Protein AF-0000000074025459 (afdb_homodimer)

Radius of gyration: 25.46 Å; Cα contacts (8 Å, |Δi|>4): 873; chains: 2; bounding box: 68×77×52 Å

Organism: NCBI:txid1655543

Foldseek 3Di:
DPPPCPPPPLVQLCVVPVDDPVVVVLLLVQLLLQCVLPCVFQVWQEEEEAACRLPSVVLNSVVSHHHYAYEEACSCVPPHHSDDPVRYDHDDLLDADDDPAATQEYEYEADVQQHDQVCLLRSLVNRVNRHQKYKYFHAAPQLDGPRGDHHHFLLVNQVSLVVVQKFKFPRFLVSQVPDPSHDVRSVQTIIMIGGPPDDGGPSGVVRTDHSVRSGDGDPVSVVVSVVVVVVVVVVVVVVVVVVVD/DPPPPPPPPLVQLCVVPVDDPVSVVLLLVQLLLQCVLPCVFQVWQEEEEAACRLPSVVLNSVVSHHHYAYEEACSCVPPHHSDDPVSYDHDDLLDADDDPAATQEYEYEADLQQHDQVCLLRSLVNRVNRHQKYKYFHAAPQLDGPNGDHHHFLLVNQVSLVVVQKFKFPRFLVSQVPDPSHDVRSVQTIIMIGGPPDDGGPSGVVRTDHSVRSGDGDPVSVVVSVVVVVVVVVVVVVVVVVVVD

InterPro domains:
  IPR029063 S-adenosyl-L-methionine-dependent methyltransferase superfamily [G3DSA:3.40.50.150] (28-195)
  IPR029063 S-adenosyl-L-methionine-dependent methyltransferase superfamily [SSF53335] (31-174)

Structure (mmCIF, N/CA/C/O backbone):
data_AF-0000000074025459-model_v1
#
loop_
_entity.id
_entity.type
_entity.pdbx_description
1 polymer 'Bifunctional 3-demethylubiquinone-9 3-methyltransferase/ 2-octaprenyl-6-hydroxy phenol methylase'
#
loop_
_atom_site.group_PDB
_atom_site.id
_atom_site.type_symbol
_atom_site.label_atom_id
_atom_site.label_alt_id
_atom_site.label_comp_id
_atom_site.label_asym_id
_atom_site.label_entity_id
_atom_site.label_seq_id
_atom_site.pdbx_PDB_ins_code
_atom_site.Cartn_x
_atom_site.Cartn_y
_atom_site.Cartn_z
_atom_site.occupancy
_atom_site.B_iso_or_equiv
_atom_site.auth_seq_id
_atom_site.auth_comp_id
_atom_site.auth_asym_id
_atom_site.auth_atom_id
_atom_site.pdbx_PDB_model_num
ATOM 1 N N . MET A 1 1 ? 28.328 -19.516 -28.703 1 23.42 1 MET A N 1
ATOM 2 C CA . MET A 1 1 ? 26.906 -19.266 -28.625 1 23.42 1 MET A CA 1
ATOM 3 C C . MET A 1 1 ? 26.375 -19.484 -27.219 1 23.42 1 MET A C 1
ATOM 5 O O . MET A 1 1 ? 26.547 -20.578 -26.656 1 23.42 1 MET A O 1
ATOM 9 N N . PRO A 1 2 ? 26.266 -18.469 -26.219 1 27.95 2 PRO A N 1
ATOM 10 C CA . PRO A 1 2 ? 26.266 -18.797 -24.781 1 27.95 2 PRO A CA 1
ATOM 11 C C . PRO A 1 2 ? 25.125 -19.719 -24.391 1 27.95 2 PRO A C 1
ATOM 13 O O . PRO A 1 2 ? 24.062 -19.719 -25.031 1 27.95 2 PRO A O 1
ATOM 16 N N . HIS A 1 3 ? 25.359 -20.938 -24.156 1 27.53 3 HIS A N 1
ATOM 17 C CA . HIS A 1 3 ? 24.406 -21.984 -23.781 1 27.53 3 HIS A CA 1
ATOM 18 C C . HIS A 1 3 ? 23.438 -21.484 -22.719 1 27.53 3 HIS A C 1
ATOM 20 O O . HIS A 1 3 ? 23.859 -20.953 -21.688 1 27.53 3 HIS A O 1
ATOM 26 N N . SER A 1 4 ? 22.344 -20.984 -23.078 1 30.95 4 SER A N 1
ATOM 27 C CA . SER A 1 4 ? 21.203 -20.438 -22.359 1 30.95 4 SER A CA 1
ATOM 28 C C . SER A 1 4 ? 20.797 -21.344 -21.219 1 30.95 4 SER A C 1
ATOM 30 O O . SER A 1 4 ? 20.406 -22.5 -21.438 1 30.95 4 SER A O 1
ATOM 32 N N . LEU A 1 5 ? 21.484 -21.453 -20.156 1 34.47 5 LEU A N 1
ATOM 33 C CA . LEU A 1 5 ? 21.203 -22.312 -19.016 1 34.47 5 LEU A CA 1
ATOM 34 C C . LEU A 1 5 ? 19.719 -22.297 -18.656 1 34.47 5 LEU A C 1
ATOM 36 O O . LEU A 1 5 ? 19.219 -21.312 -18.109 1 34.47 5 LEU A O 1
ATOM 40 N N . GLU A 1 6 ? 18.844 -22.891 -19.438 1 34.69 6 GLU A N 1
ATOM 41 C CA . GLU A 1 6 ? 17.469 -23.219 -19.109 1 34.69 6 GLU A CA 1
ATOM 42 C C . GLU A 1 6 ? 17.359 -23.859 -17.734 1 34.69 6 GLU A C 1
ATOM 44 O O . GLU A 1 6 ? 17.703 -25.031 -17.562 1 34.69 6 GLU A O 1
ATOM 49 N N . ILE A 1 7 ? 17.641 -23.203 -16.703 1 44 7 ILE A N 1
ATOM 50 C CA . ILE A 1 7 ? 17.391 -23.75 -15.367 1 44 7 ILE A CA 1
ATOM 51 C C . ILE A 1 7 ? 16.047 -24.484 -15.359 1 44 7 ILE A C 1
ATOM 53 O O . ILE A 1 7 ? 15.023 -23.938 -15.758 1 44 7 ILE A O 1
ATOM 57 N N . ASP A 1 8 ? 15.969 -25.828 -15.32 1 43.72 8 ASP A N 1
ATOM 58 C CA . ASP A 1 8 ? 14.859 -26.781 -15.297 1 43.72 8 ASP A CA 1
ATOM 59 C C . ASP A 1 8 ? 13.844 -26.422 -14.219 1 43.72 8 ASP A C 1
ATOM 61 O O . ASP A 1 8 ? 14.188 -26.359 -13.039 1 43.72 8 ASP A O 1
ATOM 65 N N . SER A 1 9 ? 12.68 -25.922 -14.555 1 54.59 9 SER A N 1
ATOM 66 C CA . SER A 1 9 ? 11.539 -25.531 -13.734 1 54.59 9 SER A CA 1
ATOM 67 C C . SER A 1 9 ? 11.25 -26.578 -12.656 1 54.59 9 SER A C 1
ATOM 69 O O . SER A 1 9 ? 10.891 -26.234 -11.531 1 54.59 9 SER A O 1
ATOM 71 N N . THR A 1 10 ? 11.531 -27.797 -12.93 1 51.59 10 THR A N 1
ATOM 72 C CA . THR A 1 10 ? 11.273 -28.891 -11.984 1 51.59 10 THR A CA 1
ATOM 73 C C . THR A 1 10 ? 12.211 -28.781 -10.789 1 51.59 10 THR A C 1
ATOM 75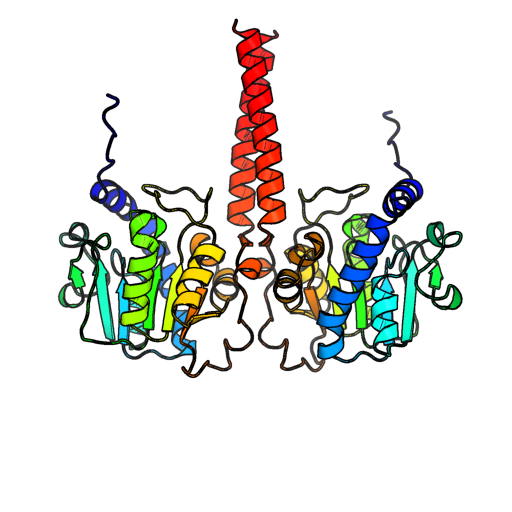 O O . THR A 1 10 ? 11.781 -28.953 -9.641 1 51.59 10 THR A O 1
ATOM 78 N N . GLU A 1 11 ? 13.445 -28.625 -11.094 1 48.5 11 GLU A N 1
ATOM 79 C CA . GLU A 1 11 ? 14.438 -28.531 -10.023 1 48.5 11 GLU A CA 1
ATOM 80 C C . GLU A 1 11 ? 14.141 -27.344 -9.109 1 48.5 11 GLU A C 1
ATOM 82 O O . GLU A 1 11 ? 14.289 -27.453 -7.887 1 48.5 11 GLU A O 1
ATOM 87 N N . VAL A 1 12 ? 13.727 -26.328 -9.648 1 51.94 12 VAL A N 1
ATOM 88 C CA . VAL A 1 12 ? 13.383 -25.141 -8.875 1 51.94 12 VAL A CA 1
ATOM 89 C C . VAL A 1 12 ? 12.227 -25.453 -7.93 1 51.94 12 VAL A C 1
ATOM 91 O O . VAL A 1 12 ? 12.266 -25.094 -6.75 1 51.94 12 VAL A O 1
ATOM 94 N N . HIS A 1 13 ? 11.359 -26.188 -8.383 1 56.25 13 HIS A N 1
ATOM 95 C CA . HIS A 1 13 ? 10.164 -26.484 -7.605 1 56.25 13 HIS A CA 1
ATOM 96 C C . HIS A 1 13 ? 10.461 -27.516 -6.512 1 56.25 13 HIS A C 1
ATOM 98 O O . HIS A 1 13 ? 9.977 -27.375 -5.387 1 56.25 13 HIS A O 1
ATOM 104 N N . LEU A 1 14 ? 11.242 -28.469 -6.91 1 52.34 14 LEU A N 1
ATOM 105 C CA . LEU A 1 14 ? 11.617 -29.469 -5.922 1 52.34 14 LEU A CA 1
ATOM 106 C C . LEU A 1 14 ? 12.406 -28.828 -4.777 1 52.34 14 LEU A C 1
ATOM 108 O O . LEU A 1 14 ? 12.219 -29.203 -3.615 1 52.34 14 LEU A O 1
ATOM 112 N N . ASN A 1 15 ? 13.164 -27.938 -5.121 1 53.28 15 ASN A N 1
ATOM 113 C CA . ASN A 1 15 ? 13.953 -27.234 -4.109 1 53.28 15 ASN A CA 1
ATOM 114 C C . ASN A 1 15 ? 13.078 -26.328 -3.248 1 53.28 15 ASN A C 1
ATOM 116 O O . ASN A 1 15 ? 13.328 -26.172 -2.051 1 53.28 15 ASN A O 1
ATOM 120 N N . MET A 1 16 ? 12.102 -25.859 -3.846 1 55.31 16 MET A N 1
ATOM 121 C CA . MET A 1 16 ? 11.164 -25 -3.131 1 55.31 16 MET A CA 1
ATOM 122 C C . MET A 1 16 ? 10.414 -25.781 -2.061 1 55.31 16 MET A C 1
ATOM 124 O O . MET A 1 16 ? 10.117 -25.25 -0.989 1 55.31 16 MET A O 1
ATOM 128 N N . PHE A 1 17 ? 10.203 -27.047 -2.355 1 54.91 17 PHE A N 1
ATOM 129 C CA . PHE A 1 17 ? 9.344 -27.812 -1.463 1 54.91 17 PHE A CA 1
ATOM 130 C C . PHE A 1 17 ? 10.164 -28.812 -0.658 1 54.91 17 PHE A C 1
ATOM 132 O O . PHE A 1 17 ? 9.617 -29.531 0.193 1 54.91 17 PHE A O 1
ATOM 139 N N . ALA A 1 18 ? 11.438 -29 -0.96 1 51.72 18 ALA A N 1
ATOM 140 C CA . ALA A 1 18 ? 12.305 -29.938 -0.253 1 51.72 18 ALA A CA 1
ATOM 141 C C . ALA A 1 18 ? 12.539 -29.484 1.186 1 51.72 18 ALA A C 1
ATOM 143 O O . ALA A 1 18 ? 13.156 -30.203 1.978 1 51.72 18 ALA A O 1
ATOM 144 N N . GLY A 1 19 ? 12.023 -28.391 1.594 1 48.81 19 GLY A N 1
ATOM 145 C CA . GLY A 1 19 ? 12.484 -27.891 2.881 1 48.81 19 GLY A CA 1
ATOM 146 C C . GLY A 1 19 ? 11.938 -28.688 4.055 1 48.81 19 GLY A C 1
ATOM 147 O O . GLY A 1 19 ? 11 -29.469 3.896 1 48.81 19 GLY A O 1
ATOM 148 N N . HIS A 1 20 ? 12.633 -28.516 5.195 1 53.94 20 HIS A N 1
ATOM 149 C CA . HIS A 1 20 ? 12.492 -29.078 6.535 1 53.94 20 HIS A CA 1
ATOM 150 C C . HIS A 1 20 ? 11.086 -28.859 7.078 1 53.94 20 HIS A C 1
ATOM 152 O O . HIS A 1 20 ? 10.344 -28.016 6.562 1 53.94 20 HIS A O 1
ATOM 158 N N . ASP A 1 21 ? 10.602 -29.625 8.094 1 56.94 21 ASP A N 1
ATOM 159 C CA . ASP A 1 21 ? 9.383 -29.656 8.891 1 56.94 21 ASP A CA 1
ATOM 160 C C . ASP A 1 21 ? 8.859 -28.234 9.141 1 56.94 21 ASP A C 1
ATOM 162 O O . ASP A 1 21 ? 7.656 -27.984 9.031 1 56.94 21 ASP A O 1
ATOM 166 N N . ASN A 1 22 ? 9.734 -27.281 9.297 1 71.69 22 ASN A N 1
ATOM 167 C CA . ASN A 1 22 ? 9.336 -25.906 9.602 1 71.69 22 ASN A CA 1
ATOM 168 C C . ASN A 1 22 ? 8.75 -25.219 8.375 1 71.69 22 ASN A C 1
ATOM 170 O O . ASN A 1 22 ? 7.812 -24.422 8.5 1 71.69 22 ASN A O 1
ATOM 174 N N . GLY A 1 23 ? 9.109 -25.75 7.262 1 83.06 23 GLY A N 1
ATOM 175 C CA . GLY A 1 23 ? 8.578 -25.172 6.035 1 83.06 23 GLY A CA 1
ATOM 176 C C . GLY A 1 23 ? 7.148 -25.594 5.75 1 83.06 23 GLY A C 1
ATOM 177 O O . GLY A 1 23 ? 6.32 -24.75 5.375 1 83.06 23 GLY A O 1
ATOM 178 N N . ARG A 1 24 ? 6.871 -26.781 6.082 1 89.38 24 ARG A N 1
ATOM 179 C CA . ARG A 1 24 ? 5.516 -27.266 5.859 1 89.38 24 ARG A CA 1
ATOM 180 C C . ARG A 1 24 ? 4.523 -26.594 6.793 1 89.38 24 ARG A C 1
ATOM 182 O O . ARG A 1 24 ? 3.432 -26.203 6.371 1 89.38 24 ARG A O 1
ATOM 189 N N . ILE A 1 25 ? 4.879 -26.438 8.039 1 90.81 25 ILE A N 1
ATOM 190 C CA . ILE A 1 25 ? 4.016 -25.797 9.031 1 90.81 25 ILE A CA 1
ATOM 191 C C . ILE A 1 25 ? 3.674 -24.375 8.586 1 90.81 25 ILE A C 1
ATOM 193 O O . ILE A 1 25 ? 2.514 -23.969 8.641 1 90.81 25 ILE A O 1
ATOM 197 N N . ARG A 1 26 ? 4.613 -23.688 8.086 1 93.75 26 ARG A N 1
ATOM 198 C CA . ARG A 1 26 ? 4.398 -22.328 7.633 1 93.75 26 ARG A CA 1
ATOM 199 C C . ARG A 1 26 ? 3.498 -22.281 6.402 1 93.75 26 ARG A C 1
ATOM 201 O O . ARG A 1 26 ? 2.654 -21.391 6.27 1 93.75 26 ARG A O 1
ATOM 208 N N . ARG A 1 27 ? 3.711 -23.234 5.59 1 95.12 27 ARG A N 1
ATOM 209 C CA . ARG A 1 27 ? 2.893 -23.297 4.383 1 95.12 27 ARG A CA 1
ATOM 210 C C . ARG A 1 27 ? 1.444 -23.641 4.719 1 95.12 27 ARG A C 1
ATOM 212 O O . ARG A 1 27 ? 0.516 -23.062 4.141 1 95.12 27 ARG A O 1
ATOM 219 N N . LEU A 1 28 ? 1.256 -24.531 5.645 1 95.5 28 LEU A N 1
ATOM 220 C CA . LEU A 1 28 ? -0.086 -24.875 6.105 1 95.5 28 LEU A CA 1
ATOM 221 C C . LEU A 1 28 ? -0.762 -23.672 6.742 1 95.5 28 LEU A C 1
ATOM 223 O O . LEU A 1 28 ? -1.925 -23.375 6.453 1 95.5 28 LEU A O 1
ATOM 227 N N . GLU A 1 29 ? -0.016 -22.969 7.531 1 96.62 29 GLU A N 1
ATOM 228 C CA . GLU A 1 29 ? -0.534 -21.781 8.219 1 96.62 29 GLU A CA 1
ATOM 229 C C . GLU A 1 29 ? -0.946 -20.703 7.223 1 96.62 29 GLU A C 1
ATOM 231 O O . GLU A 1 29 ? -2.02 -20.109 7.352 1 96.62 29 GLU A O 1
ATOM 236 N N . ASN A 1 30 ? -0.144 -20.453 6.273 1 97.69 30 ASN A N 1
ATOM 237 C CA . ASN A 1 30 ? -0.449 -19.406 5.309 1 97.69 30 ASN A CA 1
ATOM 238 C C . ASN A 1 30 ? -1.565 -19.828 4.359 1 97.69 30 ASN A C 1
ATOM 240 O O . ASN A 1 30 ? -2.336 -18.984 3.893 1 97.69 30 ASN A O 1
ATOM 244 N N . GLY A 1 31 ? -1.644 -21.188 4.043 1 97.94 31 GLY A N 1
ATOM 245 C CA . GLY A 1 31 ? -2.834 -21.672 3.357 1 97.94 31 GLY A CA 1
ATOM 246 C C . GLY A 1 31 ? -4.117 -21.375 4.113 1 97.94 31 GLY A C 1
ATOM 247 O O . GLY A 1 31 ? -5.098 -20.906 3.525 1 97.94 31 GLY A O 1
ATOM 248 N N . ARG A 1 32 ? -4.062 -21.609 5.387 1 97.88 32 ARG A N 1
ATOM 249 C CA . ARG A 1 32 ? -5.207 -21.344 6.25 1 97.88 32 ARG A CA 1
ATOM 250 C C . ARG A 1 32 ? -5.523 -19.844 6.285 1 97.88 32 ARG A C 1
ATOM 252 O O . ARG A 1 32 ? -6.691 -19.453 6.227 1 97.88 32 ARG A O 1
ATOM 259 N N . TYR A 1 33 ? -4.48 -18.984 6.402 1 97.81 33 TYR A N 1
ATOM 260 C CA . TYR A 1 33 ? -4.688 -17.547 6.41 1 97.81 33 TYR A CA 1
ATOM 261 C C . TYR A 1 33 ? -5.441 -17.094 5.164 1 97.81 33 TYR A C 1
ATOM 263 O O . TYR A 1 33 ? -6.402 -16.328 5.254 1 97.81 33 TYR A O 1
ATOM 271 N N . MET A 1 34 ? -5.004 -17.609 4.016 1 98.06 34 MET A N 1
ATOM 272 C CA . MET A 1 34 ? -5.641 -17.234 2.76 1 98.06 34 MET A CA 1
ATOM 273 C C . MET A 1 34 ? -7.094 -17.688 2.721 1 98.06 34 MET A C 1
ATOM 275 O O . MET A 1 34 ? -7.973 -16.938 2.281 1 98.06 34 MET A O 1
ATOM 279 N N . ALA A 1 35 ? -7.359 -18.859 3.211 1 98.38 35 ALA A N 1
ATOM 280 C CA . ALA A 1 35 ? -8.727 -19.375 3.248 1 98.38 35 ALA A CA 1
ATOM 281 C C . ALA A 1 35 ? -9.602 -18.547 4.188 1 98.38 35 ALA A C 1
ATOM 283 O O . ALA A 1 35 ? -10.758 -18.266 3.881 1 98.38 35 ALA A O 1
ATOM 284 N N . GLU A 1 36 ? -9.031 -18.188 5.297 1 97.38 36 GLU A N 1
ATOM 285 C CA . GLU A 1 36 ? -9.758 -17.391 6.281 1 97.38 36 GLU A CA 1
ATOM 286 C C . GLU A 1 36 ? -10.156 -16.031 5.707 1 97.38 36 GLU A C 1
ATOM 288 O O . GLU A 1 36 ? -11.188 -15.469 6.078 1 97.38 36 GLU A O 1
ATOM 293 N N . VAL A 1 37 ? -9.352 -15.531 4.832 1 96.88 37 VAL A N 1
ATOM 294 C CA . VAL A 1 37 ? -9.609 -14.227 4.223 1 96.88 37 VAL A CA 1
ATOM 295 C C . VAL A 1 37 ? -10.633 -14.375 3.1 1 96.88 37 VAL A C 1
ATOM 297 O O . VAL A 1 37 ? -11.539 -13.547 2.961 1 96.88 37 VAL A O 1
ATOM 300 N N . LEU A 1 38 ? -10.57 -15.453 2.355 1 97.62 38 LEU A N 1
ATOM 301 C CA . LEU A 1 38 ? -11.328 -15.555 1.111 1 97.62 38 LEU A CA 1
ATOM 302 C C . LEU A 1 38 ? -12.664 -16.25 1.345 1 97.62 38 LEU A C 1
ATOM 304 O O . LEU A 1 38 ? -13.68 -15.859 0.773 1 97.62 38 LEU A O 1
ATOM 308 N N . TYR A 1 39 ? -12.703 -17.25 2.197 1 97.81 39 TYR A N 1
ATOM 309 C CA . TYR A 1 39 ? -13.883 -18.094 2.307 1 97.81 39 TYR A CA 1
ATOM 310 C C . TYR A 1 39 ? -15.086 -17.297 2.809 1 97.81 39 TYR A C 1
ATOM 312 O O . TYR A 1 39 ? -16.188 -17.422 2.262 1 97.81 39 TYR A O 1
ATOM 320 N N . PRO A 1 40 ? -14.922 -16.438 3.805 1 95.44 40 PRO A N 1
ATOM 321 C CA . PRO A 1 40 ? -16.094 -15.734 4.348 1 95.44 40 PRO A CA 1
ATOM 322 C C . PRO A 1 40 ? -16.719 -14.773 3.342 1 95.44 40 PRO A C 1
ATOM 324 O O . PRO A 1 40 ? -17.859 -14.344 3.521 1 95.44 40 PRO A O 1
ATOM 327 N N . VAL A 1 41 ? -15.938 -14.422 2.381 1 91.31 41 VAL A N 1
ATOM 328 C CA . VAL A 1 41 ? -16.406 -13.414 1.441 1 91.31 41 VAL A CA 1
ATOM 329 C C . VAL A 1 41 ? -17.516 -14 0.569 1 91.31 41 VAL A C 1
ATOM 331 O O . VAL A 1 41 ? -18.562 -13.367 0.359 1 91.31 41 VAL A O 1
ATOM 334 N N . PHE A 1 42 ? -17.328 -15.305 0.089 1 90.75 42 PHE A N 1
ATOM 335 C CA . PHE A 1 42 ? -18.297 -15.836 -0.87 1 90.75 42 PHE A CA 1
ATOM 336 C C . PHE A 1 42 ? -18.703 -17.25 -0.492 1 90.75 42 PHE A C 1
ATOM 338 O O . PHE A 1 42 ? -19.641 -17.812 -1.069 1 90.75 42 PHE A O 1
ATOM 345 N N . LYS A 1 43 ? -18.094 -17.812 0.405 1 95.94 43 LYS A N 1
ATOM 346 C CA . LYS A 1 43 ? -18.297 -19.219 0.739 1 95.94 43 LYS A CA 1
ATOM 347 C C . LYS A 1 43 ? -18.359 -20.078 -0.519 1 95.94 43 LYS A C 1
ATOM 349 O O . LYS A 1 43 ? -19.328 -20.812 -0.729 1 95.94 43 LYS A O 1
ATOM 354 N N . PRO A 1 44 ? -17.297 -20.016 -1.289 1 98 44 PRO A N 1
ATOM 355 C CA . PRO A 1 44 ? -17.312 -20.703 -2.584 1 98 44 PRO A CA 1
ATOM 356 C C . PRO A 1 44 ? -17.453 -22.219 -2.445 1 98 44 PRO A C 1
ATOM 358 O O . PRO A 1 44 ? -16.656 -22.844 -1.767 1 98 44 PRO A O 1
ATOM 361 N N . LYS A 1 45 ? -18.422 -22.781 -3.186 1 98.12 45 LYS A N 1
ATOM 362 C CA . LYS A 1 45 ? -18.672 -24.219 -3.148 1 98.12 45 LYS A CA 1
ATOM 363 C C . LYS A 1 45 ? -17.609 -24.984 -3.951 1 98.12 45 LYS A C 1
ATOM 365 O O . LYS A 1 45 ? -17.297 -26.125 -3.641 1 98.12 45 LYS A O 1
ATOM 370 N N . THR A 1 46 ? -17.141 -24.359 -4.957 1 98.62 46 THR A N 1
ATOM 371 C CA . THR A 1 46 ? -16.125 -24.953 -5.809 1 98.62 46 THR A CA 1
ATOM 372 C C . THR A 1 46 ? -14.953 -24 -6 1 98.62 46 THR A C 1
ATOM 374 O O . THR A 1 46 ? -15.148 -22.797 -6.207 1 98.62 46 THR A O 1
ATOM 377 N N . VAL A 1 47 ? -13.727 -24.5 -5.82 1 98.75 47 VAL A N 1
ATOM 378 C CA . VAL A 1 47 ? -12.508 -23.703 -5.949 1 98.75 47 VAL A CA 1
ATOM 379 C C . VAL A 1 47 ? -11.516 -24.438 -6.855 1 98.75 47 VAL A C 1
ATOM 381 O O . VAL A 1 47 ? -11.305 -25.641 -6.707 1 98.75 47 VAL A O 1
ATOM 384 N N . ILE A 1 48 ? -10.938 -23.75 -7.812 1 98.88 48 ILE A N 1
ATOM 385 C CA . ILE A 1 48 ? -9.828 -24.266 -8.602 1 98.88 48 ILE A CA 1
ATOM 386 C C . ILE A 1 48 ? -8.602 -23.391 -8.398 1 98.88 48 ILE A C 1
ATOM 388 O O . ILE A 1 48 ? -8.711 -22.156 -8.328 1 98.88 48 ILE A O 1
ATOM 392 N N . ASP A 1 49 ? -7.449 -24.016 -8.25 1 98.88 49 ASP A N 1
ATOM 393 C CA . ASP A 1 49 ? -6.191 -23.297 -8.055 1 98.88 49 ASP A CA 1
ATOM 394 C C . ASP A 1 49 ? -5.176 -23.672 -9.125 1 98.88 49 ASP A C 1
ATOM 396 O O . ASP A 1 49 ? -4.742 -24.828 -9.211 1 98.88 49 ASP A O 1
ATOM 400 N N . LEU A 1 50 ? -4.844 -22.719 -10.039 1 98.81 50 LEU A N 1
ATOM 401 C CA . LEU A 1 50 ? -3.812 -22.906 -11.047 1 98.81 50 LEU A CA 1
ATOM 402 C C . LEU A 1 50 ? -2.426 -22.656 -10.469 1 98.81 50 LEU A C 1
ATOM 404 O O . LEU A 1 50 ? -2.102 -21.531 -10.086 1 98.81 50 LEU A O 1
ATOM 408 N N . GLY A 1 51 ? -1.588 -23.625 -10.5 1 98.25 51 GLY A N 1
ATOM 409 C CA . GLY A 1 51 ? -0.294 -23.562 -9.836 1 98.25 51 GLY A CA 1
ATOM 410 C C . GLY A 1 51 ? -0.381 -23.766 -8.336 1 98.25 51 GLY A C 1
ATOM 411 O O . GLY A 1 51 ? 0.16 -22.969 -7.566 1 98.25 51 GLY A O 1
ATOM 412 N N . CYS A 1 52 ? -1 -24.859 -7.902 1 97.56 52 CYS A N 1
ATOM 413 C CA . CYS A 1 52 ? -1.389 -25.047 -6.508 1 97.56 52 CYS A CA 1
ATOM 414 C C . CYS A 1 52 ? -0.24 -25.641 -5.695 1 97.56 52 CYS A C 1
ATOM 416 O O . CYS A 1 52 ? -0.29 -25.656 -4.465 1 97.56 52 CYS A O 1
ATOM 418 N N . GLY A 1 53 ? 0.839 -26.125 -6.355 1 95.81 53 GLY A N 1
ATOM 419 C CA . GLY A 1 53 ? 1.895 -26.828 -5.648 1 95.81 53 GLY A CA 1
ATOM 420 C C . GLY A 1 53 ? 1.404 -28.078 -4.934 1 95.81 53 GLY A C 1
ATOM 421 O O . GLY A 1 53 ? 0.739 -28.922 -5.535 1 95.81 53 GLY A O 1
ATOM 422 N N . LEU A 1 54 ? 1.691 -28.156 -3.705 1 95.56 54 LEU A N 1
ATOM 423 C CA . LEU A 1 54 ? 1.308 -29.344 -2.963 1 95.56 54 LEU A CA 1
ATOM 424 C C . LEU A 1 54 ? -0.102 -29.203 -2.398 1 95.56 54 LEU A C 1
ATOM 426 O O . LEU A 1 54 ? -0.593 -30.109 -1.712 1 95.56 54 LEU A O 1
ATOM 430 N N . GLY A 1 55 ? -0.757 -28.109 -2.578 1 97.69 55 GLY A N 1
ATOM 431 C CA . GLY A 1 55 ? -2.18 -27.984 -2.303 1 97.69 55 GLY A CA 1
ATOM 432 C C . GLY A 1 55 ? -2.475 -27.438 -0.918 1 97.69 55 GLY A C 1
ATOM 433 O O . GLY A 1 55 ? -3.541 -27.703 -0.357 1 97.69 55 GLY A O 1
ATOM 434 N N . PHE A 1 56 ? -1.613 -26.609 -0.323 1 97.31 56 PHE A N 1
ATOM 435 C CA . PHE A 1 56 ? -1.774 -26.141 1.044 1 97.31 56 PHE A CA 1
ATOM 436 C C . PHE A 1 56 ? -3.014 -25.25 1.166 1 97.31 56 PHE A C 1
ATOM 438 O O . PHE A 1 56 ? -3.832 -25.453 2.068 1 97.31 56 PHE A O 1
ATOM 445 N N . PHE A 1 57 ? -3.143 -24.297 0.272 1 98.44 57 PHE A N 1
ATOM 446 C CA . PHE A 1 57 ? -4.312 -23.438 0.26 1 98.44 57 PHE A CA 1
ATOM 447 C C . PHE A 1 57 ? -5.586 -24.234 0.024 1 98.44 57 PHE A C 1
ATOM 449 O O . PHE A 1 57 ? -6.586 -24.031 0.712 1 98.44 57 PHE A O 1
ATOM 456 N N . LEU A 1 58 ? -5.555 -25.172 -0.847 1 98.75 58 LEU A N 1
ATOM 457 C CA . LEU A 1 58 ? -6.719 -25.969 -1.205 1 98.75 58 LEU A CA 1
ATOM 458 C C . LEU A 1 58 ? -7.152 -26.859 -0.039 1 98.75 58 LEU A C 1
ATOM 460 O O . LEU A 1 58 ? -8.344 -27.094 0.154 1 98.75 58 LEU A O 1
ATOM 464 N N . LYS A 1 59 ? -6.172 -27.375 0.65 1 98.5 59 LYS A N 1
ATOM 465 C CA . LYS A 1 59 ? -6.512 -28.141 1.852 1 98.5 59 LYS A CA 1
ATOM 466 C C . LYS A 1 59 ? -7.367 -27.297 2.801 1 98.5 59 LYS A C 1
ATOM 468 O O . LYS A 1 59 ? -8.375 -27.781 3.322 1 98.5 59 LYS A O 1
ATOM 473 N N . ALA A 1 60 ? -6.949 -26.078 3.037 1 98.69 60 ALA A N 1
ATOM 474 C CA . ALA A 1 60 ? -7.676 -25.172 3.934 1 98.69 60 ALA A CA 1
ATOM 475 C C . ALA A 1 60 ? -9.078 -24.891 3.402 1 98.69 60 ALA A C 1
ATOM 477 O O . ALA A 1 60 ? -10.047 -24.875 4.168 1 98.69 60 ALA A O 1
ATOM 478 N N . MET A 1 61 ? -9.211 -24.688 2.102 1 98.56 61 MET A N 1
ATOM 479 C CA . MET A 1 61 ? -10.523 -24.438 1.497 1 98.56 61 MET A CA 1
ATOM 480 C C . MET A 1 61 ? -11.422 -25.656 1.63 1 98.56 61 MET A C 1
ATOM 482 O O . MET A 1 61 ? -12.617 -25.531 1.91 1 98.56 61 MET A O 1
ATOM 486 N N . ALA A 1 62 ? -10.844 -26.812 1.4 1 98.44 62 ALA A N 1
ATOM 487 C CA . ALA A 1 62 ? -11.602 -28.047 1.549 1 98.44 62 ALA A CA 1
ATOM 488 C C . ALA A 1 62 ? -12.109 -28.219 2.977 1 98.44 62 ALA A C 1
ATOM 490 O O . ALA A 1 62 ? -13.242 -28.656 3.193 1 98.44 62 ALA A O 1
ATOM 491 N N . ASN A 1 63 ? -11.25 -27.859 3.885 1 97.94 63 ASN A N 1
ATOM 492 C CA . ASN A 1 63 ? -11.625 -27.938 5.293 1 97.94 63 ASN A CA 1
ATOM 493 C C . ASN A 1 63 ? -12.812 -27.047 5.605 1 97.94 63 ASN A C 1
ATOM 495 O O . ASN A 1 63 ? -13.586 -27.312 6.531 1 97.94 63 ASN A O 1
ATOM 499 N N . GLU A 1 64 ? -12.969 -25.953 4.875 1 96.94 64 GLU A N 1
ATOM 500 C CA . GLU A 1 64 ? -14.102 -25.047 5.066 1 96.94 64 GLU A CA 1
ATOM 501 C C . GLU A 1 64 ? -15.359 -25.594 4.379 1 96.94 64 GLU A C 1
ATOM 503 O O . GLU A 1 64 ? -16.453 -25.094 4.621 1 96.94 64 GLU A O 1
ATOM 508 N N . GLY A 1 65 ? -15.164 -26.516 3.428 1 96.5 65 GLY A N 1
ATOM 509 C CA . GLY A 1 65 ? -16.328 -27.141 2.826 1 96.5 65 GLY A CA 1
ATOM 510 C C . GLY A 1 65 ? -16.359 -27.047 1.313 1 96.5 65 GLY A C 1
ATOM 511 O O . GLY A 1 65 ? -17.297 -27.5 0.667 1 96.5 65 GLY A O 1
ATOM 512 N N . SER A 1 66 ? -15.352 -26.5 0.718 1 98.44 66 SER A N 1
ATOM 513 C CA . SER A 1 66 ? -15.312 -26.359 -0.733 1 98.44 66 SER A CA 1
ATOM 514 C C . SER A 1 66 ? -14.883 -27.656 -1.405 1 98.44 66 SER A C 1
ATOM 516 O O . SER A 1 66 ? -14.055 -28.406 -0.867 1 98.44 66 SER A O 1
ATOM 518 N N . THR A 1 67 ? -15.469 -27.922 -2.535 1 98.5 67 THR A N 1
ATOM 519 C CA . THR A 1 67 ? -14.875 -28.906 -3.449 1 98.5 67 THR A CA 1
ATOM 520 C C . THR A 1 67 ? -13.742 -28.266 -4.246 1 98.5 67 THR A C 1
ATOM 522 O O . THR A 1 67 ? -13.914 -27.219 -4.871 1 98.5 67 THR A O 1
ATOM 525 N N . VAL A 1 68 ? -12.578 -28.938 -4.23 1 98.56 68 VAL A N 1
ATOM 526 C CA . VAL A 1 68 ? -11.398 -28.234 -4.754 1 98.56 68 VAL A CA 1
ATOM 527 C C . VAL A 1 68 ? -10.852 -29 -5.965 1 98.56 68 VAL A C 1
ATOM 529 O O . VAL A 1 68 ? -10.984 -30.219 -6.051 1 98.56 68 VAL A O 1
ATOM 532 N N . THR A 1 69 ? -10.336 -28.312 -6.902 1 98.69 69 THR A N 1
ATOM 533 C CA . THR A 1 69 ? -9.57 -28.797 -8.047 1 98.69 69 THR A CA 1
ATOM 534 C C . THR A 1 69 ? -8.172 -28.188 -8.062 1 98.69 69 THR A C 1
ATOM 536 O O . THR A 1 69 ? -8.016 -26.969 -8.016 1 98.69 69 THR A O 1
ATOM 539 N N . ALA A 1 70 ? -7.223 -29.078 -8.133 1 98.5 70 ALA A N 1
ATOM 540 C CA . ALA A 1 70 ? -5.816 -28.688 -8.086 1 98.5 70 ALA A CA 1
ATOM 541 C C . ALA A 1 70 ? -5.172 -28.812 -9.469 1 98.5 70 ALA A C 1
ATOM 543 O O . ALA A 1 70 ? -5.273 -29.859 -10.117 1 98.5 70 ALA A O 1
ATOM 544 N N . VAL A 1 71 ? -4.516 -27.719 -9.93 1 98.38 71 VAL A N 1
ATOM 545 C CA . VAL A 1 71 ? -3.824 -27.781 -11.211 1 98.38 71 VAL A CA 1
ATOM 546 C C . VAL A 1 71 ? -2.35 -27.422 -11.023 1 98.38 71 VAL A C 1
ATOM 548 O O . VAL A 1 71 ? -2.023 -26.344 -10.516 1 98.38 71 VAL A O 1
ATOM 551 N N . ASP A 1 72 ? -1.497 -28.281 -11.312 1 97.25 72 ASP A N 1
ATOM 552 C CA . ASP A 1 72 ? -0.06 -28.031 -11.359 1 97.25 72 ASP A CA 1
ATOM 553 C C . ASP A 1 72 ? 0.63 -28.984 -12.336 1 97.25 72 ASP A C 1
ATOM 555 O O . ASP A 1 72 ? -0.021 -29.828 -12.945 1 97.25 72 ASP A O 1
ATOM 559 N N . ASN A 1 73 ? 1.903 -28.75 -12.562 1 93.62 73 ASN A N 1
ATOM 560 C CA . ASN A 1 73 ? 2.662 -29.547 -13.508 1 93.62 73 ASN A CA 1
ATOM 561 C C . ASN A 1 73 ? 2.955 -30.938 -12.953 1 93.62 73 ASN A C 1
ATOM 563 O O . ASN A 1 73 ? 2.607 -31.25 -11.812 1 93.62 73 ASN A O 1
ATOM 567 N N . ASP A 1 74 ? 3.639 -31.797 -13.695 1 90.38 74 ASP A N 1
ATOM 568 C CA . ASP A 1 74 ? 3.865 -33.219 -13.43 1 90.38 74 ASP A CA 1
ATOM 569 C C . ASP A 1 74 ? 4.863 -33.406 -12.289 1 90.38 74 ASP A C 1
ATOM 571 O O . ASP A 1 74 ? 4.941 -34.5 -11.703 1 90.38 74 ASP A O 1
ATOM 575 N N . TRP A 1 75 ? 5.602 -32.375 -11.938 1 85.62 75 TRP A N 1
ATOM 576 C CA . TRP A 1 75 ? 6.613 -32.531 -10.891 1 85.62 75 TRP A CA 1
ATOM 577 C C . TRP A 1 75 ? 5.969 -32.875 -9.562 1 85.62 75 TRP A C 1
ATOM 579 O O . TRP A 1 75 ? 6.637 -33.406 -8.664 1 85.62 75 TRP A O 1
ATOM 589 N N . VAL A 1 76 ? 4.629 -32.656 -9.43 1 90.19 76 VAL A N 1
ATOM 590 C CA . VAL A 1 76 ? 3.936 -32.906 -8.164 1 90.19 76 VAL A CA 1
ATOM 591 C C . VAL A 1 76 ? 3.479 -34.344 -8.102 1 90.19 76 VAL A C 1
ATOM 593 O O . VAL A 1 76 ? 3.158 -34.844 -7.023 1 90.19 76 VAL A O 1
ATOM 596 N N . LYS A 1 77 ? 3.465 -35.031 -9.227 1 88.44 77 LYS A N 1
ATOM 597 C CA . LYS A 1 77 ? 2.826 -36.344 -9.367 1 88.44 77 LYS A CA 1
ATOM 598 C C . LYS A 1 77 ? 3.379 -37.344 -8.352 1 88.44 77 LYS A C 1
ATOM 600 O O . LYS A 1 77 ? 2.627 -38.125 -7.773 1 88.44 77 LYS A O 1
ATOM 605 N N . ASP A 1 78 ? 4.66 -37.281 -8.102 1 87.81 78 ASP A N 1
ATOM 606 C CA . ASP A 1 78 ? 5.293 -38.281 -7.273 1 87.81 78 ASP A CA 1
ATOM 607 C C . ASP A 1 78 ? 5.543 -37.781 -5.859 1 87.81 78 ASP A C 1
ATOM 609 O O . ASP A 1 78 ? 6.266 -38.406 -5.082 1 87.81 78 ASP A O 1
ATOM 613 N N . LEU A 1 79 ? 4.969 -36.688 -5.516 1 89.25 79 LEU A N 1
ATOM 614 C CA . LEU A 1 79 ? 5.16 -36.094 -4.191 1 89.25 79 LEU A CA 1
ATOM 615 C C . LEU A 1 79 ? 3.912 -36.281 -3.332 1 89.25 79 LEU A C 1
ATOM 617 O O . LEU A 1 79 ? 2.826 -36.531 -3.855 1 89.25 79 LEU A O 1
ATOM 621 N N . GLN A 1 80 ? 4.113 -36.188 -2.068 1 90.75 80 GLN A N 1
ATOM 622 C CA . GLN A 1 80 ? 2.98 -36.156 -1.148 1 90.75 80 GLN A CA 1
ATOM 623 C C . GLN A 1 80 ? 2.289 -34.812 -1.178 1 90.75 80 GLN A C 1
ATOM 625 O O . GLN A 1 80 ? 2.938 -33.781 -1.022 1 90.75 80 GLN A O 1
ATOM 630 N N . THR A 1 81 ? 1.031 -34.844 -1.438 1 94.62 81 THR A N 1
ATOM 631 C CA . THR A 1 81 ? 0.261 -33.594 -1.531 1 94.62 81 THR A CA 1
ATOM 632 C C . THR A 1 81 ? -0.681 -33.469 -0.34 1 94.62 81 THR A C 1
ATOM 634 O O . THR A 1 81 ? -0.891 -34.406 0.41 1 94.62 81 THR A O 1
ATOM 637 N N . GLU A 1 82 ? -1.207 -32.25 -0.124 1 96.12 82 GLU A N 1
ATOM 638 C CA . GLU A 1 82 ? -2.076 -31.938 1.006 1 96.12 82 GLU A CA 1
ATOM 639 C C . GLU A 1 82 ? -3.541 -32.188 0.664 1 96.12 82 GLU A C 1
ATOM 641 O O . GLU A 1 82 ? -4.391 -32.25 1.554 1 96.12 82 GLU A O 1
ATOM 646 N N . VAL A 1 83 ? -3.891 -32.375 -0.619 1 96.75 83 VAL A N 1
ATOM 647 C CA . VAL A 1 83 ? -5.207 -32.812 -1.079 1 96.75 83 VAL A CA 1
ATOM 648 C C . VAL A 1 83 ? -5.082 -34.062 -1.912 1 96.75 83 VAL A C 1
ATOM 650 O O . VAL A 1 83 ? -3.996 -34.406 -2.406 1 96.75 83 VAL A O 1
ATOM 653 N N . PRO A 1 84 ? -6.137 -34.844 -2.047 1 95.81 84 PRO A N 1
ATOM 654 C CA . PRO A 1 84 ? -6.062 -36.094 -2.781 1 95.81 84 PRO A CA 1
ATOM 655 C C . PRO A 1 84 ? -5.621 -35.906 -4.23 1 95.81 84 PRO A C 1
ATOM 657 O O . PRO A 1 84 ? -6.027 -34.938 -4.887 1 95.81 84 PRO A O 1
ATOM 660 N N . LYS A 1 85 ? -4.832 -36.844 -4.695 1 94.44 85 LYS A N 1
ATOM 661 C CA . LYS A 1 85 ? -4.297 -36.812 -6.055 1 94.44 85 LYS A CA 1
ATOM 662 C C . LYS A 1 85 ? -5.422 -36.812 -7.086 1 94.44 85 LYS A C 1
ATOM 664 O O . LYS A 1 85 ? -5.277 -36.219 -8.172 1 94.44 85 LYS A O 1
ATOM 669 N N . ASP A 1 86 ? -6.547 -37.406 -6.703 1 94.75 86 ASP A N 1
ATOM 670 C CA . ASP A 1 86 ? -7.684 -37.469 -7.617 1 94.75 86 ASP A CA 1
ATOM 671 C C . ASP A 1 86 ? -8.258 -36.062 -7.887 1 94.75 86 ASP A C 1
ATOM 673 O O . ASP A 1 86 ? -9.016 -35.875 -8.836 1 94.75 86 ASP A O 1
ATOM 677 N N . SER A 1 87 ? -7.891 -35.094 -7.07 1 95.88 87 SER A N 1
ATOM 678 C CA . SER A 1 87 ? -8.344 -33.719 -7.258 1 95.88 87 SER A CA 1
ATOM 679 C C . SER A 1 87 ? -7.402 -32.938 -8.172 1 95.88 87 SER A C 1
ATOM 681 O O . SER A 1 87 ? -7.68 -31.797 -8.531 1 95.88 87 SER A O 1
ATOM 683 N N . TYR A 1 88 ? -6.277 -33.531 -8.578 1 96.69 88 TYR A N 1
ATOM 684 C CA . TYR A 1 88 ? -5.266 -32.844 -9.375 1 96.69 88 TYR A CA 1
ATOM 685 C C . TYR A 1 88 ? -5.531 -33.031 -10.867 1 96.69 88 TYR A C 1
ATOM 687 O O . TYR A 1 88 ? -5.93 -34.125 -11.305 1 96.69 88 TYR A O 1
ATOM 695 N N . VAL A 1 89 ? -5.406 -32.062 -11.562 1 96.88 89 VAL A N 1
ATOM 696 C CA . VAL A 1 89 ? -5.215 -32.062 -13.008 1 96.88 89 VAL A CA 1
ATOM 697 C C . VAL A 1 89 ? -3.789 -31.641 -13.336 1 96.88 89 VAL A C 1
ATOM 699 O O . VAL A 1 89 ? -3.387 -30.516 -13.023 1 96.88 89 VAL A O 1
ATOM 702 N N . PHE A 1 90 ? -3.008 -32.531 -13.914 1 96.12 90 PHE A N 1
ATOM 703 C CA . PHE A 1 90 ? -1.623 -32.219 -14.25 1 96.12 90 PHE A CA 1
ATOM 704 C C . PHE A 1 90 ? -1.542 -31.484 -15.594 1 96.12 90 PHE A C 1
ATOM 706 O O . PHE A 1 90 ? -2.021 -32 -16.609 1 96.12 90 PHE A O 1
ATOM 713 N N . HIS A 1 91 ? -0.972 -30.25 -15.586 1 97.06 91 HIS A N 1
ATOM 714 C CA . HIS A 1 91 ? -0.952 -29.406 -16.766 1 97.06 91 HIS A CA 1
ATOM 715 C C . HIS A 1 91 ? 0.201 -28.406 -16.703 1 97.06 91 HIS A C 1
ATOM 717 O O . HIS A 1 91 ? 0.483 -27.844 -15.656 1 97.06 91 HIS A O 1
ATOM 723 N N . ASP A 1 92 ? 0.929 -28.266 -17.812 1 97.44 92 ASP A N 1
ATOM 724 C CA . ASP A 1 92 ? 1.912 -27.203 -17.938 1 97.44 92 ASP A CA 1
ATOM 725 C C . ASP A 1 92 ? 1.229 -25.859 -18.172 1 97.44 92 ASP A C 1
ATOM 727 O O . ASP A 1 92 ? 0.695 -25.594 -19.25 1 97.44 92 ASP A O 1
ATOM 731 N N . LEU A 1 93 ? 1.342 -24.969 -17.219 1 97.94 93 LEU A N 1
ATOM 732 C CA . LEU A 1 93 ? 0.586 -23.719 -17.219 1 97.94 93 LEU A CA 1
ATOM 733 C C . LEU A 1 93 ? 1.184 -22.734 -18.219 1 97.94 93 LEU A C 1
ATOM 735 O O . LEU A 1 93 ? 0.612 -21.672 -18.453 1 97.94 93 LEU A O 1
ATOM 739 N N . ASN A 1 94 ? 2.301 -23.016 -18.844 1 97.81 94 ASN A N 1
ATOM 740 C CA . ASN A 1 94 ? 2.756 -22.219 -19.984 1 97.81 94 ASN A CA 1
ATOM 741 C C . ASN A 1 94 ? 1.875 -22.469 -21.203 1 97.81 94 ASN A C 1
ATOM 743 O O . ASN A 1 94 ? 1.951 -21.719 -22.188 1 97.81 94 ASN A O 1
ATOM 747 N N . GLU A 1 95 ? 1.097 -23.5 -21.125 1 97.88 95 GLU A N 1
ATOM 748 C CA . GLU A 1 95 ? 0.104 -23.797 -22.156 1 97.88 95 GLU A CA 1
ATOM 749 C C . GLU A 1 95 ? -1.305 -23.453 -21.672 1 97.88 95 GLU A C 1
ATOM 751 O O . GLU A 1 95 ? -1.588 -23.5 -20.484 1 97.88 95 GLU A O 1
ATOM 756 N N . PRO A 1 96 ? -2.174 -23.125 -22.609 1 97.81 96 PRO A N 1
ATOM 757 C CA . PRO A 1 96 ? -3.541 -22.781 -22.219 1 97.81 96 PRO A CA 1
ATOM 758 C C . PRO A 1 96 ? -4.238 -23.906 -21.453 1 97.81 96 PRO A C 1
ATOM 760 O O . PRO A 1 96 ? -4.074 -25.078 -21.781 1 97.81 96 PRO A O 1
ATOM 763 N N . PHE A 1 97 ? -4.887 -23.531 -20.391 1 97.31 97 PHE A N 1
ATOM 764 C CA . PHE A 1 97 ? -5.695 -24.438 -19.594 1 97.31 97 PHE A CA 1
ATOM 765 C C . PHE A 1 97 ? -7.18 -24.203 -19.844 1 97.31 97 PHE A C 1
ATOM 767 O O . PHE A 1 97 ? -7.691 -23.109 -19.594 1 97.31 97 PHE A O 1
ATOM 774 N N . LYS A 1 98 ? -7.898 -25.188 -20.297 1 90.75 98 LYS A N 1
ATOM 775 C CA . LYS A 1 98 ? -9.328 -25.094 -20.578 1 90.75 98 LYS A CA 1
ATOM 776 C C . LYS A 1 98 ? -10.117 -26.109 -19.766 1 90.75 98 LYS A C 1
ATOM 778 O O . LYS A 1 98 ? -9.664 -27.234 -19.547 1 90.75 98 LYS A O 1
ATOM 783 N N . SER A 1 99 ? -11.102 -25.609 -19.188 1 91.88 99 SER A N 1
ATOM 784 C CA . SER A 1 99 ? -12.055 -26.453 -18.469 1 91.88 99 SER A CA 1
ATOM 785 C C . SER A 1 99 ? -13.484 -26.156 -18.906 1 91.88 99 SER A C 1
ATOM 787 O O . SER A 1 99 ? -13.828 -25.016 -19.219 1 91.88 99 SER A O 1
ATOM 789 N N . ARG A 1 100 ? -14.305 -27.156 -19.031 1 90.25 100 ARG A N 1
ATOM 790 C CA . ARG A 1 100 ? -15.719 -26.984 -19.344 1 90.25 100 ARG A CA 1
ATOM 791 C C . ARG A 1 100 ? -16.484 -26.516 -18.109 1 90.25 100 ARG A C 1
ATOM 793 O O . ARG A 1 100 ? -17.578 -25.953 -18.234 1 90.25 100 ARG A O 1
ATOM 800 N N . LYS A 1 101 ? -15.898 -26.75 -17.047 1 93.94 101 LYS A N 1
ATOM 801 C CA . LYS A 1 101 ? -16.531 -26.391 -15.773 1 93.94 101 LYS A CA 1
ATOM 802 C C . LYS A 1 101 ? -16.125 -25 -15.328 1 93.94 101 LYS A C 1
ATOM 804 O O . LYS A 1 101 ? -14.992 -24.562 -15.555 1 93.94 101 LYS A O 1
ATOM 809 N N . ARG A 1 102 ? -17.109 -24.297 -14.82 1 97.12 102 ARG A N 1
ATOM 810 C CA . ARG A 1 102 ? -16.812 -23.047 -14.133 1 97.12 102 ARG A CA 1
ATOM 811 C C . ARG A 1 102 ? -16.828 -23.234 -12.617 1 97.12 102 ARG A C 1
ATOM 813 O O . ARG A 1 102 ? -17.484 -24.141 -12.102 1 97.12 102 ARG A O 1
ATOM 820 N N . TYR A 1 103 ? -16.109 -22.422 -11.914 1 98.5 103 TYR A N 1
ATOM 821 C CA . TYR A 1 103 ? -15.961 -22.531 -10.469 1 98.5 103 TYR A CA 1
ATOM 822 C C . TYR A 1 103 ? -16.438 -21.266 -9.773 1 98.5 103 TYR A C 1
ATOM 824 O O . TYR A 1 103 ? -16.469 -20.188 -10.383 1 98.5 103 TYR A O 1
ATOM 832 N N . ALA A 1 104 ? -16.844 -21.391 -8.547 1 98.5 104 ALA A N 1
ATOM 833 C CA . ALA A 1 104 ? -17.234 -20.234 -7.758 1 98.5 104 ALA A CA 1
ATOM 834 C C . ALA A 1 104 ? -16.047 -19.312 -7.508 1 98.5 104 ALA A C 1
ATOM 836 O O . ALA A 1 104 ? -16.203 -18.094 -7.406 1 98.5 104 ALA A O 1
ATOM 837 N N . LEU A 1 105 ? -14.844 -19.906 -7.434 1 98.69 105 LEU A N 1
ATOM 838 C CA . LEU A 1 105 ? -13.609 -19.172 -7.219 1 98.69 105 LEU A CA 1
ATOM 839 C C . LEU A 1 105 ? -12.453 -19.812 -7.977 1 98.69 105 LEU A C 1
ATOM 841 O O . LEU A 1 105 ? -12.258 -21.031 -7.902 1 98.69 105 LEU A O 1
ATOM 845 N N . ALA A 1 106 ? -11.758 -19.031 -8.773 1 98.88 106 ALA A N 1
ATOM 846 C CA . ALA A 1 106 ? -10.477 -19.422 -9.336 1 98.88 106 ALA A CA 1
ATOM 847 C C . ALA A 1 106 ? -9.32 -18.672 -8.672 1 98.88 106 ALA A C 1
ATOM 849 O O . ALA A 1 106 ? -9.438 -17.484 -8.383 1 98.88 106 ALA A O 1
ATOM 850 N N . THR A 1 107 ? -8.266 -19.391 -8.383 1 98.88 107 THR A N 1
ATOM 851 C CA . THR A 1 107 ? -7.125 -18.75 -7.734 1 98.88 107 THR A CA 1
ATOM 852 C C . THR A 1 107 ? -5.824 -19.109 -8.453 1 98.88 107 THR A C 1
ATOM 854 O O . THR A 1 107 ? -5.75 -20.125 -9.141 1 98.88 107 THR A O 1
ATOM 857 N N . SER A 1 108 ? -4.844 -18.312 -8.359 1 98.94 108 SER A N 1
ATOM 858 C CA . SER A 1 108 ? -3.443 -18.516 -8.719 1 98.94 108 SER A CA 1
ATOM 859 C C . SER A 1 108 ? -2.525 -17.609 -7.926 1 98.94 108 SER A C 1
ATOM 861 O O . SER A 1 108 ? -2.545 -16.391 -8.109 1 98.94 108 SER A O 1
ATOM 863 N N . PHE A 1 109 ? -1.789 -18.156 -7.074 1 98.56 109 PHE A N 1
ATOM 864 C CA . PHE A 1 109 ? -0.946 -17.375 -6.188 1 98.56 109 PHE A CA 1
ATOM 865 C C . PHE A 1 109 ? 0.529 -17.625 -6.469 1 98.56 109 PHE A C 1
ATOM 867 O O . PHE A 1 109 ? 1.023 -18.734 -6.258 1 98.56 109 PHE A O 1
ATOM 874 N N . GLU A 1 110 ? 1.219 -16.578 -6.895 1 97.56 110 GLU A N 1
ATOM 875 C CA . GLU A 1 110 ? 2.666 -16.625 -7.078 1 97.56 110 GLU A CA 1
ATOM 876 C C . GLU A 1 110 ? 3.061 -17.688 -8.094 1 97.56 110 GLU A C 1
ATOM 878 O O . GLU A 1 110 ? 3.922 -18.516 -7.824 1 97.56 110 GLU A O 1
ATOM 883 N N . VAL A 1 111 ? 2.357 -17.641 -9.203 1 98.25 111 VAL A N 1
ATOM 884 C CA . VAL A 1 111 ? 2.594 -18.594 -10.273 1 98.25 111 VAL A CA 1
ATOM 885 C C . VAL A 1 111 ? 3.006 -17.859 -11.547 1 98.25 111 VAL A C 1
ATOM 887 O O . VAL A 1 111 ? 3.984 -18.234 -12.195 1 98.25 111 VAL A O 1
ATOM 890 N N . ALA A 1 112 ? 2.332 -16.766 -11.883 1 98.62 112 ALA A N 1
ATOM 891 C CA . ALA A 1 112 ? 2.486 -16.078 -13.164 1 98.62 112 ALA A CA 1
ATOM 892 C C . ALA A 1 112 ? 3.92 -15.586 -13.352 1 98.62 112 ALA A C 1
ATOM 894 O O . ALA A 1 112 ? 4.41 -15.516 -14.477 1 98.62 112 ALA A O 1
ATOM 895 N N . GLU A 1 113 ? 4.656 -15.281 -12.227 1 98.12 113 GLU A N 1
ATOM 896 C CA . GLU A 1 113 ? 6.035 -14.805 -12.32 1 98.12 113 GLU A CA 1
ATOM 897 C C . GLU A 1 113 ? 6.965 -15.906 -12.828 1 98.12 113 GLU A C 1
ATOM 899 O O . GLU A 1 113 ? 8.094 -15.625 -13.242 1 98.12 113 GLU A O 1
ATOM 904 N N . HIS A 1 114 ? 6.5 -17.156 -12.812 1 97.25 114 HIS A N 1
ATOM 905 C CA . HIS A 1 114 ? 7.293 -18.281 -13.281 1 97.25 114 HIS A CA 1
ATOM 906 C C . HIS A 1 114 ? 6.973 -18.625 -14.734 1 97.25 114 HIS A C 1
ATOM 908 O O . HIS A 1 114 ? 7.648 -19.453 -15.344 1 97.25 114 HIS A O 1
ATOM 914 N N . LEU A 1 115 ? 5.953 -18.094 -15.273 1 98 115 LEU A N 1
ATOM 915 C CA . LEU A 1 115 ? 5.535 -18.391 -16.641 1 98 115 LEU A CA 1
ATOM 916 C C . LEU A 1 115 ? 6.25 -17.484 -17.641 1 98 115 LEU A C 1
ATOM 918 O O . LEU A 1 115 ? 6.707 -16.406 -17.281 1 98 115 LEU A O 1
ATOM 922 N N . LYS A 1 116 ? 6.285 -17.984 -18.906 1 97.88 116 LYS A N 1
ATOM 923 C CA . LYS A 1 116 ? 6.832 -17.125 -19.969 1 97.88 116 LYS A CA 1
ATOM 924 C C . LYS A 1 116 ? 6.062 -15.812 -20.062 1 97.88 116 LYS A C 1
ATOM 926 O O . LYS A 1 116 ? 4.836 -15.805 -19.984 1 97.88 116 LYS A O 1
ATOM 931 N N . PRO A 1 117 ? 6.785 -14.68 -20.203 1 98.12 117 PRO A N 1
ATOM 932 C CA . PRO A 1 117 ? 6.125 -13.375 -20.25 1 98.12 117 PRO A CA 1
ATOM 933 C C . PRO A 1 117 ? 5 -13.312 -21.281 1 98.12 117 PRO A C 1
ATOM 935 O O . PRO A 1 117 ? 3.969 -12.68 -21.031 1 98.12 117 PRO A O 1
ATOM 938 N N . GLU A 1 118 ? 5.168 -13.961 -22.438 1 98.06 118 GLU A N 1
ATOM 939 C CA . GLU A 1 118 ? 4.168 -13.922 -23.5 1 98.06 118 GLU A CA 1
ATOM 940 C C . GLU A 1 118 ? 2.889 -14.641 -23.078 1 98.06 118 GLU A C 1
ATOM 942 O O . GLU A 1 118 ? 1.85 -14.5 -23.719 1 98.06 118 GLU A O 1
ATOM 947 N N . ARG A 1 119 ? 2.963 -15.383 -21.969 1 98.38 119 ARG A N 1
ATOM 948 C CA . ARG A 1 119 ? 1.838 -16.156 -21.453 1 98.38 119 ARG A CA 1
ATOM 949 C C . ARG A 1 119 ? 0.922 -15.289 -20.594 1 98.38 119 ARG A C 1
ATOM 951 O O . ARG A 1 119 ? -0.226 -15.656 -20.344 1 98.38 119 ARG A O 1
ATOM 958 N N . SER A 1 120 ? 1.269 -14.109 -20.234 1 98.75 120 SER A N 1
ATOM 959 C CA . SER A 1 120 ? 0.609 -13.297 -19.219 1 98.75 120 SER A CA 1
ATOM 960 C C . SER A 1 120 ? -0.863 -13.078 -19.547 1 98.75 120 SER A C 1
ATOM 962 O O . SER A 1 120 ? -1.743 -13.469 -18.766 1 98.75 120 SER A O 1
ATOM 964 N N . GLU A 1 121 ? -1.157 -12.578 -20.703 1 98.69 121 GLU A N 1
ATOM 965 C CA . GLU A 1 121 ? -2.531 -12.25 -21.078 1 98.69 121 GLU A CA 1
ATOM 966 C C . GLU A 1 121 ? -3.387 -13.508 -21.188 1 98.69 121 GLU A C 1
ATOM 968 O O . GLU A 1 121 ? -4.512 -13.547 -20.688 1 98.69 121 GLU A O 1
ATOM 973 N N . SER A 1 122 ? -2.846 -14.5 -21.859 1 98.69 122 SER A N 1
ATOM 974 C CA . SER A 1 122 ? -3.631 -15.719 -22.062 1 98.69 122 SER A CA 1
ATOM 975 C C . SER A 1 122 ? -3.818 -16.469 -20.75 1 98.69 122 SER A C 1
ATOM 977 O O . SER A 1 122 ? -4.797 -17.203 -20.578 1 98.69 122 SER A O 1
ATOM 979 N N . PHE A 1 123 ? -2.844 -16.344 -19.797 1 98.81 123 PHE A N 1
ATOM 980 C CA . PHE A 1 123 ? -3.018 -16.953 -18.484 1 98.81 123 PHE A CA 1
ATOM 981 C C . PHE A 1 123 ? -4.176 -16.297 -17.734 1 98.81 123 PHE A C 1
ATOM 983 O O . PHE A 1 123 ? -4.969 -16.969 -17.094 1 98.81 123 PHE A O 1
ATOM 990 N N . VAL A 1 124 ? -4.277 -14.93 -17.828 1 98.88 124 VAL A N 1
ATOM 991 C CA . VAL A 1 124 ? -5.406 -14.203 -17.266 1 98.88 124 VAL A CA 1
ATOM 992 C C . VAL A 1 124 ? -6.703 -14.648 -17.938 1 98.88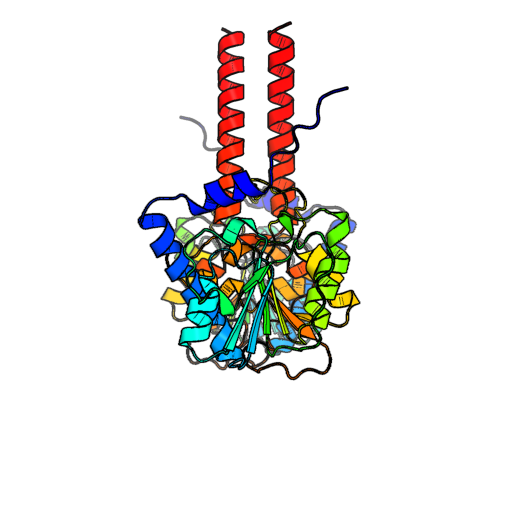 124 VAL A C 1
ATOM 994 O O . VAL A 1 124 ? -7.73 -14.812 -17.266 1 98.88 124 VAL A O 1
ATOM 997 N N . ASP A 1 125 ? -6.66 -14.969 -19.266 1 98.75 125 ASP A N 1
ATOM 998 C CA . ASP A 1 125 ? -7.816 -15.516 -19.969 1 98.75 125 ASP A CA 1
ATOM 999 C C . ASP A 1 125 ? -8.281 -16.812 -19.328 1 98.75 125 ASP A C 1
ATOM 1001 O O . ASP A 1 125 ? -9.477 -17.031 -19.125 1 98.75 125 ASP A O 1
ATOM 1005 N N . ASP A 1 126 ? -7.297 -17.688 -19.047 1 98.81 126 ASP A N 1
ATOM 1006 C CA . ASP A 1 126 ? -7.633 -18.969 -18.438 1 98.81 126 ASP A CA 1
ATOM 1007 C C . ASP A 1 126 ? -8.406 -18.766 -17.141 1 98.81 126 ASP A C 1
ATOM 1009 O O . ASP A 1 126 ? -9.445 -19.391 -16.922 1 98.81 126 ASP A O 1
ATOM 1013 N N . LEU A 1 127 ? -7.91 -17.875 -16.297 1 98.88 127 LEU A N 1
ATOM 1014 C CA . LEU A 1 127 ? -8.531 -17.641 -14.992 1 98.88 127 LEU A CA 1
ATOM 1015 C C . LEU A 1 127 ? -9.93 -17.062 -15.164 1 98.88 127 LEU A C 1
ATOM 1017 O O . LEU A 1 127 ? -10.867 -17.484 -14.484 1 98.88 127 LEU A O 1
ATOM 1021 N N . CYS A 1 128 ? -10.062 -16.109 -16.125 1 98.62 128 CYS A N 1
ATOM 1022 C CA . CYS A 1 128 ? -11.336 -15.445 -16.359 1 98.62 128 CYS A CA 1
ATOM 1023 C C . CYS A 1 128 ? -12.367 -16.422 -16.906 1 98.62 128 CYS A C 1
ATOM 1025 O O . CYS A 1 128 ? -13.57 -16.266 -16.672 1 98.62 128 CYS A O 1
ATOM 1027 N N . GLU A 1 129 ? -11.891 -17.438 -17.641 1 98.31 129 GLU A N 1
ATOM 1028 C CA . GLU A 1 129 ? -12.797 -18.453 -18.172 1 98.31 129 GLU A CA 1
ATOM 1029 C C . GLU A 1 129 ? -13.258 -19.406 -17.078 1 98.31 129 GLU A C 1
ATOM 1031 O O . GLU A 1 129 ? -14.352 -19.984 -17.172 1 98.31 129 GLU A O 1
ATOM 1036 N N . LEU A 1 130 ? -12.531 -19.484 -16.031 1 98.75 130 LEU A N 1
ATOM 1037 C CA . LEU A 1 130 ? -12.797 -20.469 -14.992 1 98.75 130 LEU A CA 1
ATOM 1038 C C . LEU A 1 130 ? -13.781 -19.922 -13.961 1 98.75 130 LEU A C 1
ATOM 1040 O O . LEU A 1 130 ? -14.469 -20.688 -13.289 1 98.75 130 LEU A O 1
ATOM 1044 N N . SER A 1 131 ? -13.82 -18.547 -13.805 1 98.69 131 SER A N 1
ATOM 1045 C CA . SER A 1 131 ? -14.664 -18.016 -12.734 1 98.69 131 SER A CA 1
ATOM 1046 C C . SER A 1 131 ? -14.914 -16.516 -12.93 1 98.69 131 SER A C 1
ATOM 1048 O O . SER A 1 131 ? -14.094 -15.82 -13.531 1 98.69 131 SER A O 1
ATOM 1050 N N . ASN A 1 132 ? -16.016 -16.031 -12.43 1 98.62 132 ASN A N 1
ATOM 1051 C CA . ASN A 1 132 ? -16.297 -14.602 -12.359 1 98.62 132 ASN A CA 1
ATOM 1052 C C . ASN A 1 132 ? -15.602 -13.953 -11.164 1 98.62 132 ASN A C 1
ATOM 1054 O O . ASN A 1 132 ? -15.641 -12.727 -11.008 1 98.62 132 ASN A O 1
ATOM 1058 N N . THR A 1 133 ? -15.008 -14.758 -10.336 1 98.69 133 THR A N 1
ATOM 1059 C CA . THR A 1 133 ? -14.266 -14.32 -9.164 1 98.69 133 THR A CA 1
ATOM 1060 C C . THR A 1 133 ? -12.883 -14.969 -9.117 1 98.69 133 THR A C 1
ATOM 1062 O O . THR A 1 133 ? -12.773 -16.203 -9.094 1 98.69 133 THR A O 1
ATOM 1065 N N . VAL A 1 134 ? -11.852 -14.125 -9.141 1 98.88 134 VAL A N 1
ATOM 1066 C CA . VAL A 1 134 ? -10.484 -14.633 -9.219 1 98.88 134 VAL A CA 1
ATOM 1067 C C . VAL A 1 134 ? -9.641 -14.008 -8.109 1 98.88 134 VAL A C 1
ATOM 1069 O O . VAL A 1 134 ? -9.641 -12.789 -7.93 1 98.88 134 VAL A O 1
ATOM 1072 N N . ALA A 1 135 ? -9 -14.781 -7.289 1 98.88 135 ALA A N 1
ATOM 1073 C CA . ALA A 1 135 ? -7.938 -14.32 -6.402 1 98.88 135 ALA A CA 1
ATOM 1074 C C . ALA A 1 135 ? -6.562 -14.594 -7.008 1 98.88 135 ALA A C 1
ATOM 1076 O O . ALA A 1 135 ? -6.273 -15.719 -7.422 1 98.88 135 ALA A O 1
ATOM 1077 N N . PHE A 1 136 ? -5.734 -13.57 -7.066 1 98.94 136 PHE A N 1
ATOM 1078 C CA . PHE A 1 136 ? -4.531 -13.641 -7.891 1 98.94 136 PHE A CA 1
ATOM 1079 C C . PHE A 1 136 ? -3.387 -12.867 -7.25 1 98.94 136 PHE A C 1
ATOM 1081 O O . PHE A 1 136 ? -3.6 -11.797 -6.676 1 98.94 136 PHE A O 1
ATOM 1088 N N . SER A 1 137 ? -2.215 -13.461 -7.273 1 98.75 137 SER A N 1
ATOM 1089 C CA . SER A 1 137 ? -0.999 -12.742 -6.91 1 98.75 137 SER A CA 1
ATOM 1090 C C . SER A 1 137 ? 0.173 -13.156 -7.797 1 98.75 137 SER A C 1
ATOM 1092 O O . SER A 1 137 ? 0.26 -14.305 -8.219 1 98.75 137 SER A O 1
ATOM 1094 N N . ALA A 1 138 ? 1.04 -12.242 -8.094 1 98.69 138 ALA A N 1
ATOM 1095 C CA . ALA A 1 138 ? 2.285 -12.484 -8.812 1 98.69 138 ALA A CA 1
ATOM 1096 C C . ALA A 1 138 ? 3.375 -11.508 -8.375 1 98.69 138 ALA A C 1
ATOM 1098 O O . ALA A 1 138 ? 3.092 -10.344 -8.086 1 98.69 138 ALA A O 1
ATOM 1099 N N . ALA A 1 139 ? 4.547 -11.953 -8.398 1 98.19 139 ALA A N 1
ATOM 1100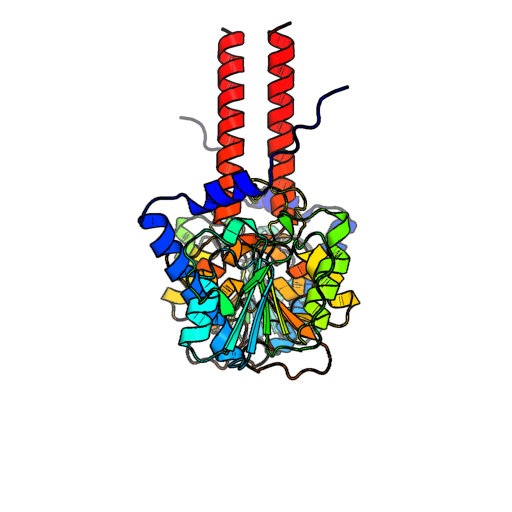 C CA . ALA A 1 139 ? 5.684 -11.203 -7.867 1 98.19 139 ALA A CA 1
ATOM 1101 C C . ALA A 1 139 ? 5.957 -9.961 -8.711 1 98.19 139 ALA A C 1
ATOM 1103 O O . ALA A 1 139 ? 5.844 -9.992 -9.938 1 98.19 139 ALA A O 1
ATOM 1104 N N . ILE A 1 140 ? 6.383 -8.867 -8.031 1 97.81 140 ILE A N 1
ATOM 1105 C CA . ILE A 1 140 ? 6.711 -7.609 -8.688 1 97.81 140 ILE A CA 1
ATOM 1106 C C . ILE A 1 140 ? 8.203 -7.562 -9.008 1 97.81 140 ILE A C 1
ATOM 1108 O O . ILE A 1 140 ? 8.977 -8.367 -8.484 1 97.81 140 ILE A O 1
ATOM 1112 N N . PRO A 1 141 ? 8.602 -6.633 -9.898 1 94.38 141 PRO A N 1
ATOM 1113 C CA . PRO A 1 141 ? 10.031 -6.465 -10.148 1 94.38 141 PRO A CA 1
ATOM 1114 C C . PRO A 1 141 ? 10.828 -6.184 -8.883 1 94.38 141 PRO A C 1
ATOM 1116 O O . PRO A 1 141 ? 10.383 -5.41 -8.031 1 94.38 141 PRO A O 1
ATOM 1119 N N . GLY A 1 142 ? 11.977 -6.871 -8.734 1 89.5 142 GLY A N 1
ATOM 1120 C CA . GLY A 1 142 ? 12.828 -6.656 -7.578 1 89.5 142 GLY A CA 1
ATOM 1121 C C . GLY A 1 142 ? 12.531 -7.598 -6.426 1 89.5 142 GLY A C 1
ATOM 1122 O O . GLY A 1 142 ? 13.344 -7.738 -5.508 1 89.5 142 GLY A O 1
ATOM 1123 N N . GLN A 1 143 ? 11.367 -8.172 -6.406 1 92.38 143 GLN A N 1
ATOM 1124 C CA . GLN A 1 143 ? 11 -9.094 -5.34 1 92.38 143 GLN A CA 1
ATOM 1125 C C . GLN A 1 143 ? 11.953 -10.281 -5.285 1 92.38 143 GLN A C 1
ATOM 1127 O O . GLN A 1 143 ? 12.273 -10.781 -4.203 1 92.38 143 GLN A O 1
ATOM 1132 N N . GLY A 1 144 ? 12.453 -10.633 -6.453 1 85.12 144 GLY A N 1
ATOM 1133 C CA . GLY A 1 144 ? 13.312 -11.805 -6.543 1 85.12 144 GLY A CA 1
ATOM 1134 C C . GLY A 1 144 ? 12.57 -13.109 -6.348 1 85.12 144 GLY A C 1
ATOM 1135 O O . GLY A 1 144 ? 11.336 -13.117 -6.254 1 85.12 144 GLY A O 1
ATOM 1136 N N . GLY A 1 145 ? 13.328 -14.234 -6.359 1 87.44 145 GLY A N 1
ATOM 1137 C CA . GLY A 1 145 ? 12.789 -15.578 -6.254 1 87.44 145 GLY A CA 1
ATOM 1138 C C . GLY A 1 145 ? 13.344 -16.531 -7.293 1 87.44 145 GLY A C 1
ATOM 1139 O O . GLY A 1 145 ? 13.727 -16.109 -8.383 1 87.44 145 GLY A O 1
ATOM 1140 N N . SER A 1 146 ? 13.383 -17.672 -6.887 1 85.12 146 SER A N 1
ATOM 1141 C CA . SER A 1 146 ? 13.914 -18.719 -7.766 1 85.12 146 SER A CA 1
ATOM 1142 C C . SER A 1 146 ? 13.008 -18.953 -8.969 1 85.12 146 SER A C 1
ATOM 1144 O O . SER A 1 146 ? 11.812 -19.203 -8.805 1 85.12 146 SER A O 1
ATOM 1146 N N . GLY A 1 147 ? 13.586 -18.75 -10.117 1 91.12 147 GLY A N 1
ATOM 1147 C CA . GLY A 1 147 ? 12.867 -19.094 -11.328 1 91.12 147 GLY A CA 1
ATOM 1148 C C . GLY A 1 147 ? 11.914 -18.016 -11.789 1 91.12 147 GLY A C 1
ATOM 1149 O O . GLY A 1 147 ? 11.062 -18.25 -12.656 1 91.12 147 GLY A O 1
ATOM 1150 N N . HIS A 1 148 ? 11.969 -16.859 -11.188 1 94.38 148 HIS A N 1
ATOM 1151 C CA . HIS A 1 148 ? 11.094 -15.766 -11.609 1 94.38 148 HIS A CA 1
ATOM 1152 C C . HIS A 1 148 ? 11.555 -15.172 -12.938 1 94.38 148 HIS A C 1
ATOM 1154 O O . HIS A 1 148 ? 12.688 -14.703 -13.055 1 94.38 148 HIS A O 1
ATOM 1160 N N . ILE A 1 149 ? 10.75 -15.18 -13.984 1 95.81 149 ILE A N 1
ATOM 1161 C CA . ILE A 1 149 ? 11.148 -14.672 -15.297 1 95.81 149 ILE A CA 1
ATOM 1162 C C . ILE A 1 149 ? 10.086 -13.711 -15.82 1 95.81 149 ILE A C 1
ATOM 1164 O O . ILE A 1 149 ? 10.227 -13.156 -16.906 1 95.81 149 ILE A O 1
ATOM 1168 N N . ASN A 1 150 ? 8.984 -13.516 -15.172 1 97.81 150 ASN A N 1
ATOM 1169 C CA . ASN A 1 150 ? 7.844 -12.703 -15.578 1 97.81 150 ASN A CA 1
ATOM 1170 C C . ASN A 1 150 ? 7.348 -11.82 -14.438 1 97.81 150 ASN A C 1
ATOM 1172 O O . ASN A 1 150 ? 6.172 -11.875 -14.078 1 97.81 150 ASN A O 1
ATOM 1176 N N . LEU A 1 151 ? 8.289 -11.055 -13.898 1 97.69 151 LEU A N 1
ATOM 1177 C CA . LEU A 1 151 ? 7.934 -10.117 -12.828 1 97.69 151 LEU A CA 1
ATOM 1178 C C . LEU A 1 151 ? 7.285 -8.859 -13.406 1 97.69 151 LEU A C 1
ATOM 1180 O O . LEU A 1 151 ? 7.809 -8.258 -14.344 1 97.69 151 LEU A O 1
ATOM 1184 N N . ARG A 1 152 ? 6.09 -8.5 -12.867 1 98 152 ARG A N 1
ATOM 1185 C CA . ARG A 1 152 ? 5.332 -7.348 -13.336 1 98 152 ARG A CA 1
ATOM 1186 C C . ARG A 1 152 ? 4.734 -6.574 -12.164 1 98 152 ARG A C 1
ATOM 1188 O O . ARG A 1 152 ? 4.426 -7.156 -11.117 1 98 152 ARG A O 1
ATOM 1195 N N . TRP A 1 153 ? 4.637 -5.305 -12.375 1 98.19 153 TRP A N 1
ATOM 1196 C CA . TRP A 1 153 ? 3.943 -4.512 -11.367 1 98.19 153 TRP A CA 1
ATOM 1197 C C . TRP A 1 153 ? 2.479 -4.926 -11.258 1 98.19 153 TRP A C 1
ATOM 1199 O O . TRP A 1 153 ? 1.898 -5.426 -12.227 1 98.19 153 TRP A O 1
ATOM 1209 N N . GLN A 1 154 ? 1.858 -4.68 -10.156 1 98.5 154 GLN A N 1
ATOM 1210 C CA . GLN A 1 154 ? 0.469 -5.031 -9.875 1 98.5 154 GLN A CA 1
ATOM 1211 C C . GLN A 1 154 ? -0.468 -4.426 -10.914 1 98.5 154 GLN A C 1
ATOM 1213 O O . GLN A 1 154 ? -1.435 -5.062 -11.336 1 98.5 154 GLN A O 1
ATOM 1218 N N . SER A 1 155 ? -0.164 -3.186 -11.344 1 98.25 155 SER A N 1
ATOM 1219 C CA . SER A 1 155 ? -1.027 -2.479 -12.281 1 98.25 155 SER A CA 1
ATOM 1220 C C . SER A 1 155 ? -1.157 -3.24 -13.594 1 98.25 155 SER A C 1
ATOM 1222 O O . SER A 1 155 ? -2.211 -3.211 -14.234 1 98.25 155 SER A O 1
ATOM 1224 N N . ASP A 1 156 ? -0.081 -3.943 -14.023 1 98.69 156 ASP A N 1
ATOM 1225 C CA . ASP A 1 156 ? -0.126 -4.703 -15.266 1 98.69 156 ASP A CA 1
ATOM 1226 C C . ASP A 1 156 ? -1.199 -5.785 -15.211 1 98.69 156 ASP A C 1
ATOM 1228 O O . ASP A 1 156 ? -1.976 -5.949 -16.156 1 98.69 156 ASP A O 1
ATOM 1232 N N . TRP A 1 157 ? -1.231 -6.488 -14.141 1 98.88 157 TRP A N 1
ATOM 1233 C CA . TRP A 1 157 ? -2.221 -7.551 -13.977 1 98.88 157 TRP A CA 1
ATOM 1234 C C . TRP A 1 157 ? -3.625 -6.969 -13.844 1 98.88 157 TRP A C 1
ATOM 1236 O O . TRP A 1 157 ? -4.574 -7.492 -14.438 1 98.88 157 TRP A O 1
ATOM 1246 N N . VAL A 1 158 ? -3.756 -5.875 -13.023 1 98.88 158 VAL A N 1
ATOM 1247 C CA . VAL A 1 158 ? -5.047 -5.223 -12.852 1 98.88 158 VAL A CA 1
ATOM 1248 C C . VAL A 1 158 ? -5.605 -4.809 -14.211 1 98.88 158 VAL A C 1
ATOM 1250 O O . VAL A 1 158 ? -6.785 -5.016 -14.492 1 98.88 158 VAL A O 1
ATOM 1253 N N . GLU A 1 159 ? -4.789 -4.293 -15.055 1 98.81 159 GLU A N 1
ATOM 1254 C CA . GLU A 1 159 ? -5.215 -3.844 -16.375 1 98.81 159 GLU A CA 1
ATOM 1255 C C . GLU A 1 159 ? -5.605 -5.027 -17.266 1 98.81 159 GLU A C 1
ATOM 1257 O O . GLU A 1 159 ? -6.57 -4.945 -18.031 1 98.81 159 GLU A O 1
ATOM 1262 N N . MET A 1 160 ? -4.836 -6.117 -17.219 1 98.88 160 MET A N 1
ATOM 1263 C CA . MET A 1 160 ? -5.176 -7.305 -18 1 98.88 160 MET A CA 1
ATOM 1264 C C . MET A 1 160 ? -6.551 -7.836 -17.609 1 98.88 160 MET A C 1
ATOM 1266 O O . MET A 1 160 ? -7.34 -8.219 -18.469 1 98.88 160 MET A O 1
ATOM 1270 N N . PHE A 1 161 ? -6.812 -7.883 -16.297 1 98.94 161 PHE A N 1
ATOM 1271 C CA . PHE A 1 161 ? -8.125 -8.312 -15.828 1 98.94 161 PHE A CA 1
ATOM 1272 C C . PHE A 1 161 ? -9.203 -7.32 -16.25 1 98.94 161 PHE A C 1
ATOM 1274 O O . PHE A 1 161 ? -10.297 -7.719 -16.641 1 98.94 161 PHE A O 1
ATOM 1281 N N . ALA A 1 162 ? -8.883 -6.023 -16.125 1 98.88 162 ALA A N 1
ATOM 1282 C CA . ALA A 1 162 ? -9.836 -4.988 -16.516 1 98.88 162 ALA A CA 1
ATOM 1283 C C . ALA A 1 162 ? -10.242 -5.125 -17.984 1 98.88 162 ALA A C 1
ATOM 1285 O O . ALA A 1 162 ? -11.406 -4.949 -18.328 1 98.88 162 ALA A O 1
ATOM 1286 N N . ASP A 1 163 ? -9.289 -5.418 -18.828 1 98.75 163 ASP A N 1
ATOM 1287 C CA . ASP A 1 163 ? -9.531 -5.609 -20.25 1 98.75 163 ASP A CA 1
ATOM 1288 C C . ASP A 1 163 ? -10.516 -6.746 -20.5 1 98.75 163 ASP A C 1
ATOM 1290 O O . ASP A 1 163 ? -11.086 -6.859 -21.578 1 98.75 163 ASP A O 1
ATOM 1294 N N . ARG A 1 164 ? -10.711 -7.535 -19.531 1 98.75 164 ARG A N 1
ATOM 1295 C CA . ARG A 1 164 ? -11.586 -8.695 -19.641 1 98.75 164 ARG A CA 1
ATOM 1296 C C . ARG A 1 164 ? -12.852 -8.5 -18.812 1 98.75 164 ARG A C 1
ATOM 1298 O O . ARG A 1 164 ? -13.586 -9.461 -18.547 1 98.75 164 ARG A O 1
ATOM 1305 N N . GLY A 1 165 ? -13.031 -7.309 -18.297 1 98.81 165 GLY A N 1
ATOM 1306 C CA . GLY A 1 165 ? -14.281 -6.949 -17.656 1 98.81 165 GLY A CA 1
ATOM 1307 C C . GLY A 1 165 ? -14.281 -7.234 -16.156 1 98.81 165 GLY A C 1
ATOM 1308 O O . GLY A 1 165 ? -15.336 -7.445 -15.562 1 98.81 165 GLY A O 1
ATOM 1309 N N . TYR A 1 166 ? -13.109 -7.344 -15.578 1 98.88 166 TYR A N 1
ATOM 1310 C CA . TYR A 1 166 ? -13.016 -7.562 -14.141 1 98.88 166 TYR A CA 1
ATOM 1311 C C . TYR A 1 166 ? -12.57 -6.293 -13.422 1 98.88 166 TYR A C 1
ATOM 1313 O O . TYR A 1 166 ? -11.781 -5.512 -13.961 1 98.88 166 TYR A O 1
ATOM 1321 N N . ARG A 1 167 ? -13.078 -6.117 -12.25 1 98.62 167 ARG A N 1
ATOM 1322 C CA . ARG A 1 167 ? -12.625 -5.055 -11.352 1 98.62 167 ARG A CA 1
ATOM 1323 C C . ARG A 1 167 ? -11.742 -5.613 -10.242 1 98.62 167 ARG A C 1
ATOM 1325 O O . ARG A 1 167 ? -11.922 -6.758 -9.82 1 98.62 167 ARG A O 1
ATOM 1332 N N . CYS A 1 168 ? -10.82 -4.82 -9.82 1 98.69 168 CYS A N 1
ATOM 1333 C CA . CYS A 1 168 ? -9.867 -5.227 -8.797 1 98.69 168 CYS A CA 1
ATOM 1334 C C . CYS A 1 168 ? -10.289 -4.727 -7.422 1 98.69 168 CYS A C 1
ATOM 1336 O O . CYS A 1 168 ? -10.672 -3.564 -7.27 1 98.69 168 CYS A O 1
ATOM 1338 N N . TYR A 1 169 ? -10.266 -5.566 -6.465 1 98.06 169 TYR A N 1
ATOM 1339 C CA . TYR A 1 169 ? -10.555 -5.234 -5.074 1 98.06 169 TYR A CA 1
ATOM 1340 C C . TYR A 1 169 ? -9.375 -5.586 -4.172 1 98.06 169 TYR A C 1
ATOM 1342 O O . TYR A 1 169 ? -8.938 -6.738 -4.137 1 98.06 169 TYR A O 1
ATOM 1350 N N . ASP A 1 170 ? -8.844 -4.574 -3.459 1 97.19 170 ASP A N 1
ATOM 1351 C CA . ASP A 1 170 ? -7.758 -4.789 -2.506 1 97.19 170 ASP A CA 1
ATOM 1352 C C . ASP A 1 170 ? -8.297 -5.32 -1.178 1 97.19 170 ASP A C 1
ATOM 1354 O O . ASP A 1 170 ? -8.164 -4.664 -0.142 1 97.19 170 ASP A O 1
ATOM 1358 N N . ALA A 1 171 ? -8.789 -6.574 -1.255 1 96.31 171 ALA A N 1
ATOM 1359 C CA . ALA A 1 171 ? -9.531 -7.152 -0.138 1 96.31 171 ALA A CA 1
ATOM 1360 C C . ALA A 1 171 ? -8.688 -8.195 0.597 1 96.31 171 ALA A C 1
ATOM 1362 O O . ALA A 1 171 ? -9.094 -8.703 1.645 1 96.31 171 ALA A O 1
ATOM 1363 N N . ILE A 1 172 ? -7.488 -8.461 0.079 1 97.69 172 ILE A N 1
ATOM 1364 C CA . ILE A 1 172 ? -6.695 -9.555 0.63 1 97.69 172 ILE A CA 1
ATOM 1365 C C . ILE A 1 172 ? -5.496 -8.992 1.392 1 97.69 172 ILE A C 1
ATOM 1367 O O . ILE A 1 172 ? -5.289 -9.32 2.562 1 97.69 172 ILE A O 1
ATOM 1371 N N . ARG A 1 173 ? -4.793 -8.047 0.884 1 96.94 173 ARG A N 1
ATOM 1372 C CA . ARG A 1 173 ? -3.512 -7.586 1.409 1 96.94 173 ARG A CA 1
ATOM 1373 C C . ARG A 1 173 ? -3.664 -7.039 2.824 1 96.94 173 ARG A C 1
ATOM 1375 O O . ARG A 1 173 ? -2.951 -7.461 3.738 1 96.94 173 ARG A O 1
ATOM 1382 N N . PRO A 1 174 ? -4.637 -6.164 3.045 1 95.06 174 PRO A N 1
ATOM 1383 C CA . PRO A 1 174 ? -4.727 -5.641 4.41 1 95.06 174 PRO A CA 1
ATOM 1384 C C . PRO A 1 174 ? -5.055 -6.727 5.434 1 95.06 174 PRO A C 1
ATOM 1386 O O . PRO A 1 174 ? -4.57 -6.672 6.57 1 95.06 174 PRO A O 1
ATOM 1389 N N . GLU A 1 175 ? -5.887 -7.711 5.055 1 95.25 175 GLU A N 1
ATOM 1390 C CA . GLU A 1 175 ? -6.297 -8.766 5.973 1 95.25 175 GLU A CA 1
ATOM 1391 C C . GLU A 1 175 ? -5.133 -9.711 6.281 1 95.25 175 GLU A C 1
ATOM 1393 O O . GLU A 1 175 ? -4.957 -10.125 7.426 1 95.25 175 GLU A O 1
ATOM 1398 N N . ILE A 1 176 ? -4.355 -10.031 5.25 1 96 176 ILE A N 1
ATOM 1399 C CA . ILE A 1 176 ? -3.207 -10.914 5.422 1 96 176 ILE A CA 1
ATOM 1400 C C . ILE A 1 176 ? -2.154 -10.234 6.289 1 96 176 ILE A C 1
ATOM 1402 O O . ILE A 1 176 ? -1.473 -10.883 7.082 1 96 176 ILE A O 1
ATOM 1406 N N . SER A 1 177 ? -2.059 -8.914 6.199 1 92.12 177 SER A N 1
ATOM 1407 C CA . SER A 1 177 ? -1.078 -8.141 6.957 1 92.12 177 SER A CA 1
ATOM 1408 C C . SER A 1 177 ? -1.345 -8.234 8.453 1 92.12 177 SER A C 1
ATOM 1410 O O . SER A 1 177 ? -0.449 -7.988 9.266 1 92.12 177 SER A O 1
ATOM 1412 N N . ASN A 1 178 ? -2.557 -8.602 8.812 1 89.56 178 ASN A N 1
ATOM 1413 C CA . ASN A 1 178 ? -2.945 -8.688 10.211 1 89.56 178 ASN A CA 1
ATOM 1414 C C . ASN A 1 178 ? -2.582 -10.047 10.805 1 89.56 178 ASN A C 1
ATOM 1416 O O . ASN A 1 178 ? -2.715 -10.258 12.016 1 89.56 178 ASN A O 1
ATOM 1420 N N . LYS A 1 179 ? -2.152 -10.961 9.898 1 93.19 179 LYS A N 1
ATOM 1421 C CA . LYS A 1 179 ? -1.816 -12.305 10.352 1 93.19 179 LYS A CA 1
ATOM 1422 C C . LYS A 1 179 ? -0.34 -12.406 10.727 1 93.19 179 LYS A C 1
ATOM 1424 O O . LYS A 1 179 ? 0.533 -12.07 9.922 1 93.19 179 LYS A O 1
ATOM 1429 N N . GLU A 1 180 ? -0.158 -12.945 11.914 1 90.12 180 GLU A N 1
ATOM 1430 C CA . GLU A 1 180 ? 1.218 -13.148 12.359 1 90.12 180 GLU A CA 1
ATOM 1431 C C . GLU A 1 180 ? 1.943 -14.148 11.469 1 90.12 180 GLU A C 1
ATOM 1433 O O . GLU A 1 180 ? 1.388 -15.195 11.117 1 90.12 180 GLU A O 1
ATOM 1438 N N . HIS A 1 181 ? 3.109 -13.867 10.984 1 89.69 181 HIS A N 1
ATOM 1439 C CA . HIS A 1 181 ? 3.992 -14.742 10.227 1 89.69 181 HIS A CA 1
ATOM 1440 C C . HIS A 1 181 ? 3.438 -15.016 8.828 1 89.69 181 HIS A C 1
ATOM 1442 O O . HIS A 1 181 ? 3.76 -16.031 8.211 1 89.69 181 HIS A O 1
ATOM 1448 N N . SER A 1 182 ? 2.502 -14.156 8.414 1 94.88 182 SER A N 1
ATOM 1449 C CA . SER A 1 182 ? 2.037 -14.297 7.035 1 94.88 182 SER A CA 1
ATOM 1450 C C . SER A 1 182 ? 3.172 -14.07 6.043 1 94.88 182 SER A C 1
ATOM 1452 O O . SER A 1 182 ? 4.121 -13.336 6.328 1 94.88 182 SER A O 1
ATOM 1454 N N . TYR A 1 183 ? 3.111 -14.805 4.945 1 94.69 183 TYR A N 1
ATOM 1455 C CA . TYR A 1 183 ? 4.102 -14.602 3.893 1 94.69 183 TYR A CA 1
ATOM 1456 C C . TYR A 1 183 ? 3.986 -13.195 3.309 1 94.69 183 TYR A C 1
ATOM 1458 O O . TYR A 1 183 ? 2.898 -12.758 2.928 1 94.69 183 TYR A O 1
ATOM 1466 N N . PHE A 1 184 ? 5.102 -12.508 3.133 1 93.94 184 PHE A N 1
ATOM 1467 C CA . PHE A 1 184 ? 5.086 -11.117 2.684 1 93.94 184 PHE A CA 1
ATOM 1468 C C . PHE A 1 184 ? 4.559 -11.016 1.259 1 93.94 184 PHE A C 1
ATOM 1470 O O . PHE A 1 184 ? 3.973 -10 0.879 1 93.94 184 PHE A O 1
ATOM 1477 N N . TRP A 1 185 ? 4.773 -12.102 0.435 1 95.5 185 TRP A N 1
ATOM 1478 C CA . TRP A 1 185 ? 4.367 -11.992 -0.962 1 95.5 185 TRP A CA 1
ATOM 1479 C C . TRP A 1 185 ? 2.848 -11.969 -1.088 1 95.5 185 TRP A C 1
ATOM 1481 O O . TRP A 1 185 ? 2.309 -11.484 -2.086 1 95.5 185 TRP A O 1
ATOM 1491 N N . PHE A 1 186 ? 2.09 -12.492 -0.078 1 96.12 186 PHE A N 1
ATOM 1492 C CA . PHE A 1 186 ? 0.641 -12.344 -0.096 1 96.12 186 PHE A CA 1
ATOM 1493 C C . PHE A 1 186 ? 0.24 -10.93 0.319 1 96.12 186 PHE A C 1
ATOM 1495 O O . PHE A 1 186 ? -0.678 -10.344 -0.26 1 96.12 186 PHE A O 1
ATOM 1502 N N . ARG A 1 187 ? 0.964 -10.328 1.271 1 94.62 187 ARG A N 1
ATOM 1503 C CA . ARG A 1 187 ? 0.768 -8.953 1.7 1 94.62 187 ARG A CA 1
ATOM 1504 C C . ARG A 1 187 ? 1.098 -7.977 0.576 1 94.62 187 ARG A C 1
ATOM 1506 O O . ARG A 1 187 ? 0.515 -6.891 0.496 1 94.62 187 ARG A O 1
ATOM 1513 N N . GLN A 1 188 ? 1.875 -8.453 -0.279 1 96.69 188 GLN A N 1
ATOM 1514 C CA . GLN A 1 188 ? 2.438 -7.613 -1.334 1 96.69 188 GLN A CA 1
ATOM 1515 C C . GLN A 1 188 ? 1.576 -7.664 -2.594 1 96.69 188 GLN A C 1
ATOM 1517 O O . GLN A 1 188 ? 1.348 -6.637 -3.234 1 96.69 188 GLN A O 1
ATOM 1522 N N . ASN A 1 189 ? 1.086 -8.867 -2.941 1 98.12 189 ASN A N 1
ATOM 1523 C CA . ASN A 1 189 ? 0.728 -9.055 -4.344 1 98.12 189 ASN A CA 1
ATOM 1524 C C . ASN A 1 189 ? -0.724 -9.5 -4.496 1 98.12 189 ASN A C 1
ATOM 1526 O O . ASN A 1 189 ? -1.259 -9.523 -5.605 1 98.12 189 ASN A O 1
ATOM 1530 N N . ALA A 1 190 ? -1.45 -9.852 -3.455 1 98.69 190 ALA A N 1
ATOM 1531 C CA . ALA A 1 190 ? -2.684 -10.617 -3.629 1 98.69 190 ALA A CA 1
ATOM 1532 C C . ALA A 1 190 ? -3.889 -9.695 -3.762 1 98.69 190 ALA A C 1
ATOM 1534 O O . ALA A 1 190 ? -4.098 -8.812 -2.922 1 98.69 190 ALA A O 1
ATOM 1535 N N . PHE A 1 191 ? -4.684 -9.914 -4.773 1 98.69 191 PHE A N 1
ATOM 1536 C CA . PHE A 1 191 ? -5.898 -9.156 -5.039 1 98.69 191 PHE A CA 1
ATOM 1537 C C . PHE A 1 191 ? -7.07 -10.086 -5.312 1 98.69 191 PHE A C 1
ATOM 1539 O O . PHE A 1 191 ? -6.875 -11.281 -5.57 1 98.69 191 PHE A O 1
ATOM 1546 N N . LEU A 1 192 ? -8.219 -9.523 -5.207 1 98.75 192 LEU A N 1
ATOM 1547 C CA . LEU A 1 192 ? -9.469 -10.141 -5.645 1 98.75 192 LEU A CA 1
ATOM 1548 C C . LEU A 1 192 ? -10.016 -9.445 -6.883 1 98.75 192 LEU A C 1
ATOM 1550 O O . LEU A 1 192 ? -10.062 -8.211 -6.938 1 98.75 192 LEU A O 1
ATOM 1554 N N . PHE A 1 193 ? -10.32 -10.195 -7.906 1 98.88 193 PHE A N 1
ATOM 1555 C CA . PHE A 1 193 ? -10.938 -9.688 -9.125 1 98.88 193 PHE A CA 1
ATOM 1556 C C . PHE A 1 193 ? -12.352 -10.227 -9.281 1 98.88 193 PHE A C 1
ATOM 1558 O O . PHE A 1 193 ? -12.586 -11.43 -9.133 1 98.88 193 PHE A O 1
ATOM 1565 N N . ILE A 1 194 ? -13.297 -9.375 -9.555 1 98.81 194 ILE A N 1
ATOM 1566 C CA . ILE A 1 194 ? -14.688 -9.766 -9.742 1 98.81 194 ILE A CA 1
ATOM 1567 C C . ILE A 1 194 ? -15.203 -9.219 -11.062 1 98.81 194 ILE A C 1
ATOM 1569 O O . ILE A 1 194 ? -15.047 -8.031 -11.352 1 98.81 194 ILE A O 1
ATOM 1573 N N . LYS A 1 195 ? -15.773 -10.078 -11.867 1 98.81 195 LYS A N 1
ATOM 1574 C CA . LYS A 1 195 ? -16.281 -9.703 -13.18 1 98.81 195 LYS A CA 1
ATOM 1575 C C . LYS A 1 195 ? -17.453 -8.727 -13.055 1 98.81 195 LYS A C 1
ATOM 1577 O O . LYS A 1 195 ? -18.312 -8.875 -12.18 1 98.81 195 LYS A O 1
ATOM 1582 N N . ASP A 1 196 ? -17.453 -7.758 -13.945 1 98.31 196 ASP A N 1
ATOM 1583 C CA . ASP A 1 196 ? -18.578 -6.832 -14.008 1 98.31 196 ASP A CA 1
ATOM 1584 C C . ASP A 1 196 ? -19.906 -7.582 -14.125 1 98.31 196 ASP A C 1
ATOM 1586 O O . ASP A 1 196 ? -20 -8.578 -14.852 1 98.31 196 ASP A O 1
ATOM 1590 N N . GLY A 1 197 ? -20.922 -7.145 -13.414 1 97.56 197 GLY A N 1
ATOM 1591 C CA . GLY A 1 197 ? -22.219 -7.793 -13.438 1 97.56 197 GLY A CA 1
ATOM 1592 C C . GLY A 1 197 ? -22.375 -8.859 -12.375 1 97.56 197 GLY A C 1
ATOM 1593 O O . GLY A 1 197 ? -23.484 -9.336 -12.125 1 97.56 197 GLY A O 1
ATOM 1594 N N . THR A 1 198 ? -21.25 -9.289 -11.781 1 97.5 198 THR A N 1
ATOM 1595 C CA . THR A 1 198 ? -21.297 -10.242 -10.672 1 97.5 198 THR A CA 1
ATOM 1596 C C . THR A 1 198 ? -21.547 -9.523 -9.352 1 97.5 198 THR A C 1
ATOM 1598 O O . THR A 1 198 ? -21.031 -8.422 -9.133 1 97.5 198 THR A O 1
ATOM 1601 N N . ARG A 1 199 ? -22.328 -10.102 -8.508 1 95.81 199 ARG A N 1
ATOM 1602 C CA . ARG A 1 199 ? -22.594 -9.516 -7.195 1 95.81 199 ARG A CA 1
ATOM 1603 C C . ARG A 1 199 ? -21.297 -9.344 -6.398 1 95.81 199 ARG A C 1
ATOM 1605 O O . ARG A 1 199 ? -20.547 -10.305 -6.23 1 95.81 199 ARG A O 1
ATOM 1612 N N . VAL A 1 200 ? -21.109 -8.156 -5.945 1 96.75 200 VAL A N 1
ATOM 1613 C CA . VAL A 1 200 ? -19.969 -7.863 -5.094 1 96.75 200 VAL A CA 1
ATOM 1614 C C . VAL A 1 200 ? -20.391 -7.902 -3.625 1 96.75 200 VAL A C 1
ATOM 1616 O O . VAL A 1 200 ? -21.266 -7.145 -3.205 1 96.75 200 VAL A O 1
ATOM 1619 N N . PRO A 1 201 ? -19.828 -8.773 -2.887 1 94.94 201 PRO A N 1
ATOM 1620 C CA . PRO A 1 201 ? -20.172 -8.789 -1.461 1 94.94 201 PRO A CA 1
ATOM 1621 C C . PRO A 1 201 ? -19.875 -7.457 -0.77 1 94.94 201 PRO A C 1
ATOM 1623 O O . PRO A 1 201 ? -18.891 -6.797 -1.081 1 94.94 201 PRO A O 1
ATOM 1626 N N . ALA A 1 202 ? -20.703 -7.121 0.221 1 91.75 202 ALA A N 1
ATOM 1627 C CA . ALA A 1 202 ? -20.594 -5.852 0.935 1 91.75 202 ALA A CA 1
ATOM 1628 C C . ALA A 1 202 ? -19.234 -5.719 1.627 1 91.75 202 ALA A C 1
ATOM 1630 O O . ALA A 1 202 ? -18.688 -4.621 1.721 1 91.75 202 ALA A O 1
ATOM 1631 N N . SER A 1 203 ? -18.703 -6.84 1.998 1 91.88 203 SER A N 1
ATOM 1632 C CA . SER A 1 203 ? -17.469 -6.852 2.781 1 91.88 203 SER A CA 1
ATOM 1633 C C . SER A 1 203 ? -16.281 -6.418 1.941 1 91.88 203 SER A C 1
ATOM 1635 O O . SER A 1 203 ? -15.242 -6.023 2.482 1 91.88 203 SER A O 1
ATOM 1637 N N . VAL A 1 204 ? -16.422 -6.465 0.593 1 94.25 204 VAL A N 1
ATOM 1638 C CA . VAL A 1 204 ? -15.258 -6.109 -0.198 1 94.25 204 VAL A CA 1
ATOM 1639 C C . VAL A 1 204 ? -15.594 -4.961 -1.144 1 94.25 204 VAL A C 1
ATOM 1641 O O . VAL A 1 204 ? -14.719 -4.441 -1.841 1 94.25 204 VAL A O 1
ATOM 1644 N N . ALA A 1 205 ? -16.844 -4.488 -1.138 1 93.31 205 ALA A N 1
ATOM 1645 C CA . ALA A 1 205 ? -17.312 -3.473 -2.076 1 93.31 205 ALA A CA 1
ATOM 1646 C C . ALA A 1 205 ? -16.516 -2.18 -1.926 1 93.31 205 ALA A C 1
ATOM 1648 O O . ALA A 1 205 ? -16.203 -1.521 -2.918 1 93.31 205 ALA A O 1
ATOM 1649 N N . GLY A 1 206 ? -16.141 -1.843 -0.734 1 91.44 206 GLY A N 1
ATOM 1650 C CA . GLY A 1 206 ? -15.43 -0.601 -0.479 1 91.44 206 GLY A CA 1
ATOM 1651 C C . GLY A 1 206 ? -13.945 -0.7 -0.751 1 91.44 206 GLY A C 1
ATOM 1652 O O . GLY A 1 206 ? -13.211 0.27 -0.56 1 91.44 206 GLY A O 1
ATOM 1653 N N . ARG A 1 207 ? -13.484 -1.863 -1.307 1 94.88 207 ARG A N 1
ATOM 1654 C CA . ARG A 1 207 ? -12.055 -2.111 -1.46 1 94.88 207 ARG A CA 1
ATOM 1655 C C . ARG A 1 207 ? -11.641 -2.072 -2.928 1 94.88 207 ARG A C 1
ATOM 1657 O O . ARG A 1 207 ? -10.555 -2.525 -3.287 1 94.88 207 ARG A O 1
ATOM 1664 N N . GLU A 1 208 ? -12.586 -1.58 -3.768 1 95.81 208 GLU A N 1
ATOM 1665 C CA . GLU A 1 208 ? -12.219 -1.448 -5.176 1 95.81 208 GLU A CA 1
ATOM 1666 C C . GLU A 1 208 ? -11.047 -0.482 -5.352 1 95.81 208 GLU A C 1
ATOM 1668 O O . GLU A 1 208 ? -10.977 0.547 -4.68 1 95.81 208 GLU A O 1
ATOM 1673 N N . ILE A 1 209 ? -10.148 -0.848 -6.246 1 96.44 209 ILE A N 1
ATOM 1674 C CA . ILE A 1 209 ? -8.969 -0.008 -6.441 1 96.44 209 ILE A CA 1
ATOM 1675 C C . ILE A 1 209 ? -8.609 0.038 -7.926 1 96.44 209 ILE A C 1
ATOM 1677 O O . ILE A 1 209 ? -8.914 -0.892 -8.672 1 96.44 209 ILE A O 1
ATOM 1681 N N . THR A 1 210 ? -7.984 1.102 -8.32 1 96.38 210 THR A N 1
ATOM 1682 C CA . THR A 1 210 ? -7.504 1.255 -9.688 1 96.38 210 THR A CA 1
ATOM 1683 C C . THR A 1 210 ? -6.129 0.618 -9.852 1 96.38 210 THR A C 1
ATOM 1685 O O . THR A 1 210 ? -5.484 0.252 -8.867 1 96.38 210 THR A O 1
ATOM 1688 N N . ALA A 1 211 ? -5.742 0.466 -11.141 1 97 211 ALA A N 1
ATOM 1689 C CA . ALA A 1 211 ? -4.43 -0.084 -11.461 1 97 211 ALA A CA 1
ATOM 1690 C C . ALA A 1 211 ? -3.318 0.736 -10.805 1 97 211 ALA A C 1
ATOM 1692 O O . ALA A 1 211 ? -2.398 0.178 -10.203 1 97 211 ALA A O 1
ATOM 1693 N N . ASP A 1 212 ? -3.389 2.027 -10.828 1 94.06 212 ASP A N 1
ATOM 1694 C CA . ASP A 1 212 ? -2.355 2.891 -10.266 1 94.06 212 ASP A CA 1
ATOM 1695 C C . ASP A 1 212 ? -2.287 2.75 -8.75 1 94.06 212 ASP A C 1
ATOM 1697 O O . ASP A 1 212 ? -1.199 2.684 -8.172 1 94.06 212 ASP A O 1
ATOM 1701 N N . ALA A 1 213 ? -3.426 2.697 -8.117 1 95.31 213 ALA A N 1
ATOM 1702 C CA . ALA A 1 213 ? -3.49 2.594 -6.66 1 95.31 213 ALA A CA 1
ATOM 1703 C C . ALA A 1 213 ? -2.961 1.245 -6.184 1 95.31 213 ALA A C 1
ATOM 1705 O O . ALA A 1 213 ? -2.514 1.115 -5.039 1 95.31 213 ALA A O 1
ATOM 1706 N N . ALA A 1 214 ? -3 0.274 -7.031 1 97.12 214 ALA A N 1
ATOM 1707 C CA . ALA A 1 214 ? -2.578 -1.079 -6.68 1 97.12 214 ALA A CA 1
ATOM 1708 C C . ALA A 1 214 ? -1.062 -1.158 -6.523 1 97.12 214 ALA A C 1
ATOM 1710 O O . ALA A 1 214 ? -0.546 -2.057 -5.852 1 97.12 214 ALA A O 1
ATOM 1711 N N . ASN A 1 215 ? -0.354 -0.248 -7.133 1 96.25 215 ASN A N 1
ATOM 1712 C CA . ASN A 1 215 ? 1.104 -0.27 -7.156 1 96.25 215 ASN A CA 1
ATOM 1713 C C . ASN A 1 215 ? 1.692 0.15 -5.812 1 96.25 215 ASN A C 1
ATOM 1715 O O . ASN A 1 215 ? 1.963 1.331 -5.59 1 96.25 215 ASN A O 1
ATOM 1719 N N . GLN A 1 216 ? 1.921 -0.828 -4.969 1 95.31 216 GLN A N 1
ATOM 1720 C CA . GLN A 1 216 ? 2.496 -0.613 -3.646 1 95.31 216 GLN A CA 1
ATOM 1721 C C . GLN A 1 216 ? 3.545 -1.673 -3.322 1 95.31 216 GLN A C 1
ATOM 1723 O O . GLN A 1 216 ? 3.51 -2.775 -3.873 1 95.31 216 GLN A O 1
ATOM 1728 N N . VAL A 1 217 ? 4.457 -1.312 -2.49 1 97.12 217 VAL A N 1
ATOM 1729 C CA . VAL A 1 217 ? 5.469 -2.223 -1.97 1 97.12 217 VAL A CA 1
ATOM 1730 C C . VAL A 1 217 ? 5.348 -2.32 -0.45 1 97.12 217 VAL A C 1
ATOM 1732 O O . VAL A 1 217 ? 5.402 -1.306 0.249 1 97.12 217 VAL A O 1
ATOM 1735 N N . CYS A 1 218 ? 5.133 -3.535 0.05 1 96.06 218 CYS A N 1
ATOM 1736 C CA . CYS A 1 218 ? 5.012 -3.686 1.496 1 96.06 218 CYS A CA 1
ATOM 1737 C C . CYS A 1 218 ? 6.336 -3.387 2.189 1 96.06 218 CYS A C 1
ATOM 1739 O O . CYS A 1 218 ? 7.402 -3.555 1.597 1 96.06 218 CYS A O 1
ATOM 1741 N N . ARG A 1 219 ? 6.312 -2.965 3.445 1 94.44 219 ARG A N 1
ATOM 1742 C CA . ARG A 1 219 ? 7.473 -2.518 4.207 1 94.44 219 ARG A CA 1
ATOM 1743 C C . ARG A 1 219 ? 8.547 -3.594 4.246 1 94.44 219 ARG A C 1
ATOM 1745 O O . ARG A 1 219 ? 9.742 -3.295 4.113 1 94.44 219 ARG A O 1
ATOM 1752 N N . ASN A 1 220 ? 8.156 -4.82 4.441 1 92.69 220 ASN A N 1
ATOM 1753 C CA . ASN A 1 220 ? 9.109 -5.922 4.527 1 92.69 220 ASN A CA 1
ATOM 1754 C C . ASN A 1 220 ? 9.969 -6.016 3.27 1 92.69 220 ASN A C 1
ATOM 1756 O O . ASN A 1 220 ? 11.195 -6.105 3.355 1 92.69 220 ASN A O 1
ATOM 1760 N N . LEU A 1 221 ? 9.336 -6.02 2.143 1 94.69 221 LEU A N 1
ATOM 1761 C CA . LEU A 1 221 ? 10.055 -6.094 0.875 1 94.69 221 LEU A CA 1
ATOM 1762 C C . LEU A 1 221 ? 10.914 -4.855 0.663 1 94.69 221 LEU A C 1
ATOM 1764 O O . LEU A 1 221 ? 12.062 -4.957 0.232 1 94.69 221 LEU A O 1
ATOM 1768 N N . TYR A 1 222 ? 10.383 -3.703 0.938 1 96.19 222 TYR A N 1
ATOM 1769 C CA . TYR A 1 222 ? 11.117 -2.451 0.804 1 96.19 222 TYR A CA 1
ATOM 1770 C C . TYR A 1 222 ? 12.391 -2.475 1.64 1 96.19 222 TYR A C 1
ATOM 1772 O O . TYR A 1 222 ? 13.484 -2.195 1.132 1 96.19 222 TYR A O 1
ATOM 1780 N N . ASN A 1 223 ? 12.242 -2.809 2.92 1 94.44 223 ASN A N 1
ATOM 1781 C CA . ASN A 1 223 ? 13.383 -2.848 3.834 1 94.44 223 ASN A CA 1
ATOM 1782 C C . ASN A 1 223 ? 14.43 -3.859 3.381 1 94.44 223 ASN A C 1
ATOM 1784 O O . ASN A 1 223 ? 15.633 -3.609 3.5 1 94.44 223 ASN A O 1
ATOM 1788 N N . ARG A 1 224 ? 13.969 -4.977 2.941 1 94.06 224 ARG A N 1
ATOM 1789 C CA . ARG A 1 224 ? 14.891 -6 2.449 1 94.06 224 ARG A CA 1
ATOM 1790 C C . ARG A 1 224 ? 15.711 -5.477 1.271 1 94.06 224 ARG A C 1
ATOM 1792 O O . ARG A 1 224 ? 16.922 -5.703 1.202 1 94.06 224 ARG A O 1
ATOM 1799 N N . GLN A 1 225 ? 15.055 -4.848 0.351 1 94 225 GLN A N 1
ATOM 1800 C CA . GLN A 1 225 ? 15.734 -4.309 -0.825 1 94 225 GLN A CA 1
ATOM 1801 C C . GLN A 1 225 ? 16.719 -3.215 -0.437 1 94 225 GLN A C 1
ATOM 1803 O O . GLN A 1 225 ? 17.859 -3.195 -0.925 1 94 225 GLN A O 1
ATOM 1808 N N . VAL A 1 226 ? 16.312 -2.344 0.434 1 94.19 226 VAL A N 1
ATOM 1809 C CA . VAL A 1 226 ? 17.172 -1.253 0.888 1 94.19 226 VAL A CA 1
ATOM 1810 C C . VAL A 1 226 ? 18.391 -1.819 1.61 1 94.19 226 VAL A C 1
ATOM 1812 O O . VAL A 1 226 ? 19.516 -1.382 1.372 1 94.19 226 VAL A O 1
ATOM 1815 N N . LYS A 1 227 ? 18.109 -2.744 2.484 1 95 227 LYS A N 1
ATOM 1816 C CA . LYS A 1 227 ? 19.203 -3.369 3.227 1 95 227 LYS A CA 1
ATOM 1817 C C . LYS A 1 227 ? 20.219 -4.008 2.281 1 95 227 LYS A C 1
ATOM 1819 O O . LYS A 1 227 ? 21.422 -3.867 2.473 1 95 227 LYS A O 1
ATOM 1824 N N . ARG A 1 228 ? 19.766 -4.73 1.292 1 94.94 228 ARG A N 1
ATOM 1825 C CA . ARG A 1 228 ? 20.625 -5.391 0.315 1 94.94 228 ARG A CA 1
ATOM 1826 C C . ARG A 1 228 ? 21.469 -4.375 -0.439 1 94.94 228 ARG A C 1
ATOM 1828 O O . ARG A 1 228 ? 22.688 -4.566 -0.61 1 94.94 228 ARG A O 1
ATOM 1835 N N . MET A 1 229 ? 20.891 -3.344 -0.868 1 95.31 229 MET A N 1
ATOM 1836 C CA . MET A 1 229 ? 21.594 -2.334 -1.653 1 95.31 229 MET A CA 1
ATOM 1837 C C . MET A 1 229 ? 22.578 -1.555 -0.785 1 95.31 229 MET A C 1
ATOM 1839 O O . MET A 1 229 ? 23.672 -1.228 -1.227 1 95.31 229 MET A O 1
ATOM 1843 N N . ARG A 1 230 ? 22.156 -1.312 0.427 1 95.81 230 ARG A N 1
ATOM 1844 C CA . ARG A 1 230 ? 23.062 -0.656 1.358 1 95.81 230 ARG A CA 1
ATOM 1845 C C . ARG A 1 230 ? 24.297 -1.52 1.621 1 95.81 230 ARG A C 1
ATOM 1847 O O . ARG A 1 230 ? 25.406 -1.007 1.705 1 95.81 230 ARG A O 1
ATOM 1854 N N . ALA A 1 231 ? 24.062 -2.752 1.796 1 96.81 231 ALA A N 1
ATOM 1855 C CA . ALA A 1 231 ? 25.172 -3.678 2.002 1 96.81 231 ALA A CA 1
ATOM 1856 C C . ALA A 1 231 ? 26.125 -3.666 0.81 1 96.81 231 ALA A C 1
ATOM 1858 O O . ALA A 1 231 ? 27.359 -3.711 0.983 1 96.81 231 ALA A O 1
ATOM 1859 N N . ARG A 1 232 ? 25.562 -3.666 -0.328 1 96.88 232 ARG A N 1
ATOM 1860 C CA . ARG A 1 232 ? 26.375 -3.609 -1.534 1 96.88 232 ARG A CA 1
ATOM 1861 C C . ARG A 1 232 ? 27.188 -2.312 -1.589 1 96.88 232 ARG A C 1
ATOM 1863 O O . ARG A 1 232 ? 28.359 -2.324 -1.935 1 96.88 232 ARG A O 1
ATOM 1870 N N . ILE A 1 233 ? 26.578 -1.239 -1.275 1 97.44 233 ILE A N 1
ATOM 1871 C CA . ILE A 1 233 ? 27.234 0.065 -1.265 1 97.44 233 ILE A CA 1
ATOM 1872 C C . ILE A 1 233 ? 28.391 0.055 -0.262 1 97.44 233 ILE A C 1
ATOM 1874 O O . ILE A 1 233 ? 29.5 0.493 -0.577 1 97.44 233 ILE A O 1
ATOM 1878 N N . LEU A 1 234 ? 28.078 -0.489 0.835 1 97.44 234 LEU A N 1
ATOM 1879 C CA . LEU A 1 234 ? 29.094 -0.55 1.877 1 97.44 234 LEU A CA 1
ATOM 1880 C C . LEU A 1 234 ? 30.281 -1.405 1.431 1 97.44 234 LEU A C 1
ATOM 1882 O O . LEU A 1 234 ? 31.438 -1.056 1.682 1 97.44 234 LEU A O 1
ATOM 1886 N N . LYS A 1 235 ? 30.031 -2.479 0.822 1 97.62 235 LYS A N 1
ATOM 1887 C CA . LYS A 1 235 ? 31.094 -3.354 0.319 1 97.62 235 LYS A CA 1
ATOM 1888 C C . LYS A 1 235 ? 31.938 -2.639 -0.723 1 97.62 235 LYS A C 1
ATOM 1890 O O . LYS A 1 235 ? 33.156 -2.781 -0.731 1 97.62 235 LYS A O 1
ATOM 1895 N N . LEU A 1 236 ? 31.266 -1.923 -1.57 1 97.31 236 LEU A N 1
ATOM 1896 C CA . LEU A 1 236 ? 31.969 -1.184 -2.607 1 97.31 236 LEU A CA 1
ATOM 1897 C C . LEU A 1 236 ? 32.812 -0.072 -1.998 1 97.31 236 LEU A C 1
ATOM 1899 O O . LEU A 1 236 ? 33.938 0.177 -2.445 1 97.31 236 LEU A O 1
ATOM 1903 N N . GLN A 1 237 ? 32.281 0.565 -1.026 1 97.44 237 GLN A N 1
ATOM 1904 C CA . GLN A 1 237 ? 33.031 1.61 -0.337 1 97.44 237 GLN A CA 1
ATOM 1905 C C . GLN A 1 237 ? 34.25 1.038 0.355 1 97.44 237 GLN A C 1
ATOM 1907 O O . GLN A 1 237 ? 35.312 1.659 0.349 1 97.44 237 GLN A O 1
ATOM 1912 N N . GLU A 1 238 ? 34.125 -0.074 0.94 1 97.06 238 GLU A N 1
ATOM 1913 C CA . GLU A 1 238 ? 35.25 -0.742 1.586 1 97.06 238 GLU A CA 1
ATOM 1914 C C . GLU A 1 238 ? 36.344 -1.117 0.569 1 97.06 238 GLU A C 1
ATOM 1916 O O . GLU A 1 238 ? 37.531 -0.972 0.839 1 97.06 238 GLU A O 1
ATOM 1921 N N . ARG A 1 239 ? 35.906 -1.63 -0.506 1 96.81 239 ARG A N 1
ATOM 1922 C CA . ARG A 1 239 ? 36.844 -1.979 -1.562 1 96.81 239 ARG A CA 1
ATOM 1923 C C . ARG A 1 239 ? 37.625 -0.754 -2.031 1 96.81 239 ARG A C 1
ATOM 1925 O O . ARG A 1 239 ? 38.812 -0.838 -2.295 1 96.81 239 ARG A O 1
ATOM 1932 N N . ILE A 1 240 ? 36.969 0.327 -2.209 1 96.62 240 ILE A N 1
ATOM 1933 C CA . ILE A 1 240 ? 37.594 1.572 -2.633 1 96.62 240 ILE A CA 1
ATOM 1934 C C . ILE A 1 240 ? 38.625 2.004 -1.596 1 96.62 240 ILE A C 1
ATOM 1936 O O . ILE A 1 240 ? 39.719 2.424 -1.949 1 96.62 240 ILE A O 1
ATOM 1940 N N . LYS A 1 241 ? 38.312 1.915 -0.365 1 96.31 241 LYS A N 1
ATOM 1941 C CA . LYS A 1 241 ? 39.281 2.254 0.699 1 96.31 241 LYS A CA 1
ATOM 1942 C C . LYS A 1 241 ? 40.531 1.392 0.615 1 96.31 241 LYS A C 1
ATOM 1944 O O . LYS A 1 241 ? 41.625 1.881 0.835 1 96.31 241 LYS A O 1
ATOM 1949 N N . GLU A 1 242 ? 40.25 0.161 0.417 1 95.38 242 GLU A N 1
ATOM 1950 C CA . GLU A 1 242 ? 41.344 -0.769 0.287 1 95.38 242 GLU A CA 1
ATOM 1951 C C . GLU A 1 242 ? 42.281 -0.377 -0.872 1 95.38 242 GLU A C 1
ATOM 1953 O O . GLU A 1 242 ? 43.5 -0.465 -0.762 1 95.38 242 GLU A O 1
ATOM 1958 N N . LEU A 1 243 ? 41.688 0.039 -1.893 1 94.88 243 LEU A N 1
ATOM 1959 C CA . LEU A 1 243 ? 42.438 0.375 -3.094 1 94.88 243 LEU A CA 1
ATOM 1960 C C . LEU A 1 243 ? 43.156 1.716 -2.932 1 94.88 243 LEU A C 1
ATOM 1962 O O . LEU A 1 243 ? 44.219 1.942 -3.531 1 94.88 243 LEU A O 1
ATOM 1966 N N . GLU A 1 244 ? 42.562 2.555 -2.248 1 93.69 244 GLU A N 1
ATOM 1967 C CA . GLU A 1 244 ? 43.156 3.877 -2.037 1 93.69 244 GLU A CA 1
ATOM 1968 C C . GLU A 1 244 ? 44.219 3.844 -0.948 1 93.69 244 GLU A C 1
ATOM 1970 O O . GLU A 1 244 ? 45 4.781 -0.816 1 93.69 244 GLU A O 1
ATOM 1975 N N . ALA A 1 245 ? 44.219 2.904 -0.152 1 87.19 245 ALA A N 1
ATOM 1976 C CA . ALA A 1 245 ? 45.312 2.723 0.826 1 87.19 245 ALA A CA 1
ATOM 1977 C C . ALA A 1 245 ? 46.562 2.178 0.163 1 87.19 245 ALA A C 1
ATOM 1979 O O . ALA A 1 245 ? 47.688 2.576 0.514 1 87.19 245 ALA A O 1
ATOM 1980 N N . MET B 1 1 ? 33.531 20.984 19.281 1 22.56 1 MET B N 1
ATOM 1981 C CA . MET B 1 1 ? 32.156 20.656 19.547 1 22.56 1 MET B CA 1
ATOM 1982 C C . MET B 1 1 ? 31.266 20.938 18.328 1 22.56 1 MET B C 1
ATOM 1984 O O . MET B 1 1 ? 31.203 22.062 17.844 1 22.56 1 MET B O 1
ATOM 1988 N N . PRO B 1 2 ? 31.062 19.953 17.312 1 27.27 2 PRO B N 1
ATOM 1989 C CA . PRO B 1 2 ? 30.672 20.375 15.969 1 27.27 2 PRO B CA 1
ATOM 1990 C C . PRO B 1 2 ? 29.391 21.203 15.945 1 27.27 2 PRO B C 1
ATOM 1992 O O . PRO B 1 2 ? 28.531 21.016 16.828 1 27.27 2 PRO B O 1
ATOM 1995 N N . HIS B 1 3 ? 29.438 22.438 15.727 1 27.58 3 HIS B N 1
ATOM 1996 C CA . HIS B 1 3 ? 28.344 23.406 15.711 1 27.58 3 HIS B CA 1
ATOM 1997 C C . HIS B 1 3 ? 27.156 22.875 14.906 1 27.58 3 HIS B C 1
ATOM 1999 O O . HIS B 1 3 ? 27.312 22.422 13.773 1 27.58 3 HIS B O 1
ATOM 2005 N N . SER B 1 4 ? 26.234 22.281 15.531 1 30.84 4 SER B N 1
ATOM 2006 C CA . SER B 1 4 ? 24.969 21.656 15.125 1 30.84 4 SER B CA 1
ATOM 2007 C C . SER B 1 4 ? 24.188 22.578 14.188 1 30.84 4 SER B C 1
ATOM 2009 O O . SER B 1 4 ? 23.812 23.688 14.562 1 30.84 4 SER B O 1
ATOM 2011 N N . LEU B 1 5 ? 24.578 22.766 12.992 1 34.53 5 LEU B N 1
ATOM 2012 C CA . LEU B 1 5 ? 23.922 23.625 12.016 1 34.53 5 LEU B CA 1
ATOM 2013 C C . LEU B 1 5 ? 22.406 23.469 12.094 1 34.53 5 LEU B C 1
ATOM 2015 O O . LEU B 1 5 ? 21.844 22.469 11.656 1 34.53 5 LEU B O 1
ATOM 2019 N N . GLU B 1 6 ? 21.734 24 13.094 1 34.03 6 GLU B N 1
ATOM 2020 C CA . GLU B 1 6 ? 20.281 24.203 13.188 1 34.03 6 GLU B CA 1
ATOM 2021 C C . GLU B 1 6 ? 19.734 24.828 11.914 1 34.03 6 GLU B C 1
ATOM 2023 O O . GLU B 1 6 ? 19.922 26.031 11.664 1 34.03 6 GLU B O 1
ATOM 2028 N N . ILE B 1 7 ? 19.75 24.188 10.828 1 44.09 7 ILE B N 1
ATOM 2029 C CA . ILE B 1 7 ? 19.094 24.719 9.641 1 44.09 7 ILE B CA 1
ATOM 2030 C C . ILE B 1 7 ? 17.766 25.359 10.031 1 44.09 7 ILE B C 1
ATOM 2032 O O . ILE B 1 7 ? 16.938 24.719 10.688 1 44.09 7 ILE B O 1
ATOM 2036 N N . ASP B 1 8 ? 17.562 26.688 10.047 1 43.53 8 ASP B N 1
ATOM 2037 C CA . ASP B 1 8 ? 16.438 27.547 10.367 1 43.53 8 ASP B CA 1
ATOM 2038 C C . ASP B 1 8 ? 15.18 27.109 9.617 1 43.53 8 ASP B C 1
ATOM 2040 O O . ASP B 1 8 ? 15.172 27.078 8.383 1 43.53 8 ASP B O 1
ATOM 2044 N N . SER B 1 9 ? 14.195 26.531 10.273 1 54.34 9 SER B N 1
ATOM 2045 C CA . SER B 1 9 ? 12.891 26.062 9.805 1 54.34 9 SER B CA 1
ATOM 2046 C C . SER B 1 9 ? 12.242 27.078 8.867 1 54.34 9 SER B C 1
ATOM 2048 O O . SER B 1 9 ? 11.609 26.703 7.883 1 54.34 9 SER B O 1
ATOM 2050 N N . THR B 1 10 ? 12.508 28.328 9.07 1 51.03 10 THR B N 1
ATOM 2051 C CA . THR B 1 10 ? 11.922 29.375 8.25 1 51.03 10 THR B CA 1
ATOM 2052 C C . THR B 1 10 ? 12.492 29.344 6.832 1 51.03 10 THR B C 1
ATOM 2054 O O . THR B 1 10 ? 11.75 29.469 5.859 1 51.03 10 THR B O 1
ATOM 2057 N N . GLU B 1 11 ? 13.773 29.266 6.781 1 47.97 11 GLU B N 1
ATOM 2058 C CA . GLU B 1 11 ? 14.43 29.234 5.473 1 47.97 11 GLU B CA 1
ATOM 2059 C C . GLU B 1 11 ? 13.969 28.016 4.66 1 47.97 11 GLU B C 1
ATOM 2061 O O . GLU B 1 11 ? 13.758 28.125 3.451 1 47.97 11 GLU B O 1
ATOM 2066 N N . VAL B 1 12 ? 13.781 26.984 5.289 1 51.69 12 VAL B N 1
ATOM 2067 C CA . VAL B 1 12 ? 13.312 25.766 4.633 1 51.69 12 VAL B CA 1
ATOM 2068 C C . VAL B 1 12 ? 11.922 26 4.051 1 51.69 12 VAL B C 1
ATOM 2070 O O . VAL B 1 12 ? 11.656 25.641 2.898 1 51.69 12 VAL B O 1
ATOM 2073 N N . HIS B 1 13 ? 11.18 26.672 4.73 1 55.16 13 HIS B N 1
ATOM 2074 C CA . HIS B 1 13 ? 9.797 26.891 4.316 1 55.16 13 HIS B CA 1
ATOM 2075 C C . HIS B 1 13 ? 9.719 27.922 3.193 1 55.16 13 HIS B C 1
ATOM 2077 O O . HIS B 1 13 ? 8.945 27.75 2.242 1 55.16 13 HIS B O 1
ATOM 2083 N N . LEU B 1 14 ? 10.5 28.938 3.371 1 51.78 14 LEU B N 1
ATOM 2084 C CA . LEU B 1 14 ? 10.523 29.969 2.336 1 51.78 14 LEU B CA 1
ATOM 2085 C C . LEU B 1 14 ? 11 29.391 1.006 1 51.78 14 LEU B C 1
ATOM 2087 O O . LEU B 1 14 ? 10.469 29.734 -0.051 1 51.78 14 LEU B O 1
ATOM 2091 N N . ASN B 1 15 ? 11.867 28.531 1.097 1 51.97 15 ASN B N 1
ATOM 2092 C CA . ASN B 1 15 ? 12.383 27.891 -0.109 1 51.97 15 ASN B CA 1
ATOM 2093 C C . ASN B 1 15 ? 11.375 26.922 -0.71 1 51.97 15 ASN B C 1
ATOM 2095 O O . ASN B 1 15 ? 11.281 26.797 -1.932 1 51.97 15 ASN B O 1
ATOM 2099 N N . MET B 1 16 ? 10.68 26.391 0.122 1 54.94 16 MET B N 1
ATOM 2100 C CA . MET B 1 16 ? 9.641 25.469 -0.315 1 54.94 16 MET B CA 1
ATOM 2101 C C . MET B 1 16 ? 8.555 26.188 -1.103 1 54.94 16 MET B C 1
ATOM 2103 O O . MET B 1 16 ? 8.008 25.641 -2.059 1 54.94 16 MET B O 1
ATOM 2107 N N . PHE B 1 17 ? 8.336 27.406 -0.726 1 54.72 17 PHE B N 1
ATOM 2108 C CA . PHE B 1 17 ? 7.195 28.109 -1.306 1 54.72 17 PHE B CA 1
ATOM 2109 C C . PHE B 1 17 ? 7.652 29.172 -2.299 1 54.72 17 PHE B C 1
ATOM 2111 O O . PHE B 1 17 ? 6.824 29.812 -2.957 1 54.72 17 PHE B O 1
ATOM 2118 N N . ALA B 1 18 ? 8.922 29.469 -2.414 1 51.34 18 ALA B N 1
ATOM 2119 C CA . ALA B 1 18 ? 9.469 30.469 -3.332 1 51.34 18 ALA B CA 1
ATOM 2120 C C . ALA B 1 18 ? 9.336 30.016 -4.781 1 51.34 18 ALA B C 1
ATOM 2122 O O . ALA B 1 18 ? 9.648 30.766 -5.707 1 51.34 18 ALA B O 1
ATOM 2123 N N . GLY B 1 19 ? 8.805 28.891 -5.047 1 48.38 19 GLY B N 1
ATOM 2124 C CA . GLY B 1 19 ? 8.938 28.422 -6.418 1 48.38 19 GLY B CA 1
ATOM 2125 C C . GLY B 1 19 ? 8.031 29.141 -7.391 1 48.38 19 GLY B C 1
ATOM 2126 O O . GLY B 1 19 ? 7.109 29.859 -6.977 1 48.38 19 GLY B O 1
ATOM 2127 N N . HIS B 1 20 ? 8.398 29.031 -8.703 1 53.62 20 HIS B N 1
ATOM 2128 C CA . HIS B 1 20 ? 7.824 29.578 -9.93 1 53.62 20 HIS B CA 1
ATOM 2129 C C . HIS B 1 20 ? 6.348 29.219 -10.047 1 53.62 20 HIS B C 1
ATOM 2131 O O . HIS B 1 20 ? 5.855 28.328 -9.359 1 53.62 20 HIS B O 1
ATOM 2137 N N . ASP B 1 21 ? 5.531 29.938 -10.875 1 56.75 21 ASP B N 1
ATOM 2138 C CA . ASP B 1 21 ? 4.137 29.859 -11.289 1 56.75 21 ASP B CA 1
ATOM 2139 C C . ASP B 1 21 ? 3.686 28.391 -11.383 1 56.75 21 ASP B C 1
ATOM 2141 O O . ASP B 1 21 ? 2.59 28.047 -10.938 1 56.75 21 ASP B O 1
ATOM 2145 N N . ASN B 1 22 ? 4.562 27.5 -11.781 1 72.31 22 ASN B N 1
ATOM 2146 C CA . ASN B 1 22 ? 4.215 26.094 -11.969 1 72.31 22 ASN B CA 1
ATOM 2147 C C . ASN B 1 22 ? 4.059 25.391 -10.625 1 72.31 22 ASN B C 1
ATOM 2149 O O . ASN B 1 22 ? 3.197 24.516 -10.477 1 72.31 22 ASN B O 1
ATOM 2153 N N . GLY B 1 23 ? 4.691 25.984 -9.656 1 83 23 GLY B N 1
ATOM 2154 C CA . GLY B 1 23 ? 4.578 25.391 -8.328 1 83 23 GLY B CA 1
ATOM 2155 C C . GLY B 1 23 ? 3.258 25.703 -7.652 1 83 23 GLY B C 1
ATOM 2156 O O . GLY B 1 23 ? 2.635 24.812 -7.07 1 83 23 GLY B O 1
ATOM 2157 N N . ARG B 1 24 ? 2.801 26.859 -7.875 1 89.38 24 ARG B N 1
ATOM 2158 C CA . ARG B 1 24 ? 1.529 27.25 -7.277 1 89.38 24 ARG B CA 1
ATOM 2159 C C . ARG B 1 24 ? 0.37 26.484 -7.902 1 89.38 24 ARG B C 1
ATOM 2161 O O . ARG B 1 24 ? -0.524 26.016 -7.191 1 89.38 24 ARG B O 1
ATOM 2168 N N . ILE B 1 25 ? 0.368 26.344 -9.211 1 90.88 25 ILE B N 1
ATOM 2169 C CA . ILE B 1 25 ? -0.686 25.625 -9.922 1 90.88 25 ILE B CA 1
ATOM 2170 C C . ILE B 1 25 ? -0.778 24.203 -9.406 1 90.88 25 ILE B C 1
ATOM 2172 O O . ILE B 1 25 ? -1.872 23.703 -9.133 1 90.88 25 ILE B O 1
ATOM 2176 N N . ARG B 1 26 ? 0.32 23.578 -9.211 1 93.88 26 ARG B N 1
ATOM 2177 C CA . ARG B 1 26 ? 0.346 22.203 -8.727 1 93.88 26 ARG B CA 1
ATOM 2178 C C . ARG B 1 26 ? -0.165 22.109 -7.293 1 93.88 26 ARG B C 1
ATOM 2180 O O . ARG B 1 26 ? -0.868 21.172 -6.938 1 93.88 26 ARG B O 1
ATOM 2187 N N . ARG B 1 27 ? 0.189 23.094 -6.551 1 95.25 27 ARG B N 1
ATOM 2188 C CA . ARG B 1 27 ? -0.259 23.094 -5.16 1 95.25 27 ARG B CA 1
ATOM 2189 C C . ARG B 1 27 ? -1.764 23.328 -5.07 1 95.25 27 ARG B C 1
ATOM 2191 O O . ARG B 1 27 ? -2.445 22.703 -4.254 1 95.25 27 ARG B O 1
ATOM 2198 N N . LEU B 1 28 ? -2.275 24.203 -5.891 1 95.56 28 LEU B N 1
ATOM 2199 C CA . LEU B 1 28 ? -3.715 24.422 -5.953 1 95.56 28 LEU B CA 1
ATOM 2200 C C . LEU B 1 28 ? -4.449 23.156 -6.387 1 95.56 28 LEU B C 1
ATOM 2202 O O . LEU B 1 28 ? -5.457 22.781 -5.781 1 95.56 28 LEU B O 1
ATOM 2206 N N . GLU B 1 29 ? -3.898 22.516 -7.367 1 96.62 29 GLU B N 1
ATOM 2207 C CA . GLU B 1 29 ? -4.496 21.297 -7.891 1 96.62 29 GLU B CA 1
ATOM 2208 C C . GLU B 1 29 ? -4.531 20.203 -6.828 1 96.62 29 GLU B C 1
ATOM 2210 O O . GLU B 1 29 ? -5.547 19.531 -6.656 1 96.62 29 GLU B O 1
ATOM 2215 N N . ASN B 1 30 ? -3.479 20.016 -6.141 1 97.69 30 ASN B N 1
ATOM 2216 C CA . ASN B 1 30 ? -3.42 18.953 -5.141 1 97.69 30 ASN B CA 1
ATOM 2217 C C . ASN B 1 30 ? -4.254 19.297 -3.908 1 97.69 30 ASN B C 1
ATOM 2219 O O . ASN B 1 30 ? -4.801 18.406 -3.254 1 97.69 30 ASN B O 1
ATOM 2223 N N . GLY B 1 31 ? -4.336 20.672 -3.57 1 97.94 31 GLY B N 1
ATOM 2224 C CA . GLY B 1 31 ? -5.32 21.062 -2.574 1 97.94 31 GLY B CA 1
ATOM 2225 C C . GLY B 1 31 ? -6.738 20.672 -2.941 1 97.94 31 GLY B C 1
ATOM 2226 O O . GLY B 1 31 ? -7.473 20.141 -2.107 1 97.94 31 GLY B O 1
ATOM 2227 N N . ARG B 1 32 ? -7.059 20.891 -4.18 1 97.81 32 ARG B N 1
ATOM 2228 C CA . ARG B 1 32 ? -8.375 20.531 -4.691 1 97.81 32 ARG B CA 1
ATOM 2229 C C . ARG B 1 32 ? -8.578 19.016 -4.648 1 97.81 32 ARG B C 1
ATOM 2231 O O . ARG B 1 32 ? -9.648 18.531 -4.27 1 97.81 32 ARG B O 1
ATOM 2238 N N . TYR B 1 33 ? -7.551 18.234 -5.07 1 97.81 33 TYR B N 1
ATOM 2239 C CA . TYR B 1 33 ? -7.641 16.781 -5.031 1 97.81 33 TYR B CA 1
ATOM 2240 C C . TYR B 1 33 ? -7.973 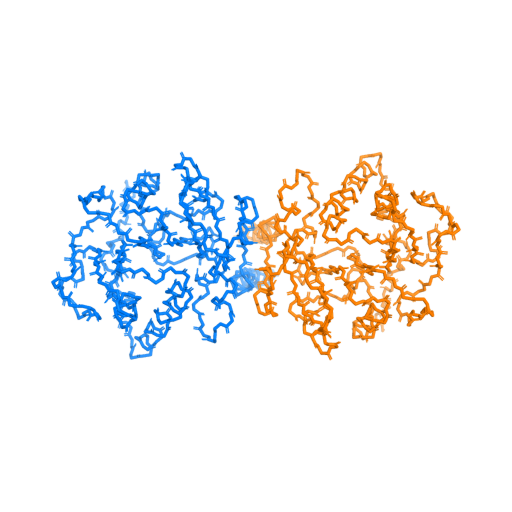16.297 -3.627 1 97.81 33 TYR B C 1
ATOM 2242 O O . TYR B 1 33 ? -8.859 15.453 -3.447 1 97.81 33 TYR B O 1
ATOM 2250 N N . MET B 1 34 ? -7.277 16.844 -2.633 1 98.06 34 MET B N 1
ATOM 2251 C CA . MET B 1 34 ? -7.504 16.438 -1.253 1 98.06 34 MET B CA 1
ATOM 2252 C C . MET B 1 34 ? -8.914 16.781 -0.802 1 98.06 34 MET B C 1
ATOM 2254 O O . MET B 1 34 ? -9.578 15.977 -0.137 1 98.06 34 MET B O 1
ATOM 2258 N N . ALA B 1 35 ? -9.391 17.938 -1.178 1 98.38 35 ALA B N 1
ATOM 2259 C CA . ALA B 1 35 ? -10.75 18.344 -0.823 1 98.38 35 ALA B CA 1
ATOM 2260 C C . ALA B 1 35 ? -11.781 17.438 -1.488 1 98.38 35 ALA B C 1
ATOM 2262 O O . ALA B 1 35 ? -12.789 17.078 -0.872 1 98.38 35 ALA B O 1
ATOM 2263 N N . GLU B 1 36 ? -11.531 17.094 -2.727 1 97.38 36 GLU B N 1
ATOM 2264 C CA . GLU B 1 36 ? -12.445 16.234 -3.473 1 97.38 36 GLU B CA 1
ATOM 2265 C C . GLU B 1 36 ? -12.555 14.859 -2.822 1 97.38 36 GLU B C 1
ATOM 2267 O O . GLU B 1 36 ? -13.602 14.219 -2.898 1 97.38 36 GLU B O 1
ATOM 2272 N N . VAL B 1 37 ? -11.492 14.438 -2.213 1 96.88 37 VAL B N 1
ATOM 2273 C CA . VAL B 1 37 ? -11.469 13.133 -1.567 1 96.88 37 VAL B CA 1
ATOM 2274 C C . VAL B 1 37 ? -12.148 13.219 -0.202 1 96.88 37 VAL B C 1
ATOM 2276 O O . VAL B 1 37 ? -12.906 12.328 0.177 1 96.88 37 VAL B O 1
ATOM 2279 N N . LEU B 1 38 ? -11.969 14.289 0.496 1 97.62 38 LEU B N 1
ATOM 2280 C CA . LEU B 1 38 ? -12.352 14.352 1.902 1 97.62 38 LEU B CA 1
ATOM 2281 C C . LEU B 1 38 ? -13.75 14.945 2.061 1 97.62 38 LEU B C 1
ATOM 2283 O O . LEU B 1 38 ? -14.531 14.484 2.893 1 97.62 38 LEU B O 1
ATOM 2287 N N . TYR B 1 39 ? -14.109 15.93 1.275 1 97.81 39 TYR B N 1
ATOM 2288 C CA . TYR B 1 39 ? -15.328 16.688 1.511 1 97.81 39 TYR B CA 1
ATOM 2289 C C . TYR B 1 39 ? -16.562 15.812 1.355 1 97.81 39 TYR B C 1
ATOM 2291 O O . TYR B 1 39 ? -17.469 15.852 2.189 1 97.81 39 TYR B O 1
ATOM 2299 N N . PRO B 1 40 ? -16.609 14.945 0.347 1 95.44 40 PRO B N 1
ATOM 2300 C CA . PRO B 1 40 ? -17.828 14.156 0.149 1 95.44 40 PRO B CA 1
ATOM 2301 C C . PRO B 1 40 ? -18.078 13.156 1.281 1 95.44 40 PRO B C 1
ATOM 2303 O O . PRO B 1 40 ? -19.188 12.648 1.427 1 95.44 40 PRO B O 1
ATOM 2306 N N . VAL B 1 41 ? -17.047 12.875 1.978 1 91.38 41 VAL B N 1
ATOM 2307 C CA . VAL B 1 41 ? -17.156 11.844 3.006 1 91.38 41 VAL B CA 1
ATOM 2308 C C . VAL B 1 41 ? -18.031 12.352 4.156 1 91.38 41 VAL B C 1
ATOM 2310 O O . VAL B 1 41 ? -18.922 11.648 4.633 1 91.38 41 VAL B O 1
ATOM 2313 N N . PHE B 1 42 ? -17.812 13.672 4.582 1 90.81 42 PHE B N 1
ATOM 2314 C CA . P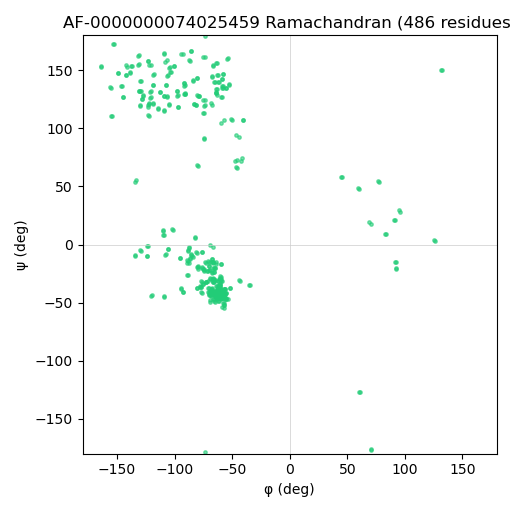HE B 1 42 ? -18.5 14.141 5.773 1 90.81 42 PHE B CA 1
ATOM 2315 C C . PHE B 1 42 ? -19.109 15.523 5.539 1 90.81 42 PHE B C 1
ATOM 2317 O O . PHE B 1 42 ? -19.891 16.016 6.355 1 90.81 42 PHE B O 1
ATOM 2324 N N . LYS B 1 43 ? -18.797 16.125 4.5 1 95.94 43 LYS B N 1
ATOM 2325 C CA . LYS B 1 43 ? -19.203 17.516 4.25 1 95.94 43 LYS B CA 1
ATOM 2326 C C . LYS B 1 43 ? -18.969 18.375 5.484 1 95.94 43 LYS B C 1
ATOM 2328 O O . LYS B 1 43 ? -19.891 19.047 5.961 1 95.94 43 LYS B O 1
ATOM 2333 N N . PRO B 1 44 ? -17.719 18.406 5.922 1 98 44 PRO B N 1
ATOM 2334 C CA . PRO B 1 44 ? -17.438 19.094 7.18 1 98 44 PRO B CA 1
ATOM 2335 C C . PRO B 1 44 ? -17.719 20.594 7.102 1 98 44 PRO B C 1
ATOM 2337 O O . PRO B 1 44 ? -17.188 21.281 6.23 1 98 44 PRO B O 1
ATOM 2340 N N . LYS B 1 45 ? -18.469 21.094 8.094 1 98.12 45 LYS B N 1
ATOM 2341 C CA . LYS B 1 45 ? -18.812 22.516 8.141 1 98.12 45 LYS B CA 1
ATOM 2342 C C . LYS B 1 45 ? -17.641 23.359 8.617 1 98.12 45 LYS B C 1
ATOM 2344 O O . LYS B 1 45 ? -17.5 24.516 8.242 1 98.12 45 LYS B O 1
ATOM 2349 N N . THR B 1 46 ? -16.859 22.781 9.445 1 98.62 46 THR B N 1
ATOM 2350 C CA . THR B 1 46 ? -15.695 23.469 9.984 1 98.62 46 THR B CA 1
ATOM 2351 C C . THR B 1 46 ? -14.445 22.594 9.828 1 98.62 46 THR B C 1
ATOM 2353 O O . THR B 1 46 ? -14.484 21.391 10.07 1 98.62 46 THR B O 1
ATOM 2356 N N . VAL B 1 47 ? -13.359 23.188 9.32 1 98.75 47 VAL B N 1
ATOM 2357 C CA . VAL B 1 47 ? -12.094 22.484 9.094 1 98.75 47 VAL B CA 1
ATOM 2358 C C . VAL B 1 47 ? -10.945 23.297 9.688 1 98.75 47 VAL B C 1
ATOM 2360 O O . VAL B 1 47 ? -10.875 24.516 9.492 1 98.75 47 VAL B O 1
ATOM 2363 N N . ILE B 1 48 ? -10.078 22.672 10.438 1 98.88 48 ILE B N 1
ATOM 2364 C CA . ILE B 1 48 ? -8.828 23.281 10.891 1 98.88 48 ILE B CA 1
ATOM 2365 C C . ILE B 1 48 ? -7.645 22.484 10.344 1 98.88 48 ILE B C 1
ATOM 2367 O O . ILE B 1 48 ? -7.68 21.25 10.281 1 98.88 48 ILE B O 1
ATOM 2371 N N . ASP B 1 49 ? -6.629 23.188 9.875 1 98.88 49 ASP B N 1
ATOM 2372 C CA . ASP B 1 49 ? -5.43 22.578 9.328 1 98.88 49 ASP B CA 1
ATOM 2373 C C . ASP B 1 49 ? -4.18 23.031 10.078 1 98.88 49 ASP B C 1
ATOM 2375 O O . ASP B 1 49 ? -3.832 24.219 10.047 1 98.88 49 ASP B O 1
ATOM 2379 N N . LEU B 1 50 ? -3.545 22.109 10.836 1 98.81 50 LEU B N 1
ATOM 2380 C CA . LEU B 1 50 ? -2.287 22.391 11.523 1 98.81 50 LEU B CA 1
ATOM 2381 C C . LEU B 1 50 ? -1.105 22.25 10.57 1 98.81 50 LEU B C 1
ATOM 2383 O O . LEU B 1 50 ? -0.816 21.141 10.102 1 98.81 50 LEU B O 1
ATOM 2387 N N . GLY B 1 51 ? -0.371 23.266 10.383 1 98.31 51 GLY B N 1
ATOM 2388 C CA . GLY B 1 51 ? 0.686 23.297 9.383 1 98.31 51 GLY B CA 1
ATOM 2389 C C . GLY B 1 51 ? 0.165 23.469 7.969 1 98.31 51 GLY B C 1
ATOM 2390 O O . GLY B 1 51 ? 0.525 22.719 7.07 1 98.31 51 GLY B O 1
ATOM 2391 N N . CYS B 1 52 ? -0.627 24.516 7.734 1 97.56 52 CYS B N 1
ATOM 2392 C CA . CYS B 1 52 ? -1.405 24.656 6.512 1 97.56 52 CYS B CA 1
ATOM 2393 C C . CYS B 1 52 ? -0.577 25.312 5.41 1 97.56 52 CYS B C 1
ATOM 2395 O O . CYS B 1 52 ? -0.972 25.312 4.246 1 97.56 52 CYS B O 1
ATOM 2397 N N . GLY B 1 53 ? 0.604 25.891 5.746 1 95.88 53 GLY B N 1
ATOM 2398 C CA . GLY B 1 53 ? 1.361 26.656 4.773 1 95.88 53 GLY B CA 1
ATOM 2399 C C . GLY B 1 53 ? 0.6 27.859 4.238 1 95.88 53 GLY B C 1
ATOM 2400 O O . GLY B 1 53 ? 0.072 28.656 5.008 1 95.88 53 GLY B O 1
ATOM 2401 N N . LEU B 1 54 ? 0.524 27.938 2.973 1 95.69 54 LEU B N 1
ATOM 2402 C CA . LEU B 1 54 ? -0.138 29.094 2.379 1 95.69 54 LEU B CA 1
ATOM 2403 C C . LEU B 1 54 ? -1.637 28.859 2.234 1 95.69 54 LEU B C 1
ATOM 2405 O O . LEU B 1 54 ? -2.365 29.703 1.726 1 95.69 54 LEU B O 1
ATOM 2409 N N . GLY B 1 55 ? -2.137 27.703 2.582 1 97.75 55 GLY B N 1
ATOM 2410 C CA . GLY B 1 55 ? -3.566 27.484 2.717 1 97.75 55 GLY B CA 1
ATOM 2411 C C . GLY B 1 55 ? -4.199 26.891 1.468 1 97.75 55 GLY B C 1
ATOM 2412 O O . GLY B 1 55 ? -5.398 27.062 1.237 1 97.75 55 GLY B O 1
ATOM 2413 N N . PHE B 1 56 ? -3.484 26.125 0.643 1 97.38 56 PHE B N 1
ATOM 2414 C CA . PHE B 1 56 ? -3.99 25.609 -0.626 1 97.38 56 PHE B CA 1
ATOM 2415 C C . PHE B 1 56 ? -5.145 24.641 -0.401 1 97.38 56 PHE B C 1
ATOM 2417 O O . PHE B 1 56 ? -6.195 24.766 -1.037 1 97.38 56 PHE B O 1
ATOM 2424 N N . PHE B 1 57 ? -4.949 23.703 0.481 1 98.44 57 PHE B N 1
ATOM 2425 C CA . PHE B 1 57 ? -5.996 22.75 0.815 1 98.44 57 PHE B CA 1
ATOM 2426 C C . PHE B 1 57 ? -7.207 23.453 1.408 1 98.44 57 PHE B C 1
ATOM 2428 O O . PHE B 1 57 ? -8.344 23.172 1.027 1 98.44 57 PHE B O 1
ATOM 2435 N N . LEU B 1 58 ? -6.996 24.406 2.244 1 98.75 58 LEU B N 1
ATOM 2436 C CA . LEU B 1 58 ? -8.07 25.125 2.926 1 98.75 58 LEU B CA 1
ATOM 2437 C C . LEU B 1 58 ? -8.875 25.953 1.937 1 98.75 58 LEU B C 1
ATOM 2439 O O . LEU B 1 58 ? -10.086 26.109 2.094 1 98.75 58 LEU B O 1
ATOM 2443 N N . LYS B 1 59 ? -8.164 26.547 1.008 1 98.5 59 LYS B N 1
ATOM 2444 C CA . LYS B 1 59 ? -8.891 27.25 -0.041 1 98.5 59 LYS B CA 1
ATOM 2445 C C . LYS B 1 59 ? -9.914 26.359 -0.719 1 98.5 59 LYS B C 1
ATOM 2447 O O . LYS B 1 59 ? -11.062 26.75 -0.93 1 98.5 59 LYS B O 1
ATOM 2452 N N . ALA B 1 60 ? -9.484 25.156 -1.08 1 98.69 60 ALA B N 1
ATOM 2453 C CA . ALA B 1 60 ? -10.375 24.188 -1.744 1 98.69 60 ALA B CA 1
ATOM 2454 C C . ALA B 1 60 ? -11.539 23.812 -0.84 1 98.69 60 ALA B C 1
ATOM 2456 O O . ALA B 1 60 ? -12.68 23.703 -1.3 1 98.69 60 ALA B O 1
ATOM 2457 N N . MET B 1 61 ? -11.289 23.609 0.445 1 98.56 61 MET B N 1
ATOM 2458 C CA . MET B 1 61 ? -12.344 23.266 1.391 1 98.56 61 MET B CA 1
ATOM 2459 C C . MET B 1 61 ? -13.336 24.422 1.53 1 98.56 61 MET B C 1
ATOM 2461 O O . MET B 1 61 ? -14.547 24.203 1.599 1 98.56 61 MET B O 1
ATOM 2465 N N . ALA B 1 62 ? -12.805 25.625 1.601 1 98.44 62 ALA B N 1
ATOM 2466 C CA . ALA B 1 62 ? -13.664 26.797 1.687 1 98.44 62 ALA B CA 1
ATOM 2467 C C . ALA B 1 62 ? -14.57 26.906 0.461 1 98.44 62 ALA B C 1
ATOM 2469 O O . ALA B 1 62 ? -15.742 27.25 0.579 1 98.44 62 ALA B O 1
ATOM 2470 N N . ASN B 1 63 ? -13.969 26.609 -0.662 1 97.88 63 ASN B N 1
ATOM 2471 C CA . ASN B 1 63 ? -14.734 26.641 -1.904 1 97.88 63 ASN B CA 1
ATOM 2472 C C . ASN B 1 63 ? -15.898 25.656 -1.876 1 97.88 63 ASN B C 1
ATOM 2474 O O . ASN B 1 63 ? -16.922 25.859 -2.541 1 97.88 63 ASN B O 1
ATOM 2478 N N . GLU B 1 64 ? -15.758 24.562 -1.14 1 96.88 64 GLU B N 1
ATOM 2479 C CA . GLU B 1 64 ? -16.828 23.578 -1.013 1 96.88 64 GLU B CA 1
ATOM 2480 C C . GLU B 1 64 ? -17.875 24.031 0.008 1 96.88 64 GLU B C 1
ATOM 2482 O O . GLU B 1 64 ? -18.953 23.453 0.075 1 96.88 64 GLU B O 1
ATOM 2487 N N . GLY B 1 65 ? -17.484 24.984 0.87 1 96.44 65 GLY B N 1
ATOM 2488 C CA . GLY B 1 65 ? -18.484 25.531 1.783 1 96.44 65 GLY B CA 1
ATOM 2489 C C . GLY B 1 65 ? -18.062 25.438 3.238 1 96.44 65 GLY B C 1
ATOM 2490 O O . GLY B 1 65 ? -18.812 25.844 4.129 1 96.44 65 GLY B O 1
ATOM 2491 N N . SER B 1 66 ? -16.906 24.984 3.521 1 98.44 66 SER B N 1
ATOM 2492 C CA . SER B 1 66 ? -16.438 24.859 4.902 1 98.44 66 SER B CA 1
ATOM 2493 C C . SER B 1 66 ? -15.938 26.203 5.438 1 98.44 66 SER B C 1
ATOM 2495 O O . SER B 1 66 ? -15.359 26.984 4.695 1 98.44 66 SER B O 1
ATOM 2497 N N . THR B 1 67 ? -16.203 26.438 6.688 1 98.5 67 THR B N 1
ATOM 2498 C CA . THR B 1 67 ? -15.453 27.469 7.41 1 98.5 67 THR B CA 1
ATOM 2499 C C . THR B 1 67 ? -14.094 26.938 7.848 1 98.5 67 THR B C 1
ATOM 2501 O O . THR B 1 67 ? -14.008 25.891 8.5 1 98.5 67 THR B O 1
ATOM 2504 N N . VAL B 1 68 ? -13.031 27.672 7.512 1 98.56 68 VAL B N 1
ATOM 2505 C CA . VAL B 1 68 ? -11.711 27.078 7.676 1 98.56 68 VAL B CA 1
ATOM 2506 C C . VAL B 1 68 ? -10.906 27.891 8.688 1 98.56 68 VAL B C 1
ATOM 2508 O O . VAL B 1 68 ? -11.094 29.094 8.82 1 98.56 68 VAL B O 1
ATOM 2511 N N . THR B 1 69 ? -10.086 27.266 9.43 1 98.69 69 THR B N 1
ATOM 2512 C CA . THR B 1 69 ? -9.07 27.812 10.32 1 98.69 69 THR B CA 1
ATOM 2513 C C . THR B 1 69 ? -7.68 27.312 9.938 1 98.69 69 THR B C 1
ATOM 2515 O O . THR B 1 69 ? -7.457 26.109 9.836 1 98.69 69 THR B O 1
ATOM 2518 N N . ALA B 1 70 ? -6.824 28.266 9.742 1 98.5 70 ALA B N 1
ATOM 2519 C CA . ALA B 1 70 ? -5.461 27.984 9.297 1 98.5 70 ALA B CA 1
ATOM 2520 C C . ALA B 1 70 ? -4.465 28.172 10.438 1 98.5 70 ALA B C 1
ATOM 2522 O O . ALA B 1 70 ? -4.457 29.203 11.102 1 98.5 70 ALA B O 1
ATOM 2523 N N . VAL B 1 71 ? -3.627 27.125 10.688 1 98.38 71 VAL B N 1
ATOM 2524 C CA . VAL B 1 71 ? -2.607 27.266 11.719 1 98.38 71 VAL B CA 1
ATOM 2525 C C . VAL B 1 71 ? -1.226 27.016 11.117 1 98.38 71 VAL B C 1
ATOM 2527 O O . VAL B 1 71 ? -0.975 25.953 10.531 1 98.38 71 VAL B O 1
ATOM 2530 N N . ASP B 1 72 ? -0.395 27.922 11.164 1 97.25 72 ASP B N 1
ATOM 2531 C CA . ASP B 1 72 ? 1.012 27.781 10.805 1 97.25 72 ASP B CA 1
ATOM 2532 C C . ASP B 1 72 ? 1.877 28.797 11.555 1 97.25 72 ASP B C 1
ATOM 2534 O O . ASP B 1 72 ? 1.364 29.609 12.328 1 97.25 72 ASP B O 1
ATOM 2538 N N . ASN B 1 73 ? 3.178 28.656 11.414 1 93.69 73 ASN B N 1
ATOM 2539 C CA . ASN B 1 73 ? 4.109 29.531 12.117 1 93.69 73 ASN B CA 1
ATOM 2540 C C . ASN B 1 73 ? 4.137 30.938 11.508 1 93.69 73 ASN B C 1
ATOM 2542 O O . ASN B 1 73 ? 3.459 31.188 10.516 1 93.69 73 ASN B O 1
ATOM 2546 N N . ASP B 1 74 ? 4.953 31.828 12.023 1 90.38 74 ASP B N 1
ATOM 2547 C CA . ASP B 1 74 ? 4.992 33.25 11.711 1 90.38 74 ASP B CA 1
ATOM 2548 C C . ASP B 1 74 ? 5.605 33.5 10.336 1 90.38 74 ASP B C 1
ATOM 2550 O O . ASP B 1 74 ? 5.43 34.562 9.758 1 90.38 74 ASP B O 1
ATOM 2554 N N . TRP B 1 75 ? 6.277 32.5 9.781 1 85.69 75 TRP B N 1
ATOM 2555 C CA . TRP B 1 75 ? 6.934 32.719 8.492 1 85.69 75 TRP B CA 1
ATOM 2556 C C . TRP B 1 75 ? 5.914 33 7.402 1 85.69 75 TRP B C 1
ATOM 2558 O O . TRP B 1 75 ? 6.258 33.562 6.359 1 85.69 75 TRP B O 1
ATOM 2568 N N . VAL B 1 76 ? 4.613 32.719 7.656 1 90.19 76 VAL B N 1
ATOM 2569 C CA . VAL B 1 76 ? 3.574 32.875 6.648 1 90.19 76 VAL B CA 1
ATOM 2570 C C . VAL B 1 76 ? 3.012 34.312 6.73 1 90.19 76 VAL B C 1
ATOM 2572 O O . VAL B 1 76 ? 2.363 34.781 5.793 1 90.19 76 VAL B O 1
ATOM 2575 N N . LYS B 1 77 ? 3.277 35 7.816 1 88.5 77 LYS B N 1
ATOM 2576 C CA . LYS B 1 77 ? 2.609 36.25 8.148 1 88.5 77 LYS B CA 1
ATOM 2577 C C . LYS B 1 77 ? 2.775 37.281 7.027 1 88.5 77 LYS B C 1
ATOM 2579 O O . LYS B 1 77 ? 1.837 38 6.699 1 88.5 77 LYS B O 1
ATOM 2584 N N . ASP B 1 78 ? 3.938 37.312 6.43 1 87.88 78 ASP B N 1
ATOM 2585 C CA . ASP B 1 78 ? 4.238 38.375 5.469 1 87.88 78 ASP B CA 1
ATOM 2586 C C . ASP B 1 78 ? 4.109 37.844 4.035 1 87.88 78 ASP B C 1
ATOM 2588 O O . ASP B 1 78 ? 4.535 38.531 3.092 1 87.88 78 ASP B O 1
ATOM 2592 N N . LEU B 1 79 ? 3.529 36.7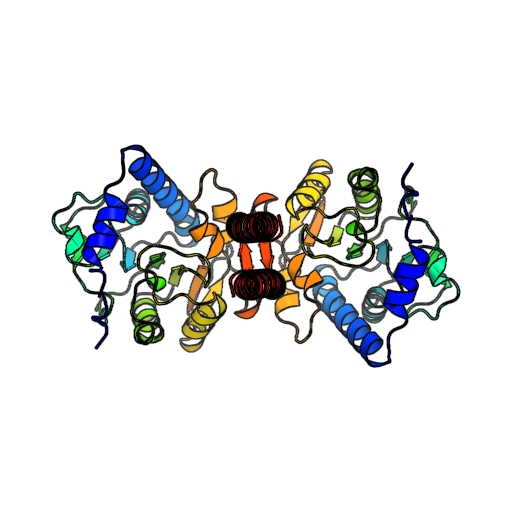19 3.85 1 89.31 79 LE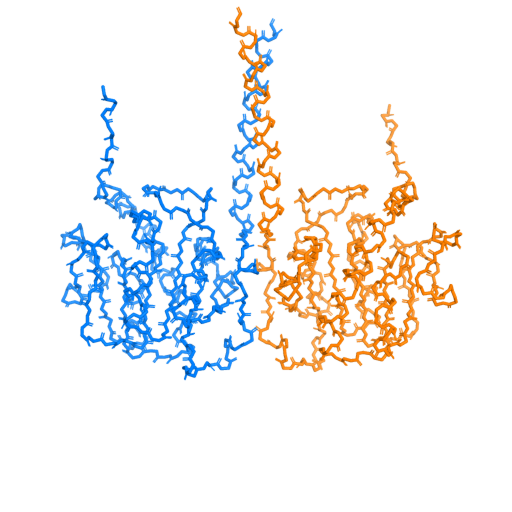U B N 1
ATOM 2593 C CA . LEU B 1 79 ? 3.381 36.125 2.52 1 89.31 79 LEU B CA 1
ATOM 2594 C C . LEU B 1 79 ? 1.932 36.188 2.055 1 89.31 79 LEU B C 1
ATOM 2596 O O . LEU B 1 79 ? 1.023 36.406 2.865 1 89.31 79 LEU B O 1
ATOM 2600 N N . GLN B 1 80 ? 1.771 36.125 0.789 1 90.75 80 GLN B N 1
ATOM 2601 C CA . GLN B 1 80 ? 0.429 36 0.228 1 90.75 80 GLN B CA 1
ATOM 2602 C C . GLN B 1 80 ? -0.121 34.594 0.445 1 90.75 80 GLN B C 1
ATOM 2604 O O . GLN B 1 80 ? 0.536 33.594 0.108 1 90.75 80 GLN B O 1
ATOM 2609 N N . THR B 1 81 ? -1.243 34.531 1.043 1 94.69 81 THR B N 1
ATOM 2610 C CA . THR B 1 81 ? -1.864 33.25 1.342 1 94.69 81 THR B CA 1
ATOM 2611 C C . THR B 1 81 ? -3.092 33.031 0.465 1 94.69 81 THR B C 1
ATOM 2613 O O . THR B 1 81 ? -3.574 33.938 -0.186 1 94.69 81 THR B O 1
ATOM 2616 N N . GLU B 1 82 ? -3.57 31.781 0.385 1 96.19 82 GLU B N 1
ATOM 2617 C CA . GLU B 1 82 ? -4.699 31.391 -0.455 1 96.19 82 GLU B CA 1
ATOM 2618 C C . GLU B 1 82 ? -6.023 31.547 0.289 1 96.19 82 GLU B C 1
ATOM 2620 O O . GLU B 1 82 ? -7.09 31.531 -0.324 1 96.19 82 GLU B O 1
ATOM 2625 N N . VAL B 1 83 ? -6.004 31.719 1.62 1 96.75 83 VAL B N 1
ATOM 2626 C CA . VAL B 1 83 ? -7.164 32.031 2.438 1 96.75 83 VAL B CA 1
ATOM 2627 C C . VAL B 1 83 ? -6.902 33.344 3.213 1 96.75 83 VAL B C 1
ATOM 2629 O O . VAL B 1 83 ? -5.75 33.75 3.383 1 96.75 83 VAL B O 1
ATOM 2632 N N . PRO B 1 84 ? -7.934 34.031 3.643 1 95.69 84 PRO B N 1
ATOM 2633 C CA . PRO B 1 84 ? -7.746 35.281 4.34 1 95.69 84 PRO B CA 1
ATOM 2634 C C . PRO B 1 84 ? -6.902 35.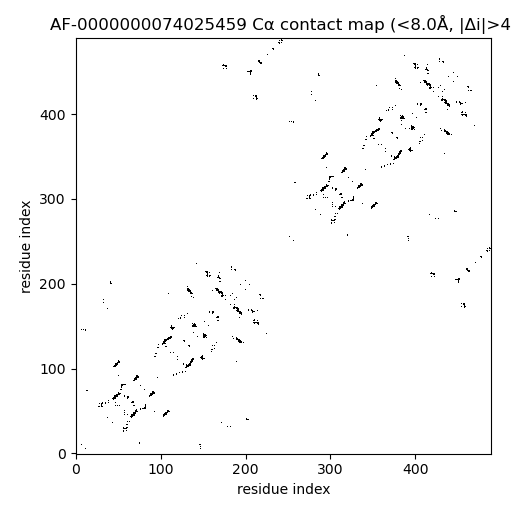156 5.602 1 95.69 84 PRO B C 1
ATOM 2636 O O . PRO B 1 84 ? -7.031 34.188 6.336 1 95.69 84 PRO B O 1
ATOM 2639 N N . LYS B 1 85 ? -6.082 36.156 5.84 1 94.38 85 LYS B N 1
ATOM 2640 C CA . LYS B 1 85 ? -5.184 36.156 6.988 1 94.38 85 LYS B CA 1
ATOM 2641 C C . LYS B 1 85 ? -5.965 36.094 8.297 1 94.38 85 LYS B C 1
ATOM 2643 O O . LYS B 1 85 ? -5.48 35.531 9.289 1 94.38 85 LYS B O 1
ATOM 2648 N N . ASP B 1 86 ? -7.188 36.594 8.242 1 94.69 86 ASP B N 1
ATOM 2649 C CA . ASP B 1 86 ? -8.016 36.562 9.445 1 94.69 86 ASP B CA 1
ATOM 2650 C C . ASP B 1 86 ? -8.391 35.156 9.852 1 94.69 86 ASP B C 1
ATOM 2652 O O . ASP B 1 86 ? -8.836 34.906 10.977 1 94.69 86 ASP B O 1
ATOM 2656 N N . SER B 1 87 ? -8.203 34.188 8.953 1 95.94 87 SER B N 1
ATOM 2657 C CA . SER B 1 87 ? -8.484 32.781 9.25 1 95.94 87 SER B CA 1
ATOM 2658 C C . SER B 1 87 ? -7.27 32.094 9.852 1 95.94 87 SER B C 1
ATOM 2660 O O . SER B 1 87 ? -7.352 30.938 10.266 1 95.94 87 SER B O 1
ATOM 2662 N N . TYR B 1 88 ? -6.117 32.781 9.945 1 96.69 88 TYR B N 1
ATOM 2663 C CA . TYR B 1 88 ? -4.875 32.188 10.414 1 96.69 88 TYR B CA 1
ATOM 2664 C C . TYR B 1 88 ? -4.723 32.375 11.922 1 96.69 88 TYR B C 1
ATOM 2666 O O . TYR B 1 88 ? -5.055 33.406 12.469 1 96.69 88 TYR B O 1
ATOM 2674 N N . VAL B 1 89 ? -4.34 31.406 12.547 1 96.88 89 VAL B N 1
ATOM 2675 C CA . VAL B 1 89 ? -3.75 31.453 13.883 1 96.88 89 VAL B CA 1
ATOM 2676 C C . VAL B 1 89 ? -2.262 31.125 13.797 1 96.88 89 VAL B C 1
ATOM 2678 O O . VAL B 1 89 ? -1.881 30.031 13.367 1 96.88 89 VAL B O 1
ATOM 2681 N N . PHE B 1 90 ? -1.42 32.062 14.133 1 96.19 90 PHE B N 1
ATOM 2682 C CA . PHE B 1 90 ? 0.022 31.875 14.062 1 96.19 90 PHE B CA 1
ATOM 2683 C C . PHE B 1 90 ? 0.531 31.172 15.32 1 96.19 90 PHE B C 1
ATOM 2685 O O . PHE B 1 90 ? 0.321 31.656 16.438 1 96.19 90 PHE B O 1
ATOM 2692 N N . HIS B 1 91 ? 1.177 29.984 15.133 1 97.12 91 HIS B N 1
ATOM 2693 C CA . HIS B 1 91 ? 1.59 29.156 16.266 1 97.12 91 HIS B CA 1
ATOM 2694 C C . HIS B 1 91 ? 2.752 28.25 15.867 1 97.12 91 HIS B C 1
ATOM 2696 O O . HIS B 1 91 ? 2.771 27.688 14.773 1 97.12 91 HIS B O 1
ATOM 2702 N N . ASP B 1 92 ? 3.758 28.172 16.734 1 97.44 92 ASP B N 1
ATOM 2703 C CA . ASP B 1 92 ? 4.816 27.172 16.562 1 97.44 92 ASP B CA 1
ATOM 2704 C C . ASP B 1 92 ? 4.328 25.781 16.953 1 97.44 92 ASP B C 1
ATOM 2706 O O . ASP B 1 92 ? 4.145 25.5 18.141 1 97.44 92 ASP B O 1
ATOM 2710 N N . LEU B 1 93 ? 4.223 24.891 16.016 1 97.94 93 LEU B N 1
ATOM 2711 C CA . LEU B 1 93 ? 3.594 23.594 16.219 1 97.94 93 LEU B CA 1
ATOM 2712 C C . LEU B 1 93 ? 4.52 22.656 17 1 97.94 93 LEU B C 1
ATOM 2714 O O . LEU B 1 93 ? 4.121 21.562 17.375 1 97.94 93 LEU B O 1
ATOM 2718 N N . ASN B 1 94 ? 5.746 23.031 17.281 1 97.81 94 ASN B N 1
ATOM 2719 C CA . ASN B 1 94 ? 6.562 22.297 18.234 1 97.81 94 ASN B CA 1
ATOM 2720 C C . ASN B 1 94 ? 6.051 22.484 19.656 1 97.81 94 ASN B C 1
ATOM 2722 O O . ASN B 1 94 ? 6.453 21.766 20.578 1 97.81 94 ASN B O 1
ATOM 2726 N N . GLU B 1 95 ? 5.211 23.469 19.812 1 97.88 95 GLU B N 1
ATOM 2727 C CA . GLU B 1 95 ? 4.531 23.703 21.078 1 97.88 95 GLU B CA 1
ATOM 2728 C C . GLU B 1 95 ? 3.078 23.25 21.016 1 97.88 95 GLU B C 1
ATOM 2730 O O . GLU B 1 95 ? 2.467 23.25 19.953 1 97.88 95 GLU B O 1
ATOM 2735 N N . PRO B 1 96 ? 2.539 22.891 22.172 1 97.81 96 PRO B N 1
ATOM 2736 C CA . PRO B 1 96 ? 1.146 22.438 22.172 1 97.81 96 PRO B CA 1
ATOM 2737 C C . PRO B 1 96 ? 0.181 23.484 21.641 1 97.81 96 PRO B C 1
ATOM 2739 O O . PRO B 1 96 ? 0.342 24.672 21.906 1 97.81 96 PRO B O 1
ATOM 2742 N N . PHE B 1 97 ? -0.716 23.047 20.797 1 97.38 97 PHE B N 1
ATOM 2743 C CA . PHE B 1 97 ? -1.783 23.891 20.266 1 97.38 97 PHE B CA 1
ATOM 2744 C C . PHE B 1 97 ? -3.117 23.547 20.922 1 97.38 97 PHE B C 1
ATOM 2746 O O . PHE B 1 97 ? -3.592 22.406 20.812 1 97.38 97 PHE B O 1
ATOM 2753 N N . LYS B 1 98 ? -3.746 24.469 21.578 1 90.56 98 LYS B N 1
ATOM 2754 C CA . LYS B 1 98 ? -5.031 24.266 22.25 1 90.56 98 LYS B CA 1
ATOM 2755 C C . LYS B 1 98 ? -6.094 25.203 21.688 1 90.56 98 LYS B C 1
ATOM 2757 O O . LYS B 1 98 ? -5.801 26.359 21.375 1 90.56 98 LYS B O 1
ATOM 2762 N N . SER B 1 99 ? -7.156 24.625 21.422 1 91.69 99 SER B N 1
ATOM 2763 C CA . SER B 1 99 ? -8.328 25.391 21 1 91.69 99 SER B CA 1
ATOM 2764 C C . SER B 1 99 ? -9.555 25 21.812 1 91.69 99 SER B C 1
ATOM 2766 O O . SER B 1 99 ? -9.711 23.844 22.203 1 91.69 99 SER B O 1
ATOM 2768 N N . ARG B 1 100 ? -10.375 25.953 22.172 1 90 100 ARG B N 1
ATOM 2769 C CA . ARG B 1 100 ? -11.633 25.672 22.859 1 90 100 ARG B CA 1
ATOM 2770 C C . ARG B 1 100 ? -12.688 25.141 21.891 1 90 100 ARG B C 1
ATOM 2772 O O . ARG B 1 100 ? -13.656 24.516 22.312 1 90 100 ARG B O 1
ATOM 2779 N N . LYS B 1 101 ? -12.43 25.406 20.703 1 93.88 101 LYS B N 1
ATOM 2780 C CA . LYS B 1 101 ? -13.367 25 19.656 1 93.88 101 LYS B CA 1
ATOM 2781 C C . LYS B 1 101 ? -13.008 23.625 19.109 1 93.88 101 LYS B C 1
ATOM 2783 O O . LYS B 1 101 ? -11.828 23.266 19.031 1 93.88 101 LYS B O 1
ATOM 2788 N N . ARG B 1 102 ? -14.039 22.859 18.891 1 97.12 102 ARG B N 1
ATOM 2789 C CA . ARG B 1 102 ? -13.867 21.609 18.141 1 97.12 102 ARG B CA 1
ATOM 2790 C C . ARG B 1 102 ? -14.312 21.781 16.688 1 97.12 102 ARG B C 1
ATOM 2792 O O . ARG B 1 102 ? -15.148 22.641 16.391 1 97.12 102 ARG B O 1
ATOM 2799 N N . TYR B 1 103 ? -13.766 21 15.812 1 98.5 103 TYR B N 1
ATOM 2800 C CA . TYR B 1 103 ? -14.031 21.109 14.383 1 98.5 103 TYR B CA 1
ATOM 2801 C C . TYR B 1 103 ? -14.586 19.797 13.844 1 98.5 103 TYR B C 1
ATOM 2803 O O . TYR B 1 103 ? -14.367 18.734 14.422 1 98.5 103 TYR B O 1
ATOM 2811 N N . ALA B 1 104 ? -15.336 19.891 12.773 1 98.5 104 ALA B N 1
ATOM 2812 C CA . ALA B 1 104 ? -15.852 18.688 12.125 1 98.5 104 ALA B CA 1
ATOM 2813 C C . ALA B 1 104 ? -14.711 17.859 11.539 1 98.5 104 ALA B C 1
ATOM 2815 O O . ALA B 1 104 ? -14.805 16.625 11.477 1 98.5 104 ALA B O 1
ATOM 2816 N N . LEU B 1 105 ? -13.641 18.531 11.133 1 98.69 105 LEU B N 1
ATOM 2817 C CA . LEU B 1 105 ? -12.461 17.891 10.57 1 98.69 105 LEU B CA 1
ATOM 2818 C C . LEU B 1 105 ? -11.188 18.625 10.977 1 98.69 105 LEU B C 1
ATOM 2820 O O . LEU B 1 105 ? -11.117 19.859 10.867 1 98.69 105 LEU B O 1
ATOM 2824 N N . ALA B 1 106 ? -10.242 17.906 11.531 1 98.88 106 ALA B N 1
ATOM 2825 C CA . ALA B 1 106 ? -8.883 18.406 11.719 1 98.88 106 ALA B CA 1
ATOM 2826 C C . ALA B 1 106 ? -7.918 17.734 10.742 1 98.88 106 ALA B C 1
ATOM 2828 O O . ALA B 1 106 ? -8.016 16.531 10.492 1 98.88 106 ALA B O 1
ATOM 2829 N N . THR B 1 107 ? -7.039 18.531 10.18 1 98.88 107 THR B N 1
ATOM 2830 C CA . THR B 1 107 ? -6.086 17.969 9.234 1 98.88 107 THR B CA 1
ATOM 2831 C C . THR B 1 107 ? -4.664 18.422 9.555 1 98.88 107 THR B C 1
ATOM 2833 O O . THR B 1 107 ? -4.473 19.453 10.211 1 98.88 107 THR B O 1
ATOM 2836 N N . SER B 1 108 ? -3.697 17.703 9.195 1 98.94 108 SER B N 1
ATOM 2837 C CA . SER B 1 108 ? -2.271 18.016 9.148 1 98.94 108 SER B CA 1
ATOM 2838 C C . SER B 1 108 ? -1.55 17.156 8.117 1 98.94 108 SER B C 1
ATOM 2840 O O . SER B 1 108 ? -1.439 15.945 8.281 1 98.94 108 SER B O 1
ATOM 2842 N N . PHE B 1 109 ? -1.128 17.75 7.105 1 98.56 109 PHE B N 1
ATOM 2843 C CA . PHE B 1 109 ? -0.514 17.016 6.004 1 98.56 109 PHE B CA 1
ATOM 2844 C C . PHE B 1 109 ? 0.958 17.391 5.863 1 98.56 109 PHE B C 1
ATOM 2846 O O . PHE B 1 109 ? 1.289 18.531 5.531 1 98.56 109 PHE B O 1
ATOM 2853 N N . GLU B 1 110 ? 1.813 16.391 6.062 1 97.62 110 GLU B N 1
ATOM 2854 C CA . GLU B 1 110 ? 3.246 16.547 5.832 1 97.62 110 GLU B CA 1
ATOM 2855 C C . GLU B 1 110 ? 3.828 17.656 6.707 1 97.62 110 GLU B C 1
ATOM 2857 O O . GLU B 1 110 ? 4.508 18.562 6.211 1 97.62 110 GLU B O 1
ATOM 2862 N N . VAL B 1 111 ? 3.479 17.562 7.969 1 98.25 111 VAL B N 1
ATOM 2863 C CA . VAL B 1 111 ? 3.932 18.547 8.945 1 98.25 111 VAL B CA 1
ATOM 2864 C C . VAL B 1 111 ? 4.738 17.859 10.039 1 98.25 111 VAL B C 1
ATOM 2866 O O . VAL B 1 111 ? 5.832 18.312 10.391 1 98.25 111 VAL B O 1
ATOM 2869 N N . ALA B 1 112 ? 4.277 16.734 10.539 1 98.62 112 ALA B N 1
ATOM 2870 C CA . ALA B 1 112 ? 4.84 16.062 11.711 1 98.62 112 ALA B CA 1
ATOM 2871 C C . ALA B 1 112 ? 6.301 15.688 11.484 1 98.62 112 ALA B C 1
ATOM 2873 O O . ALA B 1 112 ? 7.094 15.656 12.43 1 98.62 112 ALA B O 1
ATOM 2874 N N . GLU B 1 113 ? 6.699 15.414 10.195 1 98.12 113 GLU B N 1
ATOM 2875 C CA . GLU B 1 113 ? 8.078 15.047 9.883 1 98.12 113 GLU B CA 1
ATOM 2876 C C . GLU B 1 113 ? 9.031 16.203 10.125 1 98.12 113 GLU B C 1
ATOM 2878 O O . GLU B 1 113 ? 10.242 16.016 10.195 1 98.12 113 GLU B O 1
ATOM 2883 N N . HIS B 1 114 ? 8.484 17.438 10.258 1 97.31 114 HIS B N 1
ATOM 2884 C CA . HIS B 1 114 ? 9.297 18.625 10.492 1 97.31 114 HIS B CA 1
ATOM 2885 C C . HIS B 1 114 ? 9.375 18.953 11.977 1 97.31 114 HIS B C 1
ATOM 2887 O O . HIS B 1 114 ? 10.141 19.828 12.383 1 97.31 114 HIS B O 1
ATOM 2893 N N . LEU B 1 115 ? 8.602 18.359 12.781 1 98 115 LEU B N 1
ATOM 2894 C CA . LEU B 1 115 ? 8.57 18.641 14.211 1 98 115 LEU B CA 1
ATOM 2895 C C . LEU B 1 115 ? 9.602 17.797 14.961 1 98 115 LEU B C 1
ATOM 2897 O O . LEU B 1 115 ? 10.016 16.75 14.477 1 98 115 LEU B O 1
ATOM 2901 N N . LYS B 1 116 ? 9.945 18.312 16.172 1 97.88 116 LYS B N 1
ATOM 2902 C CA . LYS B 1 116 ? 10.836 17.516 17.016 1 97.88 116 LYS B CA 1
ATOM 2903 C C . LYS B 1 116 ? 10.227 16.141 17.312 1 97.88 116 LYS B C 1
ATOM 2905 O O . LYS B 1 116 ? 9.023 16.047 17.578 1 97.88 116 LYS B O 1
ATOM 2910 N N . PRO B 1 117 ? 11.047 15.07 17.234 1 98.12 117 PRO B N 1
ATOM 2911 C CA . PRO B 1 117 ? 10.523 13.719 17.453 1 98.12 117 PRO B CA 1
ATOM 2912 C C . PRO B 1 117 ? 9.742 13.586 18.766 1 98.12 117 PRO B C 1
ATOM 2914 O O . PRO B 1 117 ? 8.734 12.875 18.812 1 98.12 117 PRO B O 1
ATOM 2917 N N . GLU B 1 118 ? 10.18 14.258 19.828 1 98.06 118 GLU B N 1
ATOM 2918 C CA . GLU B 1 118 ? 9.531 14.156 21.125 1 98.06 118 GLU B CA 1
ATOM 2919 C C . GLU B 1 118 ? 8.133 14.773 21.094 1 98.06 118 GLU B C 1
ATOM 2921 O O . GLU B 1 118 ? 7.336 14.57 22.016 1 98.06 118 GLU B O 1
ATOM 2926 N N . ARG B 1 119 ? 7.832 15.508 20.016 1 98.38 119 ARG B N 1
ATOM 2927 C CA . ARG B 1 119 ? 6.555 16.188 19.859 1 98.38 119 ARG B CA 1
ATOM 2928 C C . ARG B 1 119 ? 5.5 15.25 19.281 1 98.38 119 ARG B C 1
ATOM 2930 O O . ARG B 1 119 ? 4.301 15.531 19.359 1 98.38 119 ARG B O 1
ATOM 2937 N N . SER B 1 120 ? 5.816 14.094 18.828 1 98.75 120 SER B N 1
ATOM 2938 C CA . SER B 1 120 ? 4.957 13.234 18.016 1 98.75 120 SER B CA 1
ATOM 2939 C C . SER B 1 120 ? 3.658 12.906 18.75 1 98.75 120 SER B C 1
ATOM 2941 O O . SER B 1 120 ? 2.568 13.219 18.266 1 98.75 120 SER B O 1
ATOM 2943 N N . GLU B 1 121 ? 3.742 12.398 19.938 1 98.69 121 GLU B N 1
ATOM 2944 C CA . GLU B 1 121 ? 2.555 11.977 20.688 1 98.69 121 GLU B CA 1
ATOM 2945 C C . GLU B 1 121 ? 1.678 13.164 21.047 1 98.69 121 GLU B C 1
ATOM 2947 O O . GLU B 1 121 ? 0.456 13.117 20.891 1 98.69 121 GLU B O 1
ATOM 2952 N N . SER B 1 122 ? 2.309 14.195 21.547 1 98.69 122 SER B N 1
ATOM 2953 C CA . SER B 1 122 ? 1.525 15.352 21.969 1 98.69 122 SER B CA 1
ATOM 2954 C C . SER B 1 122 ? 0.917 16.078 20.781 1 98.69 122 SER B C 1
ATOM 2956 O O . SER B 1 122 ? -0.122 16.734 20.906 1 98.69 122 SER B O 1
ATOM 2958 N N . PHE B 1 123 ? 1.588 16.031 19.594 1 98.88 123 PHE B N 1
ATOM 2959 C CA . PHE B 1 123 ? 1.006 16.594 18.375 1 98.88 123 PHE B CA 1
ATOM 2960 C C . PHE B 1 123 ? -0.261 15.844 17.984 1 98.88 123 PHE B C 1
ATOM 2962 O O . PHE B 1 123 ? -1.256 16.469 17.594 1 98.88 123 PHE B O 1
ATOM 2969 N N . VAL B 1 124 ? -0.229 14.484 18.094 1 98.88 124 VAL B N 1
ATOM 2970 C CA . VAL B 1 124 ? -1.415 13.664 17.859 1 98.88 124 VAL B CA 1
ATOM 2971 C C . VAL B 1 124 ? -2.5 14.023 18.875 1 98.88 124 VAL B C 1
ATOM 2973 O O . VAL B 1 124 ? -3.68 14.102 18.531 1 98.88 124 VAL B O 1
ATOM 2976 N N . ASP B 1 125 ? -2.104 14.359 20.141 1 98.75 125 ASP B N 1
ATOM 2977 C CA . ASP B 1 125 ? -3.055 14.82 21.141 1 98.75 125 ASP B CA 1
ATOM 2978 C C . ASP B 1 125 ? -3.777 16.078 20.672 1 98.75 125 ASP B C 1
ATOM 2980 O O . ASP B 1 125 ? -4.996 16.203 20.828 1 98.75 125 ASP B O 1
ATOM 2984 N N . ASP B 1 126 ? -2.975 17.016 20.141 1 98.81 126 ASP B N 1
ATOM 2985 C CA . ASP B 1 126 ? -3.566 18.266 19.656 1 98.81 126 ASP B CA 1
ATOM 2986 C C . ASP B 1 126 ? -4.656 18 18.625 1 98.81 126 ASP B C 1
ATOM 2988 O O . ASP B 1 126 ? -5.758 18.547 18.719 1 98.81 126 ASP B O 1
ATOM 2992 N N . LEU B 1 127 ? -4.352 17.141 17.672 1 98.88 127 LEU B N 1
ATOM 2993 C CA . LEU B 1 127 ? -5.293 16.828 16.594 1 98.88 127 LEU B CA 1
ATOM 2994 C C . LEU B 1 127 ? -6.543 16.156 17.156 1 98.88 127 LEU B C 1
ATOM 2996 O O . LEU B 1 127 ? -7.664 16.5 16.766 1 98.88 127 LEU B O 1
ATOM 3000 N N . CYS B 1 128 ? -6.332 15.219 18.109 1 98.62 128 CYS B N 1
ATOM 3001 C CA . CYS B 1 128 ? -7.434 14.461 18.688 1 98.62 128 CYS B CA 1
ATOM 3002 C C . CYS B 1 128 ? -8.344 15.359 19.516 1 98.62 128 CYS B C 1
ATOM 3004 O O . CYS B 1 128 ? -9.539 15.109 19.625 1 98.62 128 CYS B O 1
ATOM 3006 N N . GLU B 1 129 ? -7.746 16.406 20.078 1 98.31 129 GLU B N 1
ATOM 3007 C CA . GLU B 1 129 ? -8.539 17.359 20.859 1 98.31 129 GLU B CA 1
ATOM 3008 C C . GLU B 1 129 ? -9.359 18.266 19.953 1 98.31 129 GLU B C 1
ATOM 3010 O O . GLU B 1 129 ? -10.414 18.766 20.344 1 98.31 129 GLU B O 1
ATOM 3015 N N . LEU B 1 130 ? -8.969 18.391 18.719 1 98.75 130 LEU B N 1
ATOM 3016 C CA . LEU B 1 130 ? -9.594 19.344 17.812 1 98.75 130 LEU B CA 1
ATOM 3017 C C . LEU B 1 130 ? -10.781 18.719 17.094 1 98.75 130 LEU B C 1
ATOM 3019 O O . LEU B 1 130 ? -11.695 19.422 16.656 1 98.75 130 LEU B O 1
ATOM 3023 N N . SER B 1 131 ? -10.766 17.344 16.938 1 98.69 131 SER B N 1
ATOM 3024 C CA . SER B 1 131 ? -11.828 16.734 16.156 1 98.69 131 SER B CA 1
ATOM 3025 C C . SER B 1 131 ? -11.906 15.227 16.391 1 98.69 131 SER B C 1
ATOM 3027 O O . SER B 1 131 ? -10.898 14.594 16.734 1 98.69 131 SER B O 1
ATOM 3029 N N . ASN B 1 132 ? -13.062 14.656 16.203 1 98.62 132 ASN B N 1
ATOM 3030 C CA . ASN B 1 132 ? -13.242 13.203 16.203 1 98.62 132 ASN B CA 1
ATOM 3031 C C . ASN B 1 132 ? -12.875 12.594 14.859 1 98.62 132 ASN B C 1
ATOM 3033 O O . ASN B 1 132 ? -12.867 11.375 14.711 1 98.62 132 ASN B O 1
ATOM 3037 N N . THR B 1 133 ? -12.602 13.43 13.906 1 98.69 133 THR B N 1
ATOM 3038 C CA . THR B 1 133 ? -12.188 13.031 12.57 1 98.69 133 THR B CA 1
ATOM 3039 C C . THR B 1 133 ? -10.93 13.789 12.148 1 98.69 133 THR B C 1
ATOM 3041 O O . THR B 1 133 ? -10.922 15.016 12.102 1 98.69 133 THR B O 1
ATOM 3044 N N . VAL B 1 134 ? -9.867 13.008 11.875 1 98.88 134 VAL B N 1
ATOM 3045 C CA . VAL B 1 134 ? -8.578 13.617 11.57 1 98.88 134 VAL B CA 1
ATOM 3046 C C . VAL B 1 134 ? -8.031 13.047 10.266 1 98.88 134 VAL B C 1
ATOM 3048 O O . VAL B 1 134 ? -7.996 11.828 10.078 1 98.88 134 VAL B O 1
ATOM 3051 N N . ALA B 1 135 ? -7.707 13.852 9.305 1 98.88 135 ALA B N 1
ATOM 3052 C CA . ALA B 1 135 ? -6.902 13.461 8.148 1 98.88 135 ALA B CA 1
ATOM 3053 C C . ALA B 1 135 ? -5.438 13.844 8.344 1 98.88 135 ALA B C 1
ATOM 3055 O O . ALA B 1 135 ? -5.129 14.992 8.672 1 98.88 135 ALA B O 1
ATOM 3056 N N . PHE B 1 136 ? -4.555 12.898 8.156 1 98.94 136 PHE B N 1
ATOM 3057 C CA . PHE B 1 136 ? -3.182 13.062 8.609 1 98.94 136 PHE B CA 1
ATOM 3058 C C . PHE B 1 136 ? -2.207 12.367 7.668 1 98.94 136 PHE B C 1
ATOM 3060 O O . PHE B 1 136 ? -2.49 11.281 7.168 1 98.94 136 PHE B O 1
ATOM 3067 N N . SER B 1 137 ? -1.128 13.039 7.367 1 98.75 137 SER B N 1
ATOM 3068 C CA . SER B 1 137 ? -0.013 12.406 6.668 1 98.75 137 SER B CA 1
ATOM 3069 C C . SER B 1 137 ? 1.326 12.914 7.195 1 98.75 137 SER B C 1
ATOM 3071 O O . SER B 1 137 ? 1.443 14.07 7.594 1 98.75 137 SER B O 1
ATOM 3073 N N . ALA B 1 138 ? 2.307 12.07 7.223 1 98.69 138 ALA B N 1
ATOM 3074 C CA . ALA B 1 138 ? 3.684 12.422 7.566 1 98.69 138 ALA B CA 1
ATOM 3075 C C . ALA B 1 138 ? 4.676 11.523 6.836 1 98.69 138 ALA B C 1
ATOM 3077 O O . ALA B 1 138 ? 4.41 10.336 6.621 1 98.69 138 ALA B O 1
ATOM 3078 N N . ALA B 1 139 ? 5.77 12.055 6.531 1 98.19 139 ALA B N 1
ATOM 3079 C CA . ALA B 1 139 ? 6.762 11.383 5.699 1 98.19 139 ALA B CA 1
ATOM 3080 C C . ALA B 1 139 ? 7.355 10.172 6.418 1 98.19 139 ALA B C 1
ATOM 3082 O O . ALA B 1 139 ? 7.586 10.219 7.629 1 98.19 139 ALA B O 1
ATOM 3083 N N . ILE B 1 140 ? 7.664 9.117 5.625 1 97.81 140 ILE B N 1
ATOM 3084 C CA . ILE B 1 140 ? 8.25 7.891 6.156 1 97.81 140 ILE B CA 1
ATOM 3085 C C . ILE B 1 140 ? 9.773 7.957 6.039 1 97.81 140 ILE B C 1
ATOM 3087 O O . ILE B 1 140 ? 10.312 8.805 5.328 1 97.81 140 ILE B O 1
ATOM 3091 N N . PRO B 1 141 ? 10.469 7.059 6.781 1 94.38 141 PRO B N 1
ATOM 3092 C CA . PRO B 1 141 ? 11.93 7 6.621 1 94.38 141 PRO B CA 1
ATOM 3093 C C . PRO B 1 141 ? 12.352 6.762 5.176 1 94.38 141 PRO B C 1
ATOM 3095 O O . PRO B 1 141 ? 11.75 5.945 4.477 1 94.38 141 PRO B O 1
ATOM 3098 N N . GLY B 1 142 ? 13.352 7.531 4.719 1 89.44 142 GLY B N 1
ATOM 3099 C CA . GLY B 1 142 ? 13.867 7.367 3.369 1 89.44 142 GLY B CA 1
ATOM 3100 C C . GLY B 1 142 ? 13.188 8.273 2.357 1 89.44 142 GLY B C 1
ATOM 3101 O O . GLY B 1 142 ? 13.688 8.461 1.249 1 89.44 142 GLY B O 1
ATOM 3102 N N . GLN B 1 143 ? 12.023 8.742 2.666 1 92.31 143 GLN B N 1
ATOM 3103 C CA . GLN B 1 143 ? 11.297 9.625 1.756 1 92.31 143 GLN B CA 1
ATOM 3104 C C . GLN B 1 143 ? 12.109 10.883 1.451 1 92.31 143 GLN B C 1
ATOM 3106 O O . GLN B 1 143 ? 12.07 11.398 0.331 1 92.31 143 GLN B O 1
ATOM 3111 N N . GLY B 1 144 ? 12.898 11.289 2.443 1 84.94 144 GLY B N 1
ATOM 3112 C CA . GLY B 1 144 ? 13.664 12.523 2.305 1 84.94 144 GLY B CA 1
ATOM 3113 C C . GLY B 1 144 ? 12.797 13.766 2.336 1 84.94 144 GLY B C 1
ATOM 3114 O O . GLY B 1 144 ? 11.594 13.688 2.619 1 84.94 144 GLY B O 1
ATOM 3115 N N . GLY B 1 145 ? 13.445 14.93 2.131 1 87.31 145 GLY B N 1
ATOM 3116 C CA . GLY B 1 145 ? 12.797 16.234 2.189 1 87.31 145 GLY B CA 1
ATOM 3117 C C . GLY B 1 145 ? 13.555 17.234 3.037 1 87.31 145 GLY B C 1
ATOM 3118 O O . GLY B 1 145 ? 14.258 16.859 3.973 1 87.31 145 GLY B O 1
ATOM 3119 N N . SER B 1 146 ? 13.383 18.375 2.645 1 85.38 146 SER B N 1
ATOM 3120 C CA . SER B 1 146 ? 14.062 19.453 3.346 1 85.38 146 SER B CA 1
ATOM 3121 C C . SER B 1 146 ? 13.508 19.641 4.754 1 85.38 146 SER B C 1
ATOM 3123 O O . SER B 1 146 ? 12.305 19.812 4.93 1 85.38 146 SER B O 1
ATOM 3125 N N . GLY B 1 147 ? 14.391 19.516 5.691 1 91.31 147 GLY B N 1
ATOM 3126 C CA . GLY B 1 147 ? 14.008 19.828 7.059 1 91.31 147 GLY B CA 1
ATOM 3127 C C . GLY B 1 147 ? 13.305 18.688 7.762 1 91.31 147 GLY B C 1
ATOM 3128 O O . GLY B 1 147 ? 12.711 18.875 8.828 1 91.31 147 GLY B O 1
ATOM 3129 N N . HIS B 1 148 ? 13.289 17.531 7.16 1 94.44 148 HIS B N 1
ATOM 3130 C CA . HIS B 1 148 ? 12.648 16.375 7.793 1 94.44 148 HIS B CA 1
ATOM 3131 C C . HIS B 1 148 ? 13.508 15.828 8.93 1 94.44 148 HIS B C 1
ATOM 3133 O O . HIS B 1 148 ? 14.656 15.438 8.719 1 94.44 148 HIS B O 1
ATOM 3139 N N . ILE B 1 149 ? 13.039 15.805 10.172 1 95.88 149 ILE B N 1
ATOM 3140 C CA . ILE B 1 149 ? 13.82 15.344 11.312 1 95.88 149 ILE B CA 1
ATOM 3141 C C . ILE B 1 149 ? 13.023 14.305 12.102 1 95.88 149 ILE B C 1
ATOM 3143 O O . ILE B 1 149 ? 13.508 13.766 13.102 1 95.88 149 ILE B O 1
ATOM 3147 N N . ASN B 1 150 ? 11.812 14.031 11.797 1 97.81 150 ASN B N 1
ATOM 3148 C CA . ASN B 1 150 ? 10.898 13.133 12.5 1 97.81 150 ASN B CA 1
ATOM 3149 C C . ASN B 1 150 ? 10.172 12.211 11.531 1 97.81 150 ASN B C 1
ATOM 3151 O O . ASN B 1 150 ? 8.938 12.164 11.508 1 97.81 150 ASN B O 1
ATOM 3155 N N . LEU B 1 151 ? 10.977 11.492 10.75 1 97.69 151 LEU B N 1
ATOM 3156 C CA . LEU B 1 151 ? 10.414 10.516 9.82 1 97.69 151 LEU B CA 1
ATOM 3157 C C . LEU B 1 151 ? 10.039 9.234 10.547 1 97.69 151 LEU B C 1
ATOM 3159 O O . LEU B 1 151 ? 10.844 8.68 11.305 1 97.69 151 LEU B O 1
ATOM 3163 N N . ARG B 1 152 ? 8.773 8.781 10.352 1 98.06 152 ARG B N 1
ATOM 3164 C CA . ARG B 1 152 ? 8.258 7.586 11.008 1 98.06 152 ARG B CA 1
ATOM 3165 C C . ARG B 1 152 ? 7.418 6.754 10.039 1 98.06 152 ARG B C 1
ATOM 3167 O O . ARG B 1 152 ? 6.785 7.301 9.133 1 98.06 152 ARG B O 1
ATOM 3174 N N . TRP B 1 153 ? 7.477 5.48 10.258 1 98.19 153 TRP B N 1
ATOM 3175 C CA . TRP B 1 153 ? 6.586 4.629 9.477 1 98.19 153 TRP B CA 1
ATOM 3176 C C . TRP B 1 153 ? 5.125 4.934 9.797 1 98.19 153 TRP B C 1
ATOM 3178 O O . TRP B 1 153 ? 4.805 5.395 10.891 1 98.19 153 TRP B O 1
ATOM 3188 N N . GLN B 1 154 ? 4.242 4.629 8.898 1 98.5 154 GLN B N 1
ATOM 3189 C CA . GLN B 1 154 ? 2.811 4.871 9.031 1 98.5 154 GLN B CA 1
ATOM 3190 C C . GLN B 1 154 ? 2.252 4.207 10.281 1 98.5 154 GLN B C 1
ATOM 3192 O O . GLN B 1 154 ? 1.398 4.777 10.969 1 98.5 154 GLN B O 1
ATOM 3197 N N . SER B 1 155 ? 2.752 3.004 10.594 1 98.25 155 SER B N 1
ATOM 3198 C CA . SER B 1 155 ? 2.246 2.246 11.734 1 98.25 155 SER B CA 1
ATOM 3199 C C . SER B 1 155 ? 2.436 3.014 13.039 1 98.25 155 SER B C 1
ATOM 3201 O O . SER B 1 155 ? 1.612 2.912 13.953 1 98.25 155 SER B O 1
ATOM 3203 N N . ASP B 1 156 ? 3.533 3.799 13.156 1 98.69 156 ASP B N 1
ATOM 3204 C CA . ASP B 1 156 ? 3.783 4.57 14.367 1 98.69 156 ASP B CA 1
ATOM 3205 C C . ASP B 1 156 ? 2.656 5.566 14.625 1 98.69 156 ASP B C 1
ATOM 3207 O O . ASP B 1 156 ? 2.168 5.68 15.75 1 98.69 156 ASP B O 1
ATOM 3211 N N . TRP B 1 157 ? 2.271 6.25 13.617 1 98.88 157 TRP B N 1
ATOM 3212 C CA . TRP B 1 157 ? 1.2 7.23 13.742 1 98.88 157 TRP B CA 1
ATOM 3213 C C . TRP B 1 157 ? -0.137 6.547 14.008 1 98.88 157 TRP B C 1
ATOM 3215 O O . TRP B 1 157 ? -0.921 7.004 14.844 1 98.88 157 TRP B O 1
ATOM 3225 N N . VAL B 1 158 ? -0.404 5.441 13.242 1 98.88 158 VAL B N 1
ATOM 3226 C CA . VAL B 1 158 ? -1.641 4.691 13.438 1 98.88 158 VAL B CA 1
ATOM 3227 C C . VAL B 1 158 ? -1.758 4.25 14.891 1 98.88 158 VAL B C 1
ATOM 3229 O O . VAL B 1 158 ? -2.824 4.371 15.5 1 98.88 158 VAL B O 1
ATOM 3232 N N . GLU B 1 159 ? -0.708 3.805 15.477 1 98.81 159 GLU B N 1
ATOM 3233 C CA . GLU B 1 159 ? -0.709 3.342 16.859 1 98.81 159 GLU B CA 1
ATOM 3234 C C . GLU B 1 159 ? -0.923 4.5 17.828 1 98.81 159 GLU B C 1
ATOM 3236 O O . GLU B 1 159 ? -1.624 4.359 18.828 1 98.81 159 GLU B O 1
ATOM 3241 N N . MET B 1 160 ? -0.277 5.641 17.578 1 98.88 160 MET B N 1
ATOM 3242 C CA . MET B 1 160 ? -0.473 6.809 18.438 1 98.88 160 MET B CA 1
ATOM 3243 C C . MET B 1 160 ? -1.938 7.234 18.438 1 98.88 160 MET B C 1
ATOM 3245 O O . MET B 1 160 ? -2.482 7.566 19.5 1 98.88 160 MET B O 1
ATOM 3249 N N . PHE B 1 161 ? -2.561 7.25 17.266 1 98.94 161 PHE B N 1
ATOM 3250 C CA . PHE B 1 161 ? -3.979 7.578 17.188 1 98.94 161 PHE B CA 1
ATOM 3251 C C . PHE B 1 161 ? -4.82 6.516 17.891 1 98.94 161 PHE B C 1
ATOM 3253 O O . PHE B 1 161 ? -5.789 6.836 18.578 1 98.94 161 PHE B O 1
ATOM 3260 N N . ALA B 1 162 ? -4.453 5.242 17.672 1 98.88 162 ALA B N 1
ATOM 3261 C CA . ALA B 1 162 ? -5.184 4.141 18.297 1 98.88 162 ALA B CA 1
ATOM 3262 C C . ALA B 1 162 ? -5.164 4.266 19.812 1 98.88 162 ALA B C 1
ATOM 3264 O O . ALA B 1 162 ? -6.172 4.008 20.484 1 98.88 162 ALA B O 1
ATOM 3265 N N . ASP B 1 163 ? -4.039 4.641 20.359 1 98.75 163 ASP B N 1
ATOM 3266 C CA . ASP B 1 163 ? -3.883 4.824 21.797 1 98.75 163 ASP B CA 1
ATOM 3267 C C . ASP B 1 163 ? -4.844 5.891 22.312 1 98.75 163 ASP B C 1
ATOM 3269 O O . ASP B 1 163 ? -5.094 5.977 23.516 1 98.75 163 ASP B O 1
ATOM 3273 N N . ARG B 1 164 ? -5.359 6.66 21.453 1 98.75 164 ARG B N 1
ATOM 3274 C CA . ARG B 1 164 ? -6.258 7.75 21.812 1 98.75 164 ARG B CA 1
ATOM 3275 C C . ARG B 1 164 ? -7.688 7.453 21.375 1 98.75 164 ARG B C 1
ATOM 3277 O O . ARG B 1 164 ? -8.531 8.352 21.344 1 98.75 164 ARG B O 1
ATOM 3284 N N . GLY B 1 165 ? -7.91 6.246 20.922 1 98.81 165 GLY B N 1
ATOM 3285 C CA . GLY B 1 165 ? -9.258 5.789 20.656 1 98.81 165 GLY B CA 1
ATOM 3286 C C . GLY B 1 165 ? -9.703 6.059 19.219 1 98.81 165 GLY B C 1
ATOM 3287 O O . GLY B 1 165 ? -10.898 6.188 18.953 1 98.81 165 GLY B O 1
ATOM 3288 N N . TYR B 1 166 ? -8.742 6.238 18.344 1 98.88 166 TYR B N 1
ATOM 3289 C CA . TYR B 1 166 ? -9.07 6.445 16.938 1 98.88 166 TYR B CA 1
ATOM 3290 C C . TYR B 1 166 ? -8.75 5.207 16.109 1 98.88 166 TYR B C 1
ATOM 3292 O O . TYR B 1 166 ? -7.785 4.496 16.391 1 98.88 166 TYR B O 1
ATOM 3300 N N . ARG B 1 167 ? -9.562 4.973 15.125 1 98.62 167 ARG B N 1
ATOM 3301 C CA . ARG B 1 167 ? -9.305 3.939 14.125 1 98.62 167 ARG B CA 1
ATOM 3302 C C . ARG B 1 167 ? -8.812 4.551 12.82 1 98.62 167 ARG B C 1
ATOM 3304 O O . ARG B 1 167 ? -9.18 5.676 12.477 1 98.62 167 ARG B O 1
ATOM 3311 N N . CYS B 1 168 ? -7.992 3.82 12.141 1 98.75 168 CYS B N 1
ATOM 3312 C CA . CYS B 1 168 ? -7.391 4.285 10.898 1 98.75 168 CYS B CA 1
ATOM 3313 C C . CYS B 1 168 ? -8.148 3.738 9.688 1 98.75 168 CYS B C 1
ATOM 3315 O O . CYS B 1 168 ? -8.461 2.549 9.641 1 98.75 168 CYS B O 1
ATOM 3317 N N . TYR B 1 169 ? -8.461 4.562 8.781 1 98.06 169 TYR B N 1
ATOM 3318 C CA . TYR B 1 169 ? -9.109 4.195 7.523 1 98.06 169 TYR B CA 1
ATOM 3319 C C . TYR B 1 169 ? -8.266 4.625 6.332 1 98.06 169 TYR B C 1
ATOM 3321 O O . TYR B 1 169 ? -7.941 5.805 6.184 1 98.06 169 TYR B O 1
ATOM 3329 N N . ASP B 1 170 ? -7.871 3.635 5.484 1 97.19 170 ASP B N 1
ATOM 3330 C CA . ASP B 1 170 ? -7.121 3.918 4.266 1 97.19 170 ASP B CA 1
ATOM 3331 C C . ASP B 1 170 ? -8.047 4.395 3.15 1 97.19 170 ASP B C 1
ATOM 3333 O O . ASP B 1 170 ? -8.164 3.738 2.113 1 97.19 170 ASP B O 1
ATOM 3337 N N . ALA B 1 171 ? -8.602 5.613 3.377 1 96.31 171 ALA B N 1
ATOM 3338 C CA . ALA B 1 171 ? -9.672 6.125 2.52 1 96.31 171 ALA B CA 1
ATOM 3339 C C . ALA B 1 171 ? -9.148 7.215 1.588 1 96.31 171 ALA B C 1
ATOM 3341 O O . ALA B 1 171 ? -9.867 7.68 0.702 1 96.31 171 ALA B O 1
ATOM 3342 N N . ILE B 1 172 ? -7.867 7.578 1.745 1 97.69 172 ILE B N 1
ATOM 3343 C CA . ILE B 1 172 ? -7.348 8.719 1.004 1 97.69 172 ILE B CA 1
ATOM 3344 C C . ILE B 1 172 ? -6.379 8.242 -0.073 1 97.69 172 ILE B C 1
ATOM 3346 O O . ILE B 1 172 ? -6.531 8.57 -1.25 1 97.69 172 ILE B O 1
ATOM 3350 N N . ARG B 1 173 ? -5.5 7.348 0.213 1 96.94 173 ARG B N 1
ATOM 3351 C CA . ARG B 1 173 ? -4.387 6.98 -0.655 1 96.94 173 ARG B CA 1
ATOM 3352 C C . ARG B 1 173 ? -4.891 6.406 -1.976 1 96.94 173 ARG B C 1
ATOM 3354 O O . ARG B 1 173 ? -4.488 6.859 -3.049 1 96.94 173 ARG B O 1
ATOM 3361 N N . PRO B 1 174 ? -5.812 5.469 -1.929 1 95.25 174 PRO B N 1
ATOM 3362 C CA . PRO B 1 174 ? -6.25 4.926 -3.217 1 95.25 174 PRO B CA 1
ATOM 3363 C C . PRO B 1 174 ? -6.93 5.969 -4.098 1 95.25 174 PRO B C 1
ATOM 3365 O O . PRO B 1 174 ? -6.785 5.938 -5.324 1 95.25 174 PRO B O 1
ATOM 3368 N N . GLU B 1 175 ? -7.684 6.891 -3.492 1 95.31 175 GLU B N 1
ATOM 3369 C CA . GLU B 1 175 ? -8.414 7.902 -4.246 1 95.31 175 GLU B CA 1
ATOM 3370 C C . GLU B 1 175 ? -7.457 8.922 -4.859 1 95.31 175 GLU B C 1
ATOM 3372 O O . GLU B 1 175 ? -7.641 9.344 -6.008 1 95.31 175 GLU B O 1
ATOM 3377 N N . ILE B 1 176 ? -6.445 9.32 -4.09 1 95.94 176 ILE B N 1
ATOM 3378 C CA . ILE B 1 176 ? -5.461 10.281 -4.566 1 95.94 176 ILE B CA 1
ATOM 3379 C C . ILE B 1 176 ? -4.645 9.672 -5.699 1 95.94 176 ILE B C 1
ATOM 3381 O O . ILE B 1 176 ? -4.262 10.367 -6.645 1 95.94 176 ILE B O 1
ATOM 3385 N N . SER B 1 177 ? -4.422 8.375 -5.656 1 92.12 177 SER B N 1
ATOM 3386 C CA . SER B 1 177 ? -3.635 7.672 -6.668 1 92.12 177 SER B CA 1
ATOM 3387 C C . SER B 1 177 ? -4.316 7.727 -8.031 1 92.12 177 SER B C 1
ATOM 3389 O O . SER B 1 177 ? -3.666 7.547 -9.062 1 92.12 177 SER B O 1
ATOM 3391 N N . ASN B 1 178 ? -5.605 7.988 -8.016 1 89.56 178 ASN B N 1
ATOM 3392 C CA . ASN B 1 178 ? -6.375 8.031 -9.258 1 89.56 178 ASN B CA 1
ATOM 3393 C C . ASN B 1 178 ? -6.305 9.406 -9.914 1 89.56 178 ASN B C 1
ATOM 3395 O O . ASN B 1 178 ? -6.797 9.594 -11.023 1 89.56 178 ASN B O 1
ATOM 3399 N N . LYS B 1 179 ? -5.699 10.359 -9.156 1 93.19 179 LYS B N 1
ATOM 3400 C CA . LYS B 1 179 ? -5.613 11.727 -9.664 1 93.19 179 LYS B CA 1
ATOM 3401 C C . LYS B 1 179 ? -4.312 11.938 -10.438 1 93.19 179 LYS B C 1
ATOM 3403 O O . LYS B 1 179 ? -3.225 11.68 -9.914 1 93.19 179 LYS B O 1
ATOM 3408 N N . GLU B 1 180 ? -4.512 12.469 -11.625 1 90.25 180 GLU B N 1
ATOM 3409 C CA . GLU B 1 180 ? -3.336 12.773 -12.438 1 90.25 180 GLU B CA 1
ATOM 3410 C C . GLU B 1 180 ? -2.469 13.836 -11.773 1 90.25 180 GLU B C 1
ATOM 3412 O O . GLU B 1 180 ? -2.984 14.844 -11.273 1 90.25 180 GLU B O 1
ATOM 3417 N N . HIS B 1 181 ? -1.19 13.656 -11.656 1 89.81 181 HIS B N 1
ATOM 3418 C CA . HIS B 1 181 ? -0.2 14.602 -11.164 1 89.81 181 HIS B CA 1
ATOM 3419 C C . HIS B 1 181 ? -0.367 14.852 -9.664 1 89.81 181 HIS B C 1
ATOM 3421 O O . HIS B 1 181 ? 0.032 15.898 -9.156 1 89.81 181 HIS B O 1
ATOM 3427 N N . SER B 1 182 ? -1.068 13.914 -9.008 1 94.94 182 SER B N 1
ATOM 3428 C CA . SER B 1 182 ? -1.14 14.031 -7.555 1 94.94 182 SER B CA 1
ATOM 3429 C C . SER B 1 182 ? 0.241 13.906 -6.922 1 94.94 182 SER B C 1
ATOM 3431 O O . SER B 1 182 ? 1.122 13.234 -7.469 1 94.94 182 SER B O 1
ATOM 3433 N N . TYR B 1 183 ? 0.431 14.648 -5.836 1 94.69 183 TYR B N 1
ATOM 3434 C CA . TYR B 1 183 ? 1.689 14.523 -5.109 1 94.69 183 TYR B CA 1
ATOM 3435 C C . TYR B 1 183 ? 1.851 13.125 -4.531 1 94.69 183 TYR B C 1
ATOM 3437 O O . TYR B 1 183 ? 0.948 12.609 -3.863 1 94.69 183 TYR B O 1
ATOM 3445 N N . PHE B 1 184 ? 3.02 12.516 -4.691 1 93.88 184 PHE B N 1
ATOM 3446 C CA . PHE B 1 184 ? 3.236 11.133 -4.273 1 93.88 184 PHE B CA 1
ATOM 3447 C C . PHE B 1 184 ? 3.141 11.008 -2.756 1 93.88 184 PHE B C 1
ATOM 3449 O O . PHE B 1 184 ? 2.762 9.953 -2.24 1 93.88 184 PHE B O 1
ATOM 3456 N N . TRP B 1 185 ? 3.5 12.125 -2.004 1 95.44 185 TRP B N 1
ATOM 3457 C CA . TRP B 1 185 ? 3.512 12 -0.55 1 95.44 185 TRP B CA 1
ATOM 3458 C C . TRP B 1 185 ? 2.094 11.859 -0.005 1 95.44 185 TRP B C 1
ATOM 3460 O O . TRP B 1 185 ? 1.892 11.344 1.097 1 95.44 185 TRP B O 1
ATOM 3470 N N . PHE B 1 186 ? 1.052 12.312 -0.764 1 96.12 186 PHE B N 1
ATOM 3471 C CA . PHE B 1 186 ? -0.32 12.055 -0.342 1 96.12 186 PHE B CA 1
ATOM 3472 C C . PHE B 1 186 ? -0.717 10.617 -0.639 1 96.12 186 PHE B C 1
ATOM 3474 O O . PHE B 1 186 ? -1.387 9.969 0.171 1 96.12 186 PHE B O 1
ATOM 3481 N N . ARG B 1 187 ? -0.251 10.062 -1.76 1 94.69 187 ARG B N 1
ATOM 3482 C CA . ARG B 1 187 ? -0.463 8.664 -2.129 1 94.69 187 ARG B CA 1
ATOM 3483 C C . ARG B 1 187 ? 0.244 7.727 -1.156 1 94.69 187 ARG B C 1
ATOM 3485 O O . ARG B 1 187 ? -0.211 6.605 -0.925 1 94.69 187 ARG B O 1
ATOM 3492 N N . GLN B 1 188 ? 1.2 8.258 -0.549 1 96.75 188 GLN B N 1
ATOM 3493 C CA . GLN B 1 188 ? 2.096 7.477 0.296 1 96.75 188 GLN B CA 1
ATOM 3494 C C . GLN B 1 188 ? 1.624 7.477 1.746 1 96.75 188 GLN B C 1
ATOM 3496 O O . GLN B 1 188 ? 1.661 6.441 2.416 1 96.75 188 GLN B O 1
ATOM 3501 N N . ASN B 1 189 ? 1.166 8.648 2.229 1 98.12 189 ASN B N 1
ATOM 3502 C CA . ASN B 1 189 ? 1.205 8.828 3.676 1 98.12 189 ASN B CA 1
ATOM 3503 C C . ASN B 1 189 ? -0.175 9.164 4.238 1 98.12 189 ASN B C 1
ATOM 3505 O O . ASN B 1 189 ? -0.376 9.148 5.453 1 98.12 189 ASN B O 1
ATOM 3509 N N . ALA B 1 190 ? -1.19 9.461 3.455 1 98.69 190 ALA B N 1
ATOM 3510 C CA . ALA B 1 190 ? -2.377 10.133 3.979 1 98.69 190 ALA B CA 1
ATOM 3511 C C . ALA B 1 190 ? -3.424 9.117 4.434 1 98.69 190 ALA B C 1
ATOM 3513 O O . ALA B 1 190 ? -3.793 8.211 3.68 1 98.69 190 ALA B O 1
ATOM 3514 N N . PHE B 1 191 ? -3.924 9.289 5.637 1 98.75 191 PHE B N 1
ATOM 3515 C CA . PHE B 1 191 ? -4.957 8.445 6.227 1 98.75 191 PHE B CA 1
ATOM 3516 C C . PHE B 1 191 ? -6.07 9.289 6.824 1 98.75 191 PHE B C 1
ATOM 3518 O O . PHE B 1 191 ? -5.902 10.5 7.023 1 98.75 191 PHE B O 1
ATOM 3525 N N . LEU B 1 192 ? -7.16 8.648 7.035 1 98.75 192 LEU B N 1
ATOM 3526 C CA . LEU B 1 192 ? -8.273 9.18 7.809 1 98.75 192 LEU B CA 1
ATOM 3527 C C . LEU B 1 192 ? -8.406 8.461 9.148 1 98.75 192 LEU B C 1
ATOM 3529 O O . LEU B 1 192 ? -8.359 7.227 9.195 1 98.75 192 LEU B O 1
ATOM 3533 N N . PHE B 1 193 ? -8.461 9.195 10.219 1 98.88 193 PHE B N 1
ATOM 3534 C CA . PHE B 1 193 ? -8.672 8.656 11.555 1 98.88 193 PHE B CA 1
ATOM 3535 C C . PHE B 1 193 ? -10.023 9.094 12.109 1 98.88 193 PHE B C 1
ATOM 3537 O O . PHE B 1 193 ? -10.375 10.273 12.039 1 98.88 193 PHE B O 1
ATOM 3544 N N . ILE B 1 194 ? -10.773 8.18 12.625 1 98.81 194 ILE B N 1
ATOM 3545 C CA . ILE B 1 194 ? -12.086 8.469 13.203 1 98.81 194 ILE B CA 1
ATOM 3546 C C . ILE B 1 194 ? -12.164 7.898 14.617 1 98.81 194 ILE B C 1
ATOM 3548 O O . ILE B 1 194 ? -11.844 6.73 14.836 1 98.81 194 ILE B O 1
ATOM 3552 N N . LYS B 1 195 ? -12.555 8.727 15.555 1 98.81 195 LYS B N 1
ATOM 3553 C CA . LYS B 1 195 ? -12.648 8.328 16.953 1 98.81 195 LYS B CA 1
ATOM 3554 C C . LYS B 1 195 ? -13.719 7.266 17.156 1 98.81 195 LYS B C 1
ATOM 3556 O O . LYS B 1 195 ? -14.797 7.34 16.562 1 98.81 195 LYS B O 1
ATOM 3561 N N . ASP B 1 196 ? -13.398 6.301 18 1 98.31 196 ASP B N 1
ATOM 3562 C CA . ASP B 1 196 ? -14.391 5.297 18.375 1 98.31 196 ASP B CA 1
ATOM 3563 C C . ASP B 1 196 ? -15.68 5.953 18.875 1 98.31 196 ASP B C 1
ATOM 3565 O O . ASP B 1 196 ? -15.633 6.941 19.609 1 98.31 196 ASP B O 1
ATOM 3569 N N . GLY B 1 197 ? -16.812 5.445 18.453 1 97.56 197 GLY B N 1
ATOM 3570 C CA . GLY B 1 197 ? -18.094 5.996 18.859 1 97.56 197 GLY B CA 1
ATOM 3571 C C . GLY B 1 197 ? -18.625 7.039 17.891 1 97.56 197 GLY B C 1
ATOM 3572 O O . GLY B 1 197 ? -19.781 7.43 17.969 1 97.56 197 GLY B O 1
ATOM 3573 N N . THR B 1 198 ? -17.75 7.539 17 1 97.56 198 THR B N 1
ATOM 3574 C CA . THR B 1 198 ? -18.172 8.469 15.969 1 97.56 198 THR B CA 1
ATOM 3575 C C . THR B 1 198 ? -18.734 7.715 14.758 1 97.56 198 THR B C 1
ATOM 3577 O O . THR B 1 198 ? -18.219 6.652 14.398 1 97.56 198 THR B O 1
ATOM 3580 N N . ARG B 1 199 ? -19.766 8.234 14.172 1 95.81 199 ARG B N 1
ATOM 3581 C CA . ARG B 1 199 ? -20.344 7.617 12.984 1 95.81 199 ARG B CA 1
ATOM 3582 C C . ARG B 1 199 ? -19.312 7.535 11.859 1 95.81 199 ARG B C 1
ATOM 3584 O O . ARG B 1 199 ? -18.703 8.539 11.492 1 95.81 199 ARG B O 1
ATOM 3591 N N . VAL B 1 200 ? -19.172 6.34 11.352 1 96.75 200 VAL B N 1
ATOM 3592 C CA . VAL B 1 200 ? -18.297 6.125 10.211 1 96.75 200 VAL B CA 1
ATOM 3593 C C . VAL B 1 200 ? -19.125 6.117 8.922 1 96.75 200 VAL B C 1
ATOM 3595 O O . VAL B 1 200 ? -20.016 5.289 8.758 1 96.75 200 VAL B O 1
ATOM 3598 N N . PRO B 1 201 ? -18.859 7.023 8.062 1 94.94 201 PRO B N 1
ATOM 3599 C CA . PRO B 1 201 ? -19.594 7 6.789 1 94.94 201 PRO B CA 1
ATOM 3600 C C . PRO B 1 201 ? -19.406 5.684 6.035 1 94.94 201 PRO B C 1
ATOM 3602 O O . PRO B 1 201 ? -18.328 5.102 6.043 1 94.94 201 PRO B O 1
ATOM 3605 N N . ALA B 1 202 ? -20.438 5.27 5.316 1 91.81 202 ALA B N 1
ATOM 3606 C CA . ALA B 1 202 ? -20.453 4.004 4.59 1 91.81 202 ALA B CA 1
ATOM 3607 C C . ALA B 1 202 ? -19.344 3.965 3.539 1 91.81 202 ALA B C 1
ATOM 3609 O O . ALA B 1 202 ? -18.766 2.908 3.281 1 91.81 202 ALA B O 1
ATOM 3610 N N . SER B 1 203 ? -19.031 5.113 3.041 1 91.88 203 SER B N 1
ATOM 3611 C CA . SER B 1 203 ? -18.062 5.211 1.942 1 91.88 203 SER B CA 1
ATOM 3612 C C . SER B 1 203 ? -16.656 4.875 2.406 1 91.88 203 SER B C 1
ATOM 3614 O O . SER B 1 203 ? -15.789 4.555 1.591 1 91.88 203 SER B O 1
ATOM 3616 N N . VAL B 1 204 ? -16.422 4.918 3.746 1 94.38 204 VAL B N 1
ATOM 3617 C CA . VAL B 1 204 ? -15.055 4.66 4.172 1 94.38 204 VAL B CA 1
ATOM 3618 C C . VAL B 1 204 ? -15.023 3.5 5.164 1 94.38 204 VAL B C 1
ATOM 3620 O O . VAL B 1 204 ? -13.953 3.061 5.586 1 94.38 204 VAL B O 1
ATOM 3623 N N . ALA B 1 205 ? -16.188 2.941 5.496 1 93.31 205 ALA B N 1
ATOM 3624 C CA . ALA B 1 205 ? -16.297 1.903 6.52 1 93.31 205 ALA B CA 1
ATOM 3625 C C . ALA B 1 205 ? -15.477 0.672 6.137 1 93.31 205 ALA B C 1
ATOM 3627 O O . ALA B 1 205 ? -14.844 0.051 6.996 1 93.31 205 ALA B O 1
ATOM 3628 N N . GLY B 1 206 ? -15.414 0.345 4.887 1 91.44 206 GLY B N 1
ATOM 3629 C CA . GLY B 1 206 ? -14.711 -0.842 4.43 1 91.44 206 GLY B CA 1
ATOM 3630 C C . GLY B 1 206 ? -13.219 -0.627 4.277 1 91.44 206 GLY B C 1
ATOM 3631 O O . GLY B 1 206 ? -12.492 -1.54 3.883 1 91.44 206 GLY B O 1
ATOM 3632 N N . ARG B 1 207 ? -12.711 0.575 4.699 1 94.94 207 ARG B N 1
ATOM 3633 C CA . ARG B 1 207 ? -11.32 0.935 4.445 1 94.94 207 ARG B CA 1
ATOM 3634 C C . ARG B 1 207 ? -10.516 0.941 5.742 1 94.94 207 ARG B C 1
ATOM 3636 O O . ARG B 1 207 ? -9.406 1.479 5.785 1 94.94 207 ARG B O 1
ATOM 3643 N N . GLU B 1 208 ? -11.133 0.381 6.805 1 95.88 208 GLU B N 1
ATOM 3644 C CA . GLU B 1 208 ? -10.375 0.293 8.047 1 95.88 208 GLU B CA 1
ATOM 3645 C C . GLU B 1 208 ? -9.141 -0.583 7.883 1 95.88 208 GLU B C 1
ATOM 3647 O O . GLU B 1 208 ? -9.188 -1.615 7.211 1 95.88 208 GLU B O 1
ATOM 3652 N N . ILE B 1 209 ? -8.055 -0.144 8.492 1 96.44 209 ILE B N 1
ATOM 3653 C CA . ILE B 1 209 ? -6.816 -0.899 8.344 1 96.44 209 ILE B CA 1
ATOM 3654 C C . ILE B 1 209 ? -6.051 -0.898 9.664 1 96.44 209 ILE B C 1
ATOM 3656 O O . ILE B 1 209 ? -6.207 0.015 10.477 1 96.44 209 ILE B O 1
ATOM 3660 N N . THR B 1 210 ? -5.254 -1.9 9.852 1 96.44 210 THR B N 1
ATOM 3661 C CA . THR B 1 210 ? -4.395 -2.002 11.023 1 96.44 210 THR B CA 1
ATOM 3662 C C . THR B 1 210 ? -3.082 -1.258 10.797 1 96.44 210 THR B C 1
ATOM 3664 O O . THR B 1 210 ? -2.779 -0.851 9.672 1 96.44 210 THR B O 1
ATOM 3667 N N . ALA B 1 211 ? -2.359 -1.064 11.93 1 97.06 211 ALA B N 1
ATOM 3668 C CA . ALA B 1 211 ? -1.055 -0.413 11.867 1 97.06 211 ALA B CA 1
ATOM 3669 C C . ALA B 1 211 ? -0.117 -1.155 10.922 1 97.06 211 ALA B C 1
ATOM 3671 O O . ALA B 1 211 ? 0.553 -0.537 10.086 1 97.06 211 ALA B O 1
ATOM 3672 N N . ASP B 1 212 ? -0.08 -2.449 10.945 1 94.12 212 ASP B N 1
ATOM 3673 C CA . ASP B 1 212 ? 0.813 -3.238 10.102 1 94.12 212 ASP B CA 1
ATOM 3674 C C . ASP B 1 212 ? 0.438 -3.109 8.625 1 94.12 212 ASP B C 1
ATOM 3676 O O . ASP B 1 212 ? 1.312 -2.967 7.77 1 94.12 212 ASP B O 1
ATOM 3680 N N . ALA B 1 213 ? -0.833 -3.152 8.336 1 95.31 213 ALA B N 1
ATOM 3681 C CA . ALA B 1 213 ? -1.312 -3.066 6.961 1 95.31 213 ALA B CA 1
ATOM 3682 C C . ALA B 1 213 ? -1.039 -1.686 6.371 1 95.31 213 ALA B C 1
ATOM 3684 O O . ALA B 1 213 ? -0.929 -1.535 5.152 1 95.31 213 ALA B O 1
ATOM 3685 N N . ALA B 1 214 ? -0.916 -0.71 7.223 1 97.12 214 ALA B N 1
ATOM 3686 C CA . ALA B 1 214 ? -0.709 0.667 6.785 1 97.12 214 ALA B CA 1
ATOM 3687 C C . ALA B 1 214 ? 0.692 0.856 6.211 1 97.12 214 ALA B C 1
ATOM 3689 O O . ALA B 1 214 ? 0.931 1.782 5.43 1 97.12 214 ALA B O 1
ATOM 3690 N N . ASN B 1 215 ? 1.613 0.008 6.582 1 96.25 215 ASN B N 1
ATOM 3691 C CA . ASN B 1 215 ? 3.014 0.138 6.191 1 96.25 215 ASN B CA 1
ATOM 3692 C C . ASN B 1 215 ? 3.227 -0.254 4.73 1 96.25 215 ASN B C 1
ATOM 3694 O O . ASN B 1 215 ? 3.496 -1.417 4.43 1 96.25 215 ASN B O 1
ATOM 3698 N N . GLN B 1 216 ? 3.131 0.725 3.871 1 95.31 216 GLN B N 1
ATOM 3699 C CA . GLN B 1 216 ? 3.324 0.535 2.438 1 95.31 216 GLN B CA 1
ATOM 3700 C C . GLN B 1 216 ? 4.164 1.662 1.841 1 95.31 216 GLN B C 1
ATOM 3702 O O . GLN B 1 216 ? 4.207 2.766 2.389 1 95.31 216 GLN B O 1
ATOM 3707 N N . VAL B 1 217 ? 4.832 1.365 0.782 1 97.12 217 VAL B N 1
ATOM 3708 C CA . VAL B 1 217 ? 5.586 2.34 0.005 1 97.12 217 VAL B CA 1
ATOM 3709 C C . VAL B 1 217 ? 5.035 2.408 -1.417 1 97.12 217 VAL B C 1
ATOM 3711 O O . VAL B 1 217 ? 4.969 1.393 -2.113 1 97.12 217 VAL B O 1
ATOM 3714 N N . CYS B 1 218 ? 4.59 3.586 -1.827 1 96.06 218 CYS B N 1
ATOM 3715 C CA . CYS B 1 218 ? 4.055 3.709 -3.18 1 96.06 218 CYS B CA 1
ATOM 3716 C C . CYS B 1 218 ? 5.148 3.502 -4.219 1 96.06 218 CYS B C 1
ATOM 3718 O O . CYS B 1 218 ? 6.324 3.756 -3.949 1 96.06 218 CYS B O 1
ATOM 3720 N N . ARG B 1 219 ? 4.805 3.076 -5.422 1 94.31 219 ARG B N 1
ATOM 3721 C CA . ARG B 1 219 ? 5.73 2.711 -6.484 1 94.31 219 ARG B CA 1
ATOM 3722 C C . ARG B 1 219 ? 6.672 3.865 -6.812 1 94.31 219 ARG B C 1
ATOM 3724 O O . ARG B 1 219 ? 7.871 3.658 -7.02 1 94.31 219 ARG B O 1
ATOM 3731 N N . ASN B 1 220 ? 6.156 5.055 -6.875 1 92.56 220 ASN B N 1
ATOM 3732 C CA . ASN B 1 220 ? 6.965 6.219 -7.215 1 92.56 220 ASN B CA 1
ATOM 3733 C C . ASN B 1 220 ? 8.133 6.395 -6.246 1 92.56 220 ASN B C 1
ATOM 3735 O O . ASN B 1 220 ? 9.273 6.574 -6.672 1 92.56 220 ASN B O 1
ATOM 3739 N N . LEU B 1 221 ? 7.84 6.359 -4.984 1 94.69 221 LEU B N 1
ATOM 3740 C CA . LEU B 1 221 ? 8.875 6.504 -3.969 1 94.69 221 LEU B CA 1
ATOM 3741 C C . LEU B 1 221 ? 9.852 5.332 -4.016 1 94.69 221 LEU B C 1
ATOM 3743 O O . LEU B 1 221 ? 11.062 5.527 -3.92 1 94.69 221 LEU B O 1
ATOM 3747 N N . TYR B 1 222 ? 9.352 4.148 -4.148 1 96.12 222 TYR B N 1
ATOM 3748 C CA . TYR B 1 222 ? 10.188 2.955 -4.238 1 96.12 222 TYR B CA 1
ATOM 3749 C C . TYR B 1 222 ? 11.172 3.062 -5.395 1 96.12 222 TYR B C 1
ATOM 3751 O O . TYR B 1 222 ? 12.375 2.869 -5.215 1 96.12 222 TYR B O 1
ATOM 3759 N N . ASN B 1 223 ? 10.633 3.371 -6.578 1 94.31 223 ASN B N 1
ATOM 3760 C CA . ASN B 1 223 ? 11.469 3.48 -7.773 1 94.31 223 ASN B CA 1
ATOM 3761 C C . ASN B 1 223 ? 12.516 4.574 -7.625 1 94.31 223 ASN B C 1
ATOM 3763 O O . ASN B 1 223 ? 13.656 4.414 -8.078 1 94.31 223 ASN B O 1
ATOM 3767 N N . ARG B 1 224 ? 12.125 5.656 -7.066 1 93.94 224 ARG B N 1
ATOM 3768 C CA . ARG B 1 224 ? 13.062 6.75 -6.844 1 93.94 224 ARG B CA 1
ATOM 3769 C C . ARG B 1 224 ? 14.219 6.309 -5.953 1 93.94 224 ARG B C 1
ATOM 3771 O O . ARG B 1 224 ? 15.375 6.625 -6.223 1 93.94 224 ARG B O 1
ATOM 3778 N N . GLN B 1 225 ? 13.906 5.648 -4.887 1 93.94 225 GLN B N 1
ATOM 3779 C CA . GLN B 1 225 ? 14.922 5.176 -3.951 1 93.94 225 GLN B CA 1
ATOM 3780 C C . GLN B 1 225 ? 15.844 4.156 -4.613 1 93.94 225 GLN B C 1
ATOM 3782 O O . GLN B 1 225 ? 17.062 4.227 -4.461 1 93.94 225 GLN B O 1
ATOM 3787 N N . VAL B 1 226 ? 15.266 3.246 -5.336 1 94.12 226 VAL B N 1
ATOM 3788 C CA . VAL B 1 226 ? 16.047 2.217 -6.02 1 94.12 226 VAL B CA 1
ATOM 3789 C C . VAL B 1 226 ? 16.969 2.861 -7.051 1 94.12 226 VAL B C 1
ATOM 3791 O O . VAL B 1 226 ? 18.141 2.514 -7.145 1 94.12 226 VAL B O 1
ATOM 3794 N N . LYS B 1 227 ? 16.391 3.756 -7.797 1 94.88 227 LYS B N 1
ATOM 3795 C CA . LYS B 1 227 ? 17.172 4.449 -8.812 1 94.88 227 LYS B CA 1
ATOM 3796 C C . LYS B 1 227 ? 18.359 5.176 -8.18 1 94.88 227 LYS B C 1
ATOM 3798 O O . LYS B 1 227 ? 19.469 5.129 -8.711 1 94.88 227 LYS B O 1
ATOM 3803 N N . ARG B 1 228 ? 18.156 5.879 -7.105 1 94.88 228 ARG B N 1
ATOM 3804 C CA . ARG B 1 228 ? 19.203 6.617 -6.402 1 94.88 228 ARG B CA 1
ATOM 3805 C C . ARG B 1 228 ? 20.297 5.676 -5.926 1 94.88 228 ARG B C 1
ATOM 3807 O O . ARG B 1 228 ? 21.484 5.965 -6.098 1 94.88 228 ARG B O 1
ATOM 3814 N N . MET B 1 229 ? 19.938 4.617 -5.355 1 95.31 229 MET B N 1
ATOM 3815 C CA . MET B 1 229 ? 20.906 3.674 -4.809 1 95.31 229 MET B CA 1
ATOM 3816 C C . MET B 1 229 ? 21.656 2.957 -5.926 1 95.31 229 MET B C 1
ATOM 3818 O O . MET B 1 229 ? 22.875 2.721 -5.812 1 95.31 229 MET B O 1
ATOM 3822 N N . ARG B 1 230 ? 20.938 2.654 -6.973 1 95.81 230 ARG B N 1
ATOM 3823 C CA . ARG B 1 230 ? 21.609 2.059 -8.125 1 95.81 230 ARG B CA 1
ATOM 3824 C C . ARG B 1 230 ? 22.641 3.012 -8.711 1 95.81 230 ARG B C 1
ATOM 3826 O O . ARG B 1 230 ? 23.719 2.586 -9.109 1 95.81 230 ARG B O 1
ATOM 3833 N N . ALA B 1 231 ? 22.266 4.234 -8.812 1 96.88 231 ALA B N 1
ATOM 3834 C CA . ALA B 1 231 ? 23.203 5.238 -9.312 1 96.88 231 ALA B CA 1
ATOM 3835 C C . ALA B 1 231 ? 24.453 5.316 -8.438 1 96.88 231 ALA B C 1
ATOM 3837 O O . ALA B 1 231 ? 25.562 5.453 -8.945 1 96.88 231 ALA B O 1
ATOM 3838 N N . ARG B 1 232 ? 24.234 5.285 -7.18 1 96.94 232 ARG B N 1
ATOM 3839 C CA . ARG B 1 232 ? 25.359 5.309 -6.25 1 96.94 232 ARG B CA 1
ATOM 3840 C C . ARG B 1 232 ? 26.25 4.078 -6.434 1 96.94 232 ARG B C 1
ATOM 3842 O O . ARG B 1 232 ? 27.469 4.188 -6.434 1 96.94 232 ARG B O 1
ATOM 3849 N N . ILE B 1 233 ? 25.656 2.959 -6.574 1 97.44 233 ILE B N 1
ATOM 3850 C CA . ILE B 1 233 ? 26.375 1.711 -6.781 1 97.44 233 ILE B CA 1
ATOM 3851 C C . ILE B 1 233 ? 27.203 1.798 -8.062 1 97.44 233 ILE B C 1
ATOM 3853 O O . ILE B 1 233 ? 28.391 1.452 -8.078 1 97.44 233 ILE B O 1
ATOM 3857 N N . LEU B 1 234 ? 26.562 2.297 -9.039 1 97.44 234 LEU B N 1
ATOM 3858 C CA . LEU B 1 234 ? 27.25 2.424 -10.32 1 97.44 234 LEU B CA 1
ATOM 3859 C C . LEU B 1 234 ? 28.438 3.373 -10.211 1 97.44 234 LEU B C 1
ATOM 3861 O O . LEU B 1 234 ? 29.5 3.109 -10.781 1 97.44 234 LEU B O 1
ATOM 3865 N N . LYS B 1 235 ? 28.281 4.445 -9.547 1 97.62 235 LYS B N 1
ATOM 3866 C CA . LYS B 1 235 ? 29.359 5.402 -9.352 1 97.62 235 LYS B CA 1
ATOM 3867 C C . LYS B 1 235 ? 30.531 4.766 -8.602 1 97.62 235 LYS B C 1
ATOM 3869 O O . LYS B 1 235 ? 31.688 5.004 -8.93 1 97.62 235 LYS B O 1
ATOM 3874 N N . LEU B 1 236 ? 30.172 4 -7.602 1 97.31 236 LEU B N 1
ATOM 3875 C CA . LEU B 1 236 ? 31.203 3.328 -6.812 1 97.31 236 LEU B CA 1
ATOM 3876 C C . LEU B 1 236 ? 31.922 2.277 -7.648 1 97.31 236 LEU B C 1
ATOM 3878 O O . LEU B 1 236 ? 33.156 2.123 -7.539 1 97.31 236 LEU B O 1
ATOM 3882 N N . GLN B 1 237 ? 31.172 1.592 -8.43 1 97.44 237 GLN B N 1
ATOM 3883 C CA . GLN B 1 237 ? 31.781 0.599 -9.312 1 97.44 237 GLN B CA 1
ATOM 3884 C C . GLN B 1 237 ? 32.719 1.256 -10.32 1 97.44 237 GLN B C 1
ATOM 3886 O O . GLN B 1 237 ? 33.781 0.718 -10.617 1 97.44 237 GLN B O 1
ATOM 3891 N N . GLU B 1 238 ? 32.344 2.357 -10.82 1 97.12 238 GLU B N 1
ATOM 3892 C CA . GLU B 1 238 ? 33.188 3.102 -11.75 1 97.12 238 GLU B CA 1
ATOM 3893 C C . GLU B 1 238 ? 34.469 3.566 -11.07 1 97.12 238 GLU B C 1
ATOM 3895 O O . GLU B 1 238 ? 35.562 3.512 -11.664 1 97.12 238 GLU B O 1
ATOM 3900 N N . ARG B 1 239 ? 34.344 4.078 -9.914 1 96.81 239 ARG B N 1
ATOM 3901 C CA . ARG B 1 239 ? 35.5 4.512 -9.164 1 96.81 239 ARG B CA 1
ATOM 3902 C C . ARG B 1 239 ? 36.469 3.354 -8.945 1 96.81 239 ARG B C 1
ATOM 3904 O O . ARG B 1 239 ? 37.688 3.531 -9.023 1 96.81 239 ARG B O 1
ATOM 3911 N N . ILE B 1 240 ? 35.969 2.203 -8.594 1 96.69 240 ILE B N 1
ATOM 3912 C CA . ILE B 1 240 ? 36.781 1.014 -8.383 1 96.69 240 ILE B CA 1
ATOM 3913 C C . ILE B 1 240 ? 37.531 0.653 -9.672 1 96.69 240 ILE B C 1
ATOM 3915 O O . ILE B 1 240 ? 38.719 0.323 -9.648 1 96.69 240 ILE B O 1
ATOM 3919 N N . LYS B 1 241 ? 36.844 0.718 -10.75 1 96.38 241 LYS B N 1
ATOM 3920 C CA . LYS B 1 241 ? 37.469 0.438 -12.039 1 96.38 241 LYS B CA 1
ATOM 3921 C C . LYS B 1 241 ? 38.625 1.396 -12.312 1 96.38 241 LYS B C 1
ATOM 3923 O O . LYS B 1 241 ? 39.656 0.991 -12.828 1 96.38 241 LYS B O 1
ATOM 3928 N N . GLU B 1 242 ? 38.375 2.6 -12.023 1 95.56 242 GLU B N 1
ATOM 3929 C CA . GLU B 1 242 ? 39.406 3.613 -12.203 1 95.56 242 GLU B CA 1
ATOM 3930 C C . GLU B 1 242 ? 40.625 3.305 -11.352 1 95.56 242 GLU B C 1
ATOM 3932 O O . GLU B 1 242 ? 41.75 3.486 -11.805 1 95.56 242 GLU B O 1
ATOM 3937 N N . LEU B 1 243 ? 40.406 2.865 -10.219 1 94.81 243 LEU B N 1
ATOM 3938 C CA . LEU B 1 243 ? 41.469 2.602 -9.281 1 94.81 243 LEU B CA 1
ATOM 3939 C C . LEU B 1 243 ? 42.219 1.318 -9.648 1 94.81 243 LEU B C 1
ATOM 3941 O O . LEU B 1 243 ? 43.406 1.181 -9.359 1 94.81 243 LEU B O 1
ATOM 3945 N N . GLU B 1 244 ? 41.531 0.415 -10.148 1 93.75 244 GLU B N 1
ATOM 3946 C CA . GLU B 1 244 ? 42.125 -0.861 -10.523 1 93.75 244 GLU B CA 1
ATOM 3947 C C . GLU B 1 244 ? 42.844 -0.757 -11.867 1 93.75 244 GLU B C 1
ATOM 3949 O O . GLU B 1 244 ? 43.625 -1.635 -12.227 1 93.75 244 GLU B O 1
ATOM 3954 N N . ALA B 1 245 ? 42.531 0.161 -12.633 1 87.19 245 ALA B N 1
ATOM 3955 C CA . ALA B 1 245 ? 43.281 0.412 -13.867 1 87.19 245 ALA B CA 1
ATOM 3956 C C . ALA B 1 245 ? 44.625 1.06 -13.578 1 87.19 245 ALA B C 1
ATOM 3958 O O . ALA B 1 245 ? 45.625 0.753 -14.234 1 87.19 245 ALA B O 1
#

Nearest PDB structures (foldseek):
  3cc8-assembly1_A-2  TM=6.447E-01  e=8.369E-06  Bacillus cereus ATCC 10987
  3ege-assembly1_A  TM=7.736E-01  e=1.218E-04  Trichormus variabilis ATCC 29413
  1ne2-assembly1_B  TM=6.119E-01  e=1.799E-05  Thermoplasma acidophilum
  2avn-assembly1_A  TM=5.962E-01  e=1.475E-04  Thermotoga maritima MSB8
  3e23-assembly1_A  TM=5.467E-01  e=1.572E-04  Rhodopseudomonas palustris

Secondary structure (DSSP, 8-state):
--------HHHHHHHHH---HHHHHHHHHHHHHHHHHHHHHH--SEEEEET-TT-HHHHHHHHHT-EEEEEE-GGGTTS--SS-GGGEEE--TTS----S---SEEEEES-GGGS-GGGHHHHHHHHHHH-SEEEEE-PPTT---TT------HHHHHHHHHTTTEEEE--SHHHHTTSTT--HHHHHH-EEEEETTSPPPHHHHTTEE-HHHH-EEEHHHHHHHHHHHHHHHHHHHHHHHHHH-/--------HHHHHHHHH---HHHHHHHHHHHHHHHHHHHHHH--SEEEEET-TT-HHHHHHHHHT-EEEEEE-GGGTTS--SS-GGGEEE--TTS----S---SEEEEES-GGGS-GGGHHHHHHHHHHH-SEEEEE-PPTT---TT------HHHHHHHHHTTTEEEE--SHHHHTTSTT--HHHHHH-EEEEETTSPPPHHHHTTEE-HHHH-EEEHHHHHHHHHHHHHHHHHHHHHHHHHH-

Solvent-accessible surface area (backbone atoms only — not comparable to full-atom values): 26093 Å² total; per-residue (Å²): 127,85,78,74,78,73,76,57,69,55,59,55,48,50,59,68,65,64,57,58,77,70,50,53,54,51,44,43,50,44,12,36,52,52,28,66,63,51,37,78,65,68,59,45,58,28,37,36,28,50,50,37,73,51,21,39,45,51,34,35,36,39,72,75,63,22,48,60,39,36,26,28,45,68,79,49,72,87,49,88,54,62,47,65,70,88,36,49,45,74,43,62,77,75,43,91,65,84,66,94,59,69,32,58,28,22,34,29,59,67,35,61,15,58,28,58,61,88,38,52,66,59,51,52,46,35,45,56,64,28,16,61,26,34,40,40,22,40,47,37,71,85,68,73,65,89,70,59,69,27,55,40,53,52,28,60,56,42,46,56,40,38,77,71,44,26,45,42,20,61,60,40,20,53,60,43,40,71,40,86,87,46,58,62,67,47,41,44,34,31,33,34,32,39,28,71,92,55,88,68,48,78,85,42,57,57,22,58,50,52,40,65,42,53,34,50,38,33,48,69,61,51,52,52,53,49,51,52,51,48,51,50,42,49,52,44,52,50,52,41,51,62,70,72,103,126,85,79,75,78,74,76,57,69,57,60,51,49,50,59,68,64,65,56,58,77,70,50,53,54,52,43,43,51,42,12,38,52,52,28,66,62,51,37,80,66,68,58,45,59,29,38,35,28,49,49,37,72,51,22,39,43,51,35,34,36,37,72,74,63,22,49,60,38,36,26,27,45,69,80,50,71,86,48,88,53,61,48,64,72,88,36,49,45,76,43,61,77,77,42,90,66,84,68,94,60,69,30,59,28,21,35,30,60,66,34,60,15,59,29,58,61,89,37,52,66,58,52,53,47,35,47,57,65,27,15,60,27,35,39,40,23,39,46,36,71,84,67,72,64,86,68,58,68,26,56,41,53,53,29,60,56,43,46,54,41,38,76,71,45,27,45,42,20,61,61,38,20,52,61,43,41,72,41,85,88,44,58,63,68,48,41,44,34,31,33,36,33,39,28,71,92,54,88,69,48,79,86,42,56,56,21,59,50,51,38,65,41,53,34,50,38,32,48,68,60,50,52,50,52,49,51,52,52,50,51,51,42,50,52,45,52,49,52,44,50,61,70,71,102

Sequence (490 aa):
MPHSLEIDSTEVHLNMFAGHDNGRIRRLENGRYMAEVLYPVFKPKTVIDLGCGLGFFLKAMANEGSTVTAVDNDWVKDLQTEVPKDSYVFHDLNEPFKSRKRYALATSFEVAEHLKPERSESFVDDLCELSNTVAFSAAIPGQGGSGHINLRWQSDWVEMFADRGYRCYDAIRPEISNKEHSYFWFRQNAFLFIKDGTRVPASVAGREITADAANQVCRNLYNRQVKRMRARILKLQERIKELEAMPHSLEIDSTEVHLNMFAGHDNGRIRRLENGRYMAEVLYPVFKPKTVIDLGCGLGFFLKAMANEGSTVTAVDNDWVKDLQTEVPKDSYVFHDLNEPFKSRKRYALATSFEVAEHLKPERSESFVDDLCELSNTVAFSAAIPGQGGSGHINLRWQSDWVEMFADRGYRCYDAIRPEISNKEHSYFWFRQNAFLFIKDGTRVPASVAGREITADAANQVCRNLYNRQVKRMRARILKLQERIKELEA

pLDDT: mean 91.72, std 14.91, range [22.56, 98.94]